Protein AF-A0A7C5CJ64-F1 (afdb_monomer_lite)

Foldseek 3Di:
DDDDDDDDDDDDDDDDDDDDDWWKFKAAQFRGPDTDDDDDQVVAFTQDPQFTGGNNRTAEHADPGNWIEIETADPPDDDPPDDPPHTPYYDYDRDHHQDHCNCLAPDKDWGWPPQADEEAAKDKIKTFIRHHQQDWWWKWKDKDPHDIDIDIAHVPVVRGTDIDIDGDAAKIKMWIDIHPDDTDIGIYHHHYPDDSCLGQHCLQQHHPQLCVQLVHDSHPDQQDDPVPPPGGVLRCVLQVVQQDQQCPLPDRPSCCVQFVVFDSNDSVRDAQAPDSQWAKEFEFLLQEDLVADPADWPKKWKAFLVRHTSDIPVVVVPDPDDDPVPCDPPPPVVDDDPPDPVPRTGDPTDIHTQQTKMKMWIWGDDPDQDIETFIAIRHHDHGDGSSVLSVVVSPDDDDPPDHNVVSSVSVSVVSNCTRYHYDRHYGHLLRRLLSLLLSQLFDDDDDPPAFHFAADPVDDDDDGSNVQLQLLQVLVVHDSNQLSVQSSVCVVVPDDVVLVVQSVDDGDRDYSSSRSRCSNRPVDDLLRSLSSLLSSRDGNVRCVVQVQLSPQQDQRCPLPDGSVCQSRPNYHHANSNAQQRCPLPDGPQLQLHRRDSVNVVDDPPQQQDPRNPPPDGSD

Structure (mmCIF, N/CA/C/O backbone):
data_AF-A0A7C5CJ64-F1
#
_entry.id   AF-A0A7C5CJ64-F1
#
loop_
_atom_site.group_PDB
_atom_site.id
_atom_site.type_symbol
_atom_site.label_atom_id
_atom_site.label_alt_id
_atom_site.label_comp_id
_atom_site.label_asym_id
_atom_site.label_entity_id
_atom_site.label_seq_id
_atom_site.pdbx_PDB_ins_code
_atom_site.Cartn_x
_atom_site.Cartn_y
_atom_site.Cartn_z
_atom_site.occupancy
_atom_site.B_iso_or_equiv
_atom_site.auth_seq_id
_atom_site.auth_comp_id
_atom_site.auth_asym_id
_atom_site.auth_atom_id
_atom_site.pdbx_PDB_model_num
ATOM 1 N N . MET A 1 1 ? -74.307 -4.483 -11.164 1.00 29.27 1 MET A N 1
ATOM 2 C CA . MET A 1 1 ? -74.812 -5.779 -10.645 1.00 29.27 1 MET A CA 1
ATOM 3 C C . MET A 1 1 ? -73.627 -6.599 -10.148 1.00 29.27 1 MET A C 1
ATOM 5 O O . MET A 1 1 ? -72.717 -6.717 -10.946 1.00 29.27 1 MET A O 1
ATOM 9 N N . LYS A 1 2 ? -73.703 -7.182 -8.931 1.00 27.55 2 LYS A N 1
ATOM 10 C CA . LYS A 1 2 ? -72.911 -8.324 -8.372 1.00 27.55 2 LYS A CA 1
ATOM 11 C C . LYS A 1 2 ? -71.354 -8.169 -8.310 1.00 27.55 2 LYS A C 1
ATOM 13 O O . LYS A 1 2 ? -70.787 -7.629 -9.239 1.00 27.55 2 LYS A O 1
ATOM 18 N N . THR A 1 3 ? -70.556 -8.497 -7.271 1.00 26.89 3 THR A N 1
ATOM 19 C CA . THR A 1 3 ? -70.524 -9.513 -6.168 1.00 26.89 3 THR A CA 1
ATOM 20 C C . THR A 1 3 ? -69.607 -10.711 -6.516 1.00 26.89 3 THR A C 1
ATOM 22 O O . THR A 1 3 ? -69.928 -11.382 -7.488 1.00 26.89 3 THR A O 1
ATOM 25 N N . VAL A 1 4 ? -68.545 -11.102 -5.769 1.00 25.89 4 VAL A N 1
ATOM 26 C CA . VAL A 1 4 ? -67.801 -10.520 -4.603 1.00 25.89 4 VAL A CA 1
ATOM 27 C C . VAL A 1 4 ? -66.505 -11.350 -4.296 1.00 25.89 4 VAL A C 1
ATOM 29 O O . VAL A 1 4 ? -66.459 -12.493 -4.728 1.00 25.89 4 VAL A O 1
ATOM 32 N N . GLN A 1 5 ? -65.553 -10.843 -3.467 1.00 24.70 5 GLN A N 1
ATOM 33 C CA . GLN A 1 5 ? -64.458 -11.579 -2.737 1.00 24.70 5 GLN A CA 1
ATOM 34 C C . GLN A 1 5 ? -63.283 -12.198 -3.558 1.00 24.70 5 GLN A C 1
ATOM 36 O O . GLN A 1 5 ? -63.476 -12.504 -4.723 1.00 24.70 5 GLN A O 1
ATOM 41 N N . LYS A 1 6 ? -62.064 -12.492 -3.034 1.00 26.95 6 LYS A N 1
ATOM 42 C CA . LYS A 1 6 ? -61.182 -11.993 -1.922 1.00 26.95 6 LYS A CA 1
ATOM 43 C C . LYS A 1 6 ? -59.788 -12.705 -2.037 1.00 26.95 6 LYS A C 1
ATOM 45 O O . LYS A 1 6 ? -59.670 -13.596 -2.866 1.00 26.95 6 LYS A O 1
ATOM 50 N N . VAL A 1 7 ? -58.835 -12.418 -1.122 1.00 22.08 7 VAL A N 1
ATOM 51 C CA . VAL A 1 7 ? -57.487 -13.053 -0.903 1.00 22.08 7 VAL A CA 1
ATOM 52 C C . VAL A 1 7 ? -56.345 -12.477 -1.781 1.00 22.08 7 VAL A C 1
ATOM 54 O O . VAL A 1 7 ? -56.580 -12.277 -2.961 1.00 22.08 7 VAL A O 1
ATOM 57 N N . ILE A 1 8 ? -55.075 -12.291 -1.360 1.00 23.23 8 ILE A N 1
ATOM 58 C CA . ILE A 1 8 ? -54.382 -11.741 -0.154 1.00 23.23 8 ILE A CA 1
ATOM 59 C C . ILE A 1 8 ? -52.850 -12.019 -0.296 1.00 23.23 8 ILE A C 1
ATOM 61 O O . ILE A 1 8 ? -52.480 -13.138 -0.626 1.00 23.23 8 ILE A O 1
ATOM 65 N N . LEU A 1 9 ? -52.015 -11.030 0.081 1.00 21.33 9 LEU A N 1
ATOM 66 C CA . LEU A 1 9 ? -50.577 -11.065 0.479 1.00 21.33 9 LEU A CA 1
ATOM 67 C C . LEU A 1 9 ? -49.391 -11.002 -0.533 1.00 21.33 9 LEU A C 1
ATOM 69 O O . LEU A 1 9 ? -49.243 -11.836 -1.413 1.00 21.33 9 LEU A O 1
ATOM 73 N N . LEU A 1 10 ? -48.479 -10.068 -0.189 1.00 20.81 10 LEU A N 1
ATOM 74 C CA . LEU A 1 10 ? -46.994 -10.082 -0.207 1.00 20.81 10 LEU A CA 1
ATOM 75 C C . LEU A 1 10 ? -46.179 -10.138 -1.524 1.00 20.81 10 LEU A C 1
ATOM 77 O O . LEU A 1 10 ? -46.069 -11.188 -2.139 1.00 20.81 10 LEU A O 1
ATOM 81 N N . THR A 1 11 ? -45.431 -9.057 -1.814 1.00 22.30 11 THR A N 1
ATOM 82 C CA . THR A 1 11 ? -43.951 -9.003 -1.633 1.00 22.30 11 THR A CA 1
ATOM 83 C C . THR A 1 11 ? -43.437 -7.552 -1.574 1.00 22.30 11 THR A C 1
ATOM 85 O O . THR A 1 11 ? -44.121 -6.634 -2.020 1.00 22.30 11 THR A O 1
ATOM 88 N N . ILE A 1 12 ? -42.255 -7.359 -0.979 1.00 23.83 12 ILE A N 1
ATOM 89 C CA . ILE A 1 12 ? -41.542 -6.086 -0.741 1.00 23.83 12 ILE A CA 1
ATOM 90 C C . ILE A 1 12 ? -40.214 -6.138 -1.521 1.00 23.83 12 ILE A C 1
ATOM 92 O O . ILE A 1 12 ? -39.645 -7.224 -1.568 1.00 23.83 12 ILE A O 1
ATOM 96 N N . LEU A 1 13 ? -39.719 -5.015 -2.076 1.00 20.78 13 LEU A N 1
ATOM 97 C CA . LEU A 1 13 ? -38.337 -4.485 -1.931 1.00 20.78 13 LEU A CA 1
ATOM 98 C C . LEU A 1 13 ? -38.044 -3.304 -2.898 1.00 20.78 13 LEU A C 1
ATOM 100 O O . LEU A 1 13 ? -38.463 -3.351 -4.046 1.00 20.78 13 LEU A O 1
ATOM 104 N N . LEU A 1 14 ? -37.334 -2.287 -2.368 1.00 22.56 14 LEU A N 1
ATOM 105 C CA . LEU A 1 14 ? -36.190 -1.498 -2.911 1.00 22.56 14 LEU A CA 1
ATOM 106 C C . LEU A 1 14 ? -36.078 -1.210 -4.438 1.00 22.56 14 LEU A C 1
ATOM 108 O O . LEU A 1 14 ? -36.304 -2.094 -5.248 1.00 22.56 14 LEU A O 1
ATOM 112 N N . LEU A 1 15 ? -35.616 -0.054 -4.947 1.00 22.89 15 LEU A N 1
ATOM 113 C CA . LEU A 1 15 ? -35.084 1.239 -4.438 1.00 22.89 15 LEU A CA 1
ATOM 114 C C . LEU A 1 15 ? -35.760 2.369 -5.279 1.00 22.89 15 LEU A C 1
ATOM 116 O O . LEU A 1 15 ? -36.373 2.060 -6.292 1.00 22.89 15 LEU A O 1
ATOM 120 N N . GLY A 1 16 ? -35.748 3.680 -5.013 1.00 24.50 16 GLY A N 1
ATOM 121 C CA . GLY A 1 16 ? -34.918 4.569 -4.194 1.00 24.50 16 GLY A CA 1
ATOM 122 C C . GLY A 1 16 ? -34.501 5.798 -5.035 1.00 24.50 16 GLY A C 1
ATOM 123 O O . GLY A 1 16 ? -34.541 5.736 -6.262 1.00 24.50 16 GLY A O 1
ATOM 124 N N . SER A 1 17 ? -34.049 6.868 -4.364 1.00 26.42 17 SER A N 1
ATOM 125 C CA . SER A 1 17 ? -33.357 8.073 -4.888 1.00 26.42 17 SER A CA 1
ATOM 126 C C . SER A 1 17 ? -34.147 9.389 -5.086 1.00 26.42 17 SER A C 1
ATOM 128 O O . SER A 1 17 ? -35.329 9.407 -5.418 1.00 26.42 17 SER A O 1
ATOM 130 N N . LEU A 1 18 ? -33.399 10.487 -4.882 1.00 26.22 18 LEU A N 1
ATOM 131 C CA . LEU A 1 18 ? -33.589 11.847 -5.413 1.00 26.22 18 LEU A CA 1
ATOM 132 C C . LEU A 1 18 ? -34.839 12.643 -4.982 1.00 26.22 18 LEU A C 1
ATOM 134 O O . LEU A 1 18 ? -35.728 12.897 -5.782 1.00 26.22 18 LEU A O 1
ATOM 138 N N . TYR A 1 19 ? -34.817 13.161 -3.749 1.00 28.48 19 TYR A N 1
ATOM 139 C CA . TYR A 1 19 ? -34.855 14.617 -3.499 1.00 28.48 19 TYR A CA 1
ATOM 140 C C . TYR A 1 19 ? -34.205 14.896 -2.137 1.00 28.48 19 TYR A C 1
ATOM 142 O O . TYR A 1 19 ? -34.681 14.431 -1.102 1.00 28.48 19 TYR A O 1
ATOM 150 N N . GLY A 1 20 ? -33.073 15.601 -2.147 1.00 31.47 20 GLY A N 1
ATOM 151 C CA . GLY A 1 20 ? -32.385 16.019 -0.930 1.00 31.47 20 GLY A CA 1
ATOM 152 C C . GLY A 1 20 ? -32.929 17.357 -0.447 1.00 31.47 20 GLY A C 1
ATOM 153 O O . GLY A 1 20 ? -32.565 18.382 -1.007 1.00 31.47 20 GLY A O 1
ATOM 154 N N . ASP A 1 21 ? -33.746 17.337 0.606 1.00 32.00 21 ASP A N 1
ATOM 155 C CA . ASP A 1 21 ? -34.202 18.534 1.317 1.00 32.00 21 ASP A CA 1
ATOM 156 C C . ASP A 1 21 ? -33.981 18.361 2.827 1.00 32.00 21 ASP A C 1
ATOM 158 O O . ASP A 1 21 ? -34.537 17.470 3.476 1.00 32.00 21 ASP A O 1
ATOM 162 N N . THR A 1 22 ? -33.137 19.220 3.402 1.00 40.91 22 THR A N 1
ATOM 163 C CA . THR A 1 22 ? -32.741 19.215 4.819 1.00 40.91 22 THR A CA 1
ATOM 164 C C . THR A 1 22 ? -33.803 19.874 5.705 1.00 40.91 22 THR A C 1
ATOM 166 O O . THR A 1 22 ? -33.614 20.958 6.262 1.00 40.91 22 THR A O 1
ATOM 169 N N . ALA A 1 23 ? -34.944 19.198 5.853 1.00 42.66 23 ALA A N 1
ATOM 170 C CA . ALA A 1 23 ? -36.093 19.714 6.590 1.00 42.66 23 ALA A CA 1
ATOM 171 C C . ALA A 1 23 ? -35.814 19.881 8.100 1.00 42.66 23 ALA A C 1
ATOM 173 O O . ALA A 1 23 ? -35.840 18.920 8.870 1.00 42.66 23 ALA A O 1
ATOM 174 N N . ASN A 1 24 ? -35.629 21.134 8.525 1.00 53.56 24 ASN A N 1
ATOM 175 C CA . ASN A 1 24 ? -35.624 21.547 9.928 1.00 53.56 24 ASN A CA 1
ATOM 176 C C . ASN A 1 24 ? -36.963 22.202 10.288 1.00 53.56 24 ASN A C 1
ATOM 178 O O . ASN A 1 24 ? -37.308 23.258 9.744 1.00 53.56 24 ASN A O 1
ATOM 182 N N . ILE A 1 25 ? -37.699 21.613 11.235 1.00 56.09 25 ILE A N 1
ATOM 183 C CA . ILE A 1 25 ? -38.975 22.155 11.728 1.00 56.09 25 ILE A CA 1
ATOM 184 C C . ILE A 1 25 ? -38.788 22.629 13.160 1.00 56.09 25 ILE A C 1
ATOM 186 O O . ILE A 1 25 ? -38.523 21.829 14.056 1.00 56.09 25 ILE A O 1
ATOM 190 N N . TRP A 1 26 ? -38.991 23.925 13.381 1.00 59.56 26 TRP A N 1
ATOM 191 C CA . TRP A 1 26 ? -39.020 24.510 14.713 1.00 59.56 26 TRP A CA 1
ATOM 192 C C . TRP A 1 26 ? -40.470 24.719 15.136 1.00 59.56 26 TRP A C 1
ATOM 194 O O . TRP A 1 26 ? -41.187 25.537 14.558 1.00 59.56 26 TRP A O 1
ATOM 204 N N . ILE A 1 27 ? -40.900 23.998 16.168 1.00 61.38 27 ILE A N 1
ATOM 205 C CA . ILE A 1 27 ? -42.174 24.235 16.851 1.00 61.38 27 ILE A CA 1
ATOM 206 C C . ILE A 1 27 ? -41.873 25.039 18.114 1.00 61.38 27 ILE A C 1
ATOM 208 O O . ILE A 1 27 ? -41.097 24.573 18.934 1.00 61.38 27 ILE A O 1
ATOM 212 N N . ASP A 1 28 ? -42.472 26.215 18.289 1.00 59.06 28 ASP A N 1
ATOM 213 C CA . ASP A 1 28 ? -42.403 27.029 19.507 1.00 59.06 28 ASP A CA 1
ATOM 214 C C . ASP A 1 28 ? -43.814 27.229 20.078 1.00 59.06 28 ASP A C 1
ATOM 216 O O . ASP A 1 28 ? -44.735 27.620 19.357 1.00 59.06 28 ASP A O 1
ATOM 220 N N . ASN A 1 29 ? -44.005 26.919 21.365 1.00 61.88 29 ASN A N 1
ATOM 221 C CA . ASN A 1 29 ? -45.286 27.034 22.075 1.00 61.88 29 ASN A CA 1
ATOM 222 C C . ASN A 1 29 ? -46.497 26.456 21.295 1.00 61.88 29 ASN A C 1
ATOM 224 O O . ASN A 1 29 ? -47.585 27.036 21.246 1.00 61.88 29 ASN A O 1
ATOM 228 N N . GLY A 1 30 ? -46.299 25.309 20.631 1.00 57.25 30 GLY A N 1
ATOM 229 C CA . GLY A 1 30 ? -47.338 24.618 19.856 1.00 57.25 30 GLY A CA 1
ATOM 230 C C . GLY A 1 30 ? -47.630 25.179 18.457 1.00 57.25 30 GLY A C 1
ATOM 231 O O . GLY A 1 30 ? -48.577 24.720 17.822 1.00 57.25 30 GLY A O 1
ATOM 232 N N . LYS A 1 31 ? -46.834 26.129 17.951 1.00 57.75 31 LYS A N 1
ATOM 233 C CA . LYS A 1 31 ? -46.909 26.644 16.572 1.00 57.75 31 LYS A CA 1
ATOM 234 C C . LYS A 1 31 ? -45.582 26.435 15.855 1.00 57.75 31 LYS A C 1
ATOM 236 O O . LYS A 1 31 ? -44.537 26.554 16.478 1.00 57.75 31 LYS A O 1
ATOM 241 N N . ILE A 1 32 ? -45.599 26.184 14.548 1.00 57.62 32 ILE A N 1
ATOM 242 C CA . ILE A 1 32 ? -44.360 26.230 13.761 1.00 57.62 32 ILE A CA 1
ATOM 243 C C . ILE A 1 32 ? -43.883 27.686 13.727 1.00 57.62 32 ILE A C 1
ATOM 245 O O . ILE A 1 32 ? -44.619 28.572 13.294 1.00 57.62 32 ILE A O 1
ATOM 249 N N . SER A 1 33 ? -42.683 27.932 14.248 1.00 54.41 33 SER A N 1
ATOM 250 C CA . SER A 1 33 ? -42.072 29.262 14.327 1.00 54.41 33 SER A CA 1
ATOM 251 C C . SER A 1 33 ? -41.138 29.526 13.149 1.00 54.41 33 SER A C 1
ATOM 253 O O . SER A 1 33 ? -41.034 30.670 12.705 1.00 54.41 33 SER A O 1
ATOM 255 N N . ARG A 1 34 ? -40.481 28.476 12.633 1.00 54.44 34 ARG A N 1
ATOM 256 C CA . ARG A 1 34 ? -39.650 28.478 11.419 1.00 54.44 34 ARG A CA 1
ATOM 257 C C . ARG A 1 34 ? -39.677 27.104 10.748 1.00 54.44 34 ARG A C 1
ATOM 259 O O . ARG A 1 34 ? -39.611 26.081 11.428 1.00 54.44 34 ARG A O 1
ATOM 266 N N . SER A 1 35 ? -39.688 27.102 9.421 1.00 50.69 35 SER A N 1
ATOM 267 C CA . SER A 1 35 ? -39.380 25.946 8.580 1.00 50.69 35 SER A CA 1
ATOM 268 C C . SER A 1 35 ? -38.407 26.388 7.490 1.00 50.69 35 SER A C 1
ATOM 270 O O . SER A 1 35 ? -38.636 27.396 6.822 1.00 50.69 35 SER A O 1
ATOM 272 N N . TYR A 1 36 ? -37.304 25.658 7.325 1.00 43.69 36 TYR A N 1
ATOM 273 C CA . TYR A 1 36 ? -36.378 25.874 6.213 1.00 43.69 36 TYR A CA 1
ATOM 274 C C . TYR A 1 36 ? -36.617 24.793 5.156 1.00 43.69 36 TYR A C 1
ATOM 276 O O . TYR A 1 36 ? -36.125 23.682 5.283 1.00 43.69 36 TYR A O 1
ATOM 284 N N . HIS A 1 37 ? -37.405 25.190 4.153 1.00 48.69 37 HIS A N 1
ATOM 285 C CA . HIS A 1 37 ? -37.709 24.543 2.871 1.00 48.69 37 HIS A CA 1
ATOM 286 C C . HIS A 1 37 ? -38.328 23.124 2.824 1.00 48.69 37 HIS A C 1
ATOM 288 O O . HIS A 1 37 ? -37.876 22.164 3.430 1.00 48.69 37 HIS A O 1
ATOM 294 N N . ILE A 1 38 ? -39.361 23.073 1.970 1.00 40.12 38 ILE A N 1
ATOM 295 C CA . ILE A 1 38 ? -40.036 21.945 1.308 1.00 40.12 38 ILE A CA 1
ATOM 296 C C . ILE A 1 38 ? -40.846 20.960 2.180 1.00 40.12 38 ILE A C 1
ATOM 298 O O . ILE A 1 38 ? -40.396 20.366 3.153 1.00 40.12 38 ILE A O 1
ATOM 302 N N . ASN A 1 39 ? -42.100 20.797 1.730 1.00 43.19 39 ASN A N 1
ATOM 303 C CA . ASN A 1 39 ? -43.247 20.150 2.368 1.00 43.19 39 ASN A CA 1
ATOM 304 C C . ASN A 1 39 ? -43.688 20.795 3.691 1.00 43.19 39 ASN A C 1
ATOM 306 O O . ASN A 1 39 ? -42.922 20.953 4.636 1.00 43.19 39 ASN A O 1
ATOM 310 N N . ASP A 1 40 ? -44.967 21.173 3.771 1.00 48.31 40 ASP A N 1
ATOM 311 C CA . ASP A 1 40 ? -45.522 21.727 5.003 1.00 48.31 40 ASP A CA 1
ATOM 312 C C . ASP A 1 40 ? -45.818 20.600 6.000 1.00 48.31 40 ASP A C 1
ATOM 314 O O . ASP A 1 40 ? -46.884 19.979 5.994 1.00 48.31 40 ASP A O 1
ATOM 318 N N . TRP A 1 41 ? -44.856 20.336 6.884 1.00 50.44 41 TRP A N 1
ATOM 319 C CA . TRP A 1 41 ? -45.028 19.360 7.954 1.00 50.44 41 TRP A CA 1
ATOM 320 C C . TRP A 1 41 ? -46.111 19.769 8.974 1.00 50.44 41 TRP A C 1
ATOM 322 O O . TRP A 1 41 ? -46.426 18.950 9.833 1.00 50.44 41 TRP A O 1
ATOM 332 N N . SER A 1 42 ? -46.731 20.960 8.897 1.00 52.31 42 SER A N 1
ATOM 333 C CA . SER A 1 42 ? -47.795 21.397 9.824 1.00 52.31 42 SER A CA 1
ATOM 334 C C . SER A 1 42 ? -48.982 20.428 9.926 1.00 52.31 42 SER A C 1
ATOM 336 O O . SER A 1 42 ? -49.581 20.276 10.998 1.00 52.31 42 SER A O 1
ATOM 338 N N . GLU A 1 43 ? -49.306 19.708 8.847 1.00 53.88 43 GLU A N 1
ATOM 339 C CA . GLU A 1 43 ? -50.379 18.713 8.871 1.00 53.88 43 GLU A CA 1
ATOM 340 C C . GLU A 1 43 ? -49.988 17.443 9.644 1.00 53.88 43 GLU A C 1
ATOM 342 O O . GLU A 1 43 ? -50.825 16.854 10.348 1.00 53.88 43 GLU A O 1
ATOM 347 N N . ILE A 1 44 ? -48.720 17.031 9.548 1.00 55.84 44 ILE A N 1
ATOM 348 C CA . ILE A 1 44 ? -48.214 15.753 10.068 1.00 55.84 44 ILE A CA 1
ATOM 349 C C . ILE A 1 44 ? -47.515 15.865 11.426 1.00 55.84 44 ILE A C 1
ATOM 351 O O . ILE A 1 44 ? -47.674 14.940 12.219 1.00 55.84 44 ILE A O 1
ATOM 355 N N . ALA A 1 45 ? -46.812 16.962 11.714 1.00 59.81 45 ALA A N 1
ATOM 356 C CA . ALA A 1 45 ? -46.057 17.229 12.938 1.00 59.81 45 ALA A CA 1
ATOM 357 C C . ALA A 1 45 ? -46.706 18.363 13.751 1.00 59.81 45 ALA A C 1
ATOM 359 O O . ALA A 1 45 ? -46.731 19.518 13.330 1.00 59.81 45 ALA A O 1
ATOM 360 N N . LYS A 1 46 ? -47.250 18.044 14.932 1.00 65.94 46 LYS A N 1
ATOM 361 C CA . LYS A 1 46 ? -47.961 19.012 15.788 1.00 65.94 46 LYS A CA 1
ATOM 362 C C . LYS A 1 46 ? -47.935 18.636 17.261 1.00 65.94 46 LYS A C 1
ATOM 364 O O . LYS A 1 46 ? -47.877 17.456 17.600 1.00 65.94 46 LYS A O 1
ATOM 369 N N . ILE A 1 47 ? -48.071 19.634 18.136 1.00 62.66 47 ILE A N 1
ATOM 370 C CA . ILE A 1 47 ? -48.306 19.392 19.563 1.00 62.66 47 ILE A CA 1
ATOM 371 C C . ILE A 1 47 ? -49.808 19.188 19.806 1.00 62.66 47 ILE A C 1
ATOM 373 O O . ILE A 1 47 ? -50.620 20.057 19.492 1.00 62.66 47 ILE A O 1
ATOM 377 N N . LYS A 1 48 ? -50.189 18.043 20.380 1.00 63.94 48 LYS A N 1
ATOM 378 C CA . LYS A 1 48 ? -51.567 17.728 20.791 1.00 63.94 48 LYS A CA 1
ATOM 379 C C . LYS A 1 48 ? -51.552 17.106 22.183 1.00 63.94 48 LYS A C 1
ATOM 381 O O . LYS A 1 48 ? -50.833 16.143 22.396 1.00 63.94 48 LYS A O 1
ATOM 386 N N . ASN A 1 49 ? -52.354 17.626 23.116 1.00 67.25 49 ASN A N 1
ATOM 387 C CA . ASN A 1 49 ? -52.439 17.135 24.503 1.00 67.25 49 ASN A CA 1
ATOM 388 C C . ASN A 1 49 ? -51.056 16.999 25.184 1.00 67.25 49 ASN A C 1
ATOM 390 O O . ASN A 1 49 ? -50.764 15.977 25.795 1.00 67.25 49 ASN A O 1
ATOM 394 N N . ASN A 1 50 ? -50.198 18.013 25.030 1.00 61.28 50 ASN A N 1
ATOM 395 C CA . ASN A 1 50 ? -48.790 18.009 25.449 1.00 61.28 50 ASN A CA 1
ATOM 396 C C . ASN A 1 50 ? -47.907 16.918 24.801 1.00 61.28 50 ASN A C 1
ATOM 398 O O . ASN A 1 50 ? -46.859 16.595 25.343 1.00 61.28 50 ASN A O 1
ATOM 402 N N . GLN A 1 51 ? -48.270 16.361 23.644 1.00 58.72 51 GLN A N 1
ATOM 403 C CA . GLN A 1 51 ? -47.450 15.377 22.927 1.00 58.72 51 GLN A CA 1
ATOM 404 C C . GLN A 1 51 ? -46.993 15.909 21.569 1.00 58.72 51 GLN A C 1
ATOM 406 O O . GLN A 1 51 ? -47.816 16.460 20.838 1.00 58.72 51 GLN A O 1
ATOM 411 N N . VAL A 1 52 ? -45.725 15.702 21.197 1.00 62.78 52 VAL A N 1
ATOM 412 C CA . VAL A 1 52 ? -45.275 15.839 19.802 1.00 62.78 52 VAL A CA 1
ATOM 413 C C . VAL A 1 52 ? -45.809 14.639 19.034 1.00 62.78 52 VAL A C 1
ATOM 415 O O . VAL A 1 52 ? -45.396 13.505 19.271 1.00 62.78 52 VAL A O 1
ATOM 418 N N . VAL A 1 53 ? -46.734 14.890 18.116 1.00 60.44 53 VAL A N 1
ATOM 419 C CA . VAL A 1 53 ? -47.315 13.876 17.239 1.00 60.44 53 VAL A CA 1
ATOM 420 C C . VAL A 1 53 ? -46.775 14.102 15.835 1.00 60.44 53 VAL A C 1
ATOM 422 O O . VAL A 1 53 ? -47.047 15.154 15.262 1.00 60.44 53 VAL A O 1
ATOM 425 N N . VAL A 1 54 ? -46.055 13.122 15.283 1.00 62.78 54 VAL A N 1
ATOM 426 C CA . VAL A 1 54 ? -45.544 13.121 13.901 1.00 62.78 54 VAL A CA 1
ATOM 427 C C . VAL A 1 54 ? -46.198 11.970 13.140 1.00 62.78 54 VAL A C 1
ATOM 429 O O . VAL A 1 54 ? -46.231 10.836 13.611 1.00 62.78 54 VAL A O 1
ATOM 432 N N . ASN A 1 55 ? -46.787 12.266 11.981 1.00 63.12 55 ASN A N 1
ATOM 433 C CA . ASN A 1 55 ? -47.524 11.314 11.143 1.00 63.12 55 ASN A CA 1
ATOM 434 C C . ASN A 1 55 ? -48.534 10.446 11.934 1.00 63.12 55 ASN A C 1
ATOM 436 O O . ASN A 1 55 ? -48.641 9.234 11.759 1.00 63.12 55 ASN A O 1
ATOM 440 N N . ARG A 1 56 ? -49.279 11.086 12.850 1.00 58.84 56 ARG A N 1
ATOM 441 C CA . ARG A 1 56 ? -50.262 10.469 13.771 1.00 58.84 56 ARG A CA 1
ATOM 442 C C . ARG A 1 56 ? -49.685 9.524 14.844 1.00 58.84 56 ARG A C 1
ATOM 444 O O . ARG A 1 56 ? -50.459 9.112 15.708 1.00 58.84 56 ARG A O 1
ATOM 451 N N . LYS A 1 57 ? -48.379 9.231 14.856 1.00 52.47 57 LYS A N 1
ATOM 452 C CA . LYS A 1 57 ? -47.683 8.588 15.985 1.00 52.47 57 LYS A CA 1
ATOM 453 C C . LYS A 1 57 ? -47.269 9.633 17.024 1.00 52.47 57 LYS A C 1
ATOM 455 O O . LYS A 1 57 ? -46.892 10.745 16.668 1.00 52.47 57 LYS A O 1
ATOM 460 N N . SER A 1 58 ? -47.323 9.279 18.306 1.00 56.66 58 SER A N 1
ATOM 461 C CA . SER A 1 58 ? -46.818 10.129 19.391 1.00 56.66 58 SER A CA 1
ATOM 462 C C . SER A 1 58 ? -45.334 9.843 19.609 1.00 56.66 58 SER A C 1
ATOM 464 O O . SER A 1 58 ? -44.993 8.717 19.954 1.00 56.66 58 SER A O 1
ATOM 466 N N . ILE A 1 59 ? -44.473 10.843 19.413 1.00 51.78 59 ILE A N 1
ATOM 467 C CA . ILE A 1 59 ? -43.008 10.700 19.472 1.00 51.78 59 ILE A CA 1
ATOM 468 C C . ILE A 1 59 ? -42.455 11.133 20.837 1.00 51.78 59 ILE A C 1
ATOM 470 O O . ILE A 1 59 ? -41.541 10.510 21.356 1.00 51.78 59 ILE A O 1
ATOM 474 N N . VAL A 1 60 ? -43.024 12.172 21.461 1.00 55.03 60 VAL A N 1
ATOM 475 C CA . VAL A 1 60 ? -42.624 12.652 22.803 1.00 55.03 60 VAL A CA 1
ATOM 476 C C . VAL A 1 60 ? -43.850 13.171 23.553 1.00 55.03 60 VAL A C 1
ATOM 478 O O . VAL A 1 60 ? -44.777 13.675 22.924 1.00 55.03 60 VAL A O 1
ATOM 481 N N . SER A 1 61 ? -43.863 13.067 24.885 1.00 49.62 61 SER A N 1
ATOM 482 C CA . SER A 1 61 ? -44.877 13.678 25.764 1.00 49.62 61 SER A CA 1
ATOM 483 C C . SER A 1 61 ? -44.239 14.651 26.765 1.00 49.62 61 SER A C 1
ATOM 485 O O . SER A 1 61 ? -43.098 14.464 27.182 1.00 49.62 61 SER A O 1
ATOM 487 N N . PHE A 1 62 ? -44.988 15.683 27.157 1.00 52.34 62 PHE A N 1
ATOM 488 C CA . PHE A 1 62 ? -44.578 16.739 28.084 1.00 52.34 62 PHE A CA 1
ATOM 489 C C . PHE A 1 62 ? -45.592 16.883 29.225 1.00 52.34 62 PHE A C 1
ATOM 491 O O . PHE A 1 62 ? -46.787 16.634 29.058 1.00 52.34 62 PHE A O 1
ATOM 498 N N . SER A 1 63 ? -45.130 17.304 30.401 1.00 44.78 63 SER A N 1
ATOM 499 C CA . SER A 1 63 ? -45.959 17.338 31.608 1.00 44.78 63 SER A CA 1
ATOM 500 C C . SER A 1 63 ? -46.753 18.643 31.757 1.00 44.78 63 SER A C 1
ATOM 502 O O . SER A 1 63 ? -47.974 18.582 31.893 1.00 44.78 63 SER A O 1
ATOM 504 N N . GLN A 1 64 ? -46.096 19.814 31.745 1.00 48.94 64 GLN A N 1
ATOM 505 C CA . GLN A 1 64 ? -46.720 21.071 32.215 1.00 48.94 64 GLN A CA 1
ATOM 506 C C . GLN A 1 64 ? -46.435 22.346 31.390 1.00 48.94 64 GLN A C 1
ATOM 508 O O . GLN A 1 64 ? -47.082 23.365 31.625 1.00 48.94 64 GLN A O 1
ATOM 513 N N . THR A 1 65 ? -45.550 22.314 30.391 1.00 56.09 65 THR A N 1
ATOM 514 C CA . THR A 1 65 ? -45.315 23.429 29.447 1.00 56.09 65 THR A CA 1
ATOM 515 C C . THR A 1 65 ? -45.211 22.913 28.010 1.00 56.09 65 THR A C 1
ATOM 517 O O . THR A 1 65 ? -44.989 21.724 27.785 1.00 56.09 65 THR A O 1
ATOM 520 N N . THR A 1 66 ? -45.402 23.795 27.021 1.00 59.22 66 THR A N 1
ATOM 521 C CA . THR A 1 66 ? -45.185 23.470 25.597 1.00 59.22 66 THR A CA 1
ATOM 522 C C . THR A 1 66 ? -43.774 23.907 25.193 1.00 59.22 66 THR A C 1
ATOM 524 O O . THR A 1 66 ? -43.559 25.100 24.986 1.00 59.22 66 THR A O 1
ATOM 527 N N . PRO A 1 67 ? -42.781 22.999 25.132 1.00 55.44 67 PRO A N 1
ATOM 528 C CA . PRO A 1 67 ? -41.411 23.394 24.835 1.00 55.44 67 PRO A CA 1
ATOM 529 C C . PRO A 1 67 ? -41.258 23.806 23.370 1.00 55.44 67 PRO A C 1
ATOM 531 O O . PRO A 1 67 ? -42.017 23.374 22.498 1.00 55.44 67 PRO A O 1
ATOM 534 N N . SER A 1 68 ? -40.221 24.598 23.099 1.00 56.94 68 SER A N 1
ATOM 535 C CA . SER A 1 68 ? -39.677 24.704 21.747 1.00 56.94 68 SER A CA 1
ATOM 536 C C . SER A 1 68 ? -38.959 23.396 21.370 1.00 56.94 68 SER A C 1
ATOM 538 O O . SER A 1 68 ? -38.124 22.927 22.143 1.00 56.94 68 SER A O 1
ATOM 540 N N . VAL A 1 69 ? -39.257 22.826 20.199 1.00 60.62 69 VAL A N 1
ATOM 541 C CA . VAL A 1 69 ? -38.717 21.546 19.691 1.00 60.62 69 VAL A CA 1
ATOM 542 C C . VAL A 1 69 ? -38.175 21.729 18.272 1.00 60.62 69 VAL A C 1
ATOM 544 O O . VAL A 1 69 ? -38.829 22.371 17.448 1.00 60.62 69 VAL A O 1
ATOM 547 N N . LEU A 1 70 ? -37.015 21.131 17.993 1.00 58.81 70 LEU A N 1
ATOM 548 C CA . LEU A 1 70 ? -36.459 20.924 16.658 1.00 58.81 70 LEU A CA 1
ATOM 549 C C . LEU A 1 70 ? -36.674 19.470 16.226 1.00 58.81 70 LEU A C 1
ATOM 551 O O . LEU A 1 70 ? -36.403 18.538 16.983 1.00 58.81 70 LEU A O 1
ATOM 555 N N . ILE A 1 71 ? -37.130 19.280 14.994 1.00 59.53 71 ILE A N 1
ATOM 556 C CA . ILE A 1 71 ? -37.142 17.981 14.315 1.00 59.53 71 ILE A CA 1
ATOM 557 C C . ILE A 1 71 ? -36.240 18.126 13.091 1.00 59.53 71 ILE A C 1
ATOM 559 O O . ILE A 1 71 ? -36.444 19.062 12.312 1.00 59.53 71 ILE A O 1
ATOM 563 N N . ASN A 1 72 ? -35.259 17.232 12.940 1.00 53.12 72 ASN A N 1
ATOM 564 C CA . ASN A 1 72 ? -34.350 17.210 11.794 1.00 53.12 72 ASN A CA 1
ATOM 565 C C . ASN A 1 72 ? -34.080 15.769 11.326 1.00 53.12 72 ASN A C 1
ATOM 567 O O . ASN A 1 72 ? -34.147 14.820 12.103 1.00 53.12 72 ASN A O 1
ATOM 571 N N . ASN A 1 73 ? -33.764 15.611 10.042 1.00 46.25 73 ASN A N 1
ATOM 572 C CA . ASN A 1 73 ? -33.531 14.324 9.391 1.00 46.25 73 ASN A CA 1
ATOM 573 C C . ASN A 1 73 ? -32.043 14.026 9.107 1.00 46.25 73 ASN A C 1
ATOM 575 O O . ASN A 1 73 ? -31.739 12.981 8.539 1.00 46.25 73 ASN A O 1
ATOM 579 N N . THR A 1 74 ? -31.109 14.916 9.470 1.00 40.91 74 THR A N 1
ATOM 580 C CA . THR A 1 74 ? -29.663 14.676 9.307 1.00 40.91 74 THR A CA 1
ATOM 581 C C . THR A 1 74 ? -28.990 14.219 10.611 1.00 40.91 74 THR A C 1
ATOM 583 O O . THR A 1 74 ? -29.039 14.936 11.613 1.00 40.91 74 THR A O 1
ATOM 586 N N . PRO A 1 75 ? -28.306 13.056 10.622 1.00 40.19 75 PRO A N 1
ATOM 587 C CA . PRO A 1 75 ? -27.363 12.696 11.680 1.00 40.19 75 PRO A CA 1
ATOM 588 C C . PRO A 1 75 ? -26.266 13.758 11.856 1.00 40.19 75 PRO A C 1
ATOM 590 O O . PRO A 1 75 ? -25.926 14.469 10.912 1.00 40.19 75 PRO A O 1
ATOM 593 N N . LYS A 1 76 ? -25.701 13.858 13.067 1.00 34.91 76 LYS A N 1
ATOM 594 C CA . LYS A 1 76 ? -24.608 14.787 13.435 1.00 34.91 76 LYS A CA 1
ATOM 595 C C . LYS A 1 76 ? -24.906 16.297 13.246 1.00 34.91 76 LYS A C 1
ATOM 597 O O . LYS A 1 76 ? -24.001 17.117 13.375 1.00 34.91 76 LYS A O 1
ATOM 602 N N . SER A 1 77 ? -26.156 16.717 13.007 1.00 38.19 77 SER A N 1
ATOM 603 C CA . SER A 1 77 ? -26.503 18.145 12.915 1.00 38.19 77 SER A CA 1
ATOM 604 C C . SER A 1 77 ? -26.603 18.822 14.291 1.00 38.19 77 SER A C 1
ATOM 606 O O . SER A 1 77 ? -27.620 18.705 14.981 1.00 38.19 77 SER A O 1
ATOM 608 N N . TYR A 1 78 ? -25.590 19.596 14.667 1.00 38.47 78 TYR A N 1
ATOM 609 C CA . TYR A 1 78 ? -25.658 20.482 15.830 1.00 38.47 78 TYR A CA 1
ATOM 610 C C . TYR A 1 78 ? -25.999 21.913 15.386 1.00 38.47 78 TYR A C 1
ATOM 612 O O . TYR A 1 78 ? -25.321 22.450 14.508 1.00 38.47 78 TYR A O 1
ATOM 620 N N . PRO A 1 79 ? -27.006 22.586 15.978 1.00 36.12 79 PRO A N 1
ATOM 621 C CA . PRO A 1 79 ? -27.132 24.029 15.823 1.00 36.12 79 PRO A CA 1
ATOM 622 C C . PRO A 1 79 ? -25.936 24.698 16.513 1.00 36.12 79 PRO A C 1
ATOM 624 O O . PRO A 1 79 ? -25.724 24.507 17.709 1.00 36.12 79 PRO A O 1
ATOM 627 N N . ALA A 1 80 ? -25.155 25.489 15.773 1.00 31.84 80 ALA A N 1
ATOM 628 C CA . ALA A 1 80 ? -23.967 26.154 16.309 1.00 31.84 80 ALA A CA 1
ATOM 629 C C . ALA A 1 80 ? -24.319 27.039 17.526 1.00 31.84 80 ALA A C 1
ATOM 631 O O . ALA A 1 80 ? -25.048 28.030 17.406 1.00 31.84 80 ALA A O 1
ATOM 632 N N . TYR A 1 81 ? -23.796 26.670 18.700 1.00 38.28 81 TYR A N 1
ATOM 633 C CA . TYR A 1 81 ? -24.123 27.247 20.008 1.00 38.28 81 TYR A CA 1
ATOM 634 C C . TYR A 1 81 ? -23.733 28.732 20.122 1.00 38.28 81 TYR A C 1
ATOM 636 O O . TYR A 1 81 ? -22.657 29.072 20.603 1.00 38.28 81 TYR A O 1
ATOM 644 N N . THR A 1 82 ? -24.618 29.639 19.694 1.00 30.75 82 THR A N 1
ATOM 645 C CA . THR A 1 82 ? -24.346 31.093 19.702 1.00 30.75 82 THR A CA 1
ATOM 646 C C . THR A 1 82 ? -25.531 31.983 20.105 1.00 30.75 82 THR A C 1
ATOM 648 O O . THR A 1 82 ? -25.378 33.203 20.151 1.00 30.75 82 THR A O 1
ATOM 651 N N . ASN A 1 83 ? -26.718 31.438 20.418 1.00 38.66 83 ASN A N 1
ATOM 652 C CA . ASN A 1 83 ? -27.904 32.263 20.704 1.00 38.66 83 ASN A CA 1
ATOM 653 C C . ASN A 1 83 ? -28.824 31.665 21.798 1.00 38.66 83 ASN A C 1
ATOM 655 O O . ASN A 1 83 ? -29.302 30.545 21.626 1.00 38.66 83 ASN A O 1
ATOM 659 N N . PRO A 1 84 ? -29.156 32.395 22.888 1.00 37.81 84 PRO A N 1
ATOM 660 C CA . PRO A 1 84 ? -29.976 31.902 24.010 1.00 37.81 84 PRO A CA 1
ATOM 661 C C . PRO A 1 84 ? -31.491 31.788 23.714 1.00 37.81 84 PRO A C 1
ATOM 663 O O . PRO A 1 84 ? -32.320 31.900 24.615 1.00 37.81 84 PRO A O 1
ATOM 666 N N . LYS A 1 85 ? -31.878 31.586 22.450 1.00 43.12 85 LYS A N 1
ATOM 667 C CA . LYS A 1 85 ? -33.266 31.373 22.002 1.00 43.12 85 LYS A CA 1
ATOM 668 C C . LYS A 1 85 ? -33.366 30.138 21.105 1.00 43.12 85 LYS A C 1
ATOM 670 O O . LYS A 1 85 ? -33.881 30.237 19.998 1.00 43.12 85 LYS A O 1
ATOM 675 N N . LEU A 1 86 ? -32.828 29.005 21.547 1.00 45.72 86 LEU A N 1
ATOM 676 C CA . LEU A 1 86 ? -32.853 27.732 20.817 1.00 45.72 86 LEU A CA 1
ATOM 677 C C . LEU A 1 86 ? -33.867 26.744 21.432 1.00 45.72 86 LEU A C 1
ATOM 679 O O . LEU A 1 86 ? -34.238 26.903 22.597 1.00 45.72 86 LEU A O 1
ATOM 683 N N . PRO A 1 87 ? -34.355 25.754 20.661 1.00 44.50 87 PRO A N 1
ATOM 684 C CA . PRO A 1 87 ? -35.291 24.748 21.154 1.00 44.50 87 PRO A CA 1
ATOM 685 C C . PRO A 1 87 ? -34.648 23.793 22.167 1.00 44.50 87 PRO A C 1
ATOM 687 O O . PRO A 1 87 ? -33.465 23.481 22.084 1.00 44.50 87 PRO A O 1
ATOM 690 N N . TYR A 1 88 ? -35.457 23.306 23.110 1.00 43.41 88 TYR A N 1
ATOM 691 C CA . TYR A 1 88 ? -35.023 22.481 24.247 1.00 43.41 88 TYR A CA 1
ATOM 692 C C . TYR A 1 88 ? -34.761 21.012 23.891 1.00 43.41 88 TYR A C 1
ATOM 694 O O . TYR A 1 88 ? -34.287 20.254 24.732 1.00 43.41 88 TYR A O 1
ATOM 702 N N . LEU A 1 89 ? -35.126 20.586 22.681 1.00 46.66 89 LEU A N 1
ATOM 703 C CA . LEU A 1 89 ? -35.069 19.195 22.249 1.00 46.66 89 LEU A CA 1
ATOM 704 C C . LEU A 1 89 ? -34.825 19.123 20.741 1.00 46.66 89 LEU A C 1
ATOM 706 O O . LEU A 1 89 ? -35.523 19.803 19.989 1.00 46.66 89 LEU A O 1
ATOM 710 N N . SER A 1 90 ? -33.881 18.279 20.322 1.00 48.72 90 SER A N 1
ATOM 711 C CA . SER A 1 90 ? -33.666 17.891 18.926 1.00 48.72 90 SER A CA 1
ATOM 712 C C . SER A 1 90 ? -34.018 16.415 18.761 1.00 48.72 90 SER A C 1
ATOM 714 O O . SER A 1 90 ? -33.538 15.586 19.533 1.00 48.72 90 SER A O 1
ATOM 716 N N . LEU A 1 91 ? -34.871 16.092 17.790 1.00 53.66 91 LEU A N 1
ATOM 717 C CA . LEU A 1 91 ? -35.247 14.721 17.443 1.00 53.66 91 LEU A CA 1
ATOM 718 C C . LEU A 1 91 ? -34.656 14.376 16.073 1.00 53.66 91 LEU A C 1
ATOM 720 O O . LEU A 1 91 ? -35.029 14.999 15.077 1.00 53.66 91 LEU A O 1
ATOM 724 N N . VAL A 1 92 ? -33.748 13.396 16.051 1.00 45.75 92 VAL A N 1
ATOM 725 C CA . VAL A 1 92 ? -33.052 12.883 14.861 1.00 45.75 92 VAL A CA 1
ATOM 726 C C . VAL A 1 92 ? -33.345 11.390 14.743 1.00 45.75 92 VAL A C 1
ATOM 728 O O . VAL A 1 92 ? -33.110 10.655 15.696 1.00 45.75 92 VAL A O 1
ATOM 731 N N . GLY A 1 93 ? -33.852 10.955 13.586 1.00 47.25 93 GLY A N 1
ATOM 732 C CA . GLY A 1 93 ? -34.345 9.586 13.384 1.00 47.25 93 GLY A CA 1
ATOM 733 C C . GLY A 1 93 ? -35.712 9.361 14.045 1.00 47.25 93 GLY A C 1
ATOM 734 O O . GLY A 1 93 ? -35.880 9.522 15.250 1.00 47.25 93 GLY A O 1
ATOM 735 N N . LEU A 1 94 ? -36.730 9.014 13.251 1.00 42.06 94 LEU A N 1
ATOM 736 C CA . LEU A 1 94 ? -38.107 8.826 13.733 1.00 42.06 94 LEU A CA 1
ATOM 737 C C . LEU A 1 94 ? -38.371 7.385 14.205 1.00 42.06 94 LEU A C 1
ATOM 739 O O . LEU A 1 94 ? -39.256 6.713 13.672 1.00 42.06 94 LEU A O 1
ATOM 743 N N . ASP A 1 95 ? -37.631 6.943 15.221 1.00 38.31 95 ASP A N 1
ATOM 744 C CA . ASP A 1 95 ? -37.927 5.711 15.964 1.00 38.31 95 ASP A CA 1
ATOM 745 C C . ASP A 1 95 ? -38.853 5.955 17.171 1.00 38.31 95 ASP A C 1
ATOM 747 O O . ASP A 1 95 ? -39.164 7.093 17.540 1.00 38.31 95 ASP A O 1
ATOM 751 N N . ASP A 1 96 ? -39.370 4.868 17.755 1.00 31.78 96 ASP A N 1
ATOM 752 C CA . ASP A 1 96 ? -40.311 4.937 18.876 1.00 31.78 96 ASP A CA 1
ATOM 753 C C . ASP A 1 96 ? -39.662 5.564 20.139 1.00 31.78 96 ASP A C 1
ATOM 755 O O . ASP A 1 96 ? -38.474 5.411 20.424 1.00 31.78 96 ASP A O 1
ATOM 759 N N . ALA A 1 97 ? -40.472 6.299 20.907 1.00 33.41 97 ALA A N 1
ATOM 760 C CA . ALA A 1 97 ? -40.036 7.209 21.968 1.00 33.41 97 ALA A CA 1
ATOM 761 C C . ALA A 1 97 ? -39.118 6.576 23.040 1.00 33.41 97 ALA A C 1
ATOM 763 O O . ALA A 1 97 ? -39.562 5.729 23.816 1.00 33.41 97 ALA A O 1
ATOM 764 N N . VAL A 1 98 ? -37.892 7.098 23.193 1.00 35.28 98 VAL A N 1
ATOM 765 C CA . VAL A 1 98 ? -36.916 6.652 24.218 1.00 35.28 98 VAL A CA 1
ATOM 766 C C . VAL A 1 98 ? -37.358 6.975 25.662 1.00 35.28 98 VAL A C 1
ATOM 768 O O . VAL A 1 98 ? -36.807 6.453 26.627 1.00 35.28 98 VAL A O 1
ATOM 771 N N . GLY A 1 99 ? -38.388 7.805 25.853 1.00 39.84 99 GLY A N 1
ATOM 772 C CA . GLY A 1 99 ? -39.000 7.993 27.167 1.00 39.84 99 GLY A CA 1
ATOM 773 C C . GLY A 1 99 ? -39.808 9.275 27.328 1.00 39.84 99 GLY A C 1
ATOM 774 O O . GLY A 1 99 ? -39.982 10.076 26.408 1.00 39.84 99 GLY A O 1
ATOM 775 N N . ASN A 1 100 ? -40.314 9.475 28.544 1.00 35.31 100 ASN A N 1
ATOM 776 C CA . ASN A 1 100 ? -41.105 10.644 28.911 1.00 35.31 100 ASN A CA 1
ATOM 777 C C . ASN A 1 100 ? -40.176 11.795 29.346 1.00 35.31 100 ASN A C 1
ATOM 779 O O . ASN A 1 100 ? -39.928 11.995 30.533 1.00 35.31 100 ASN A O 1
ATOM 783 N N . LEU A 1 101 ? -39.646 12.541 28.370 1.00 39.31 101 LEU A N 1
ATOM 784 C CA . LEU A 1 101 ? -38.640 13.602 28.566 1.00 39.31 101 LEU A CA 1
ATOM 785 C C . LEU A 1 101 ? -39.085 14.760 29.485 1.00 39.31 101 LEU A C 1
ATOM 787 O O . LEU A 1 101 ? -38.256 15.563 29.903 1.00 39.31 101 LEU A O 1
ATOM 791 N N . GLY A 1 102 ? -40.369 14.839 29.853 1.00 38.56 102 GLY A N 1
ATOM 792 C CA . GLY A 1 102 ? -40.911 15.853 30.764 1.00 38.56 102 GLY A CA 1
ATOM 793 C C . GLY A 1 102 ? -40.379 15.837 32.208 1.00 38.56 102 GLY A C 1
ATOM 794 O O . GLY A 1 102 ? -40.737 16.740 32.960 1.00 38.56 102 GLY A O 1
ATOM 795 N N . GLU A 1 103 ? -39.556 14.856 32.603 1.00 38.19 103 GLU A N 1
ATOM 796 C CA . GLU A 1 103 ? -38.803 14.861 33.876 1.00 38.19 103 GLU A CA 1
ATOM 797 C C . GLU A 1 103 ? -37.282 15.082 33.698 1.00 38.19 103 GLU A C 1
ATOM 799 O O . GLU A 1 103 ? -36.576 15.303 34.682 1.00 38.19 103 GLU A O 1
ATOM 804 N N . ALA A 1 104 ? -36.764 15.054 32.463 1.00 40.09 104 ALA A N 1
ATOM 805 C CA . ALA A 1 104 ? -35.325 14.972 32.168 1.00 40.09 104 ALA A CA 1
ATOM 806 C C . ALA A 1 104 ? -34.530 16.268 32.432 1.00 40.09 104 ALA A C 1
ATOM 808 O O . ALA A 1 104 ? -33.304 16.246 32.497 1.00 40.09 104 ALA A O 1
ATOM 809 N N . LEU A 1 105 ? -35.219 17.405 32.583 1.00 42.59 105 LEU A N 1
ATOM 810 C CA . LEU A 1 105 ? -34.598 18.700 32.896 1.00 42.59 105 LEU A CA 1
ATOM 811 C C . LEU A 1 105 ? -34.336 18.908 34.398 1.00 42.59 105 LEU A C 1
ATOM 813 O O . LEU A 1 105 ? -33.539 19.775 34.738 1.00 42.59 105 LEU A O 1
ATOM 817 N N . ASP A 1 106 ? -34.948 18.096 35.270 1.00 48.78 106 ASP A N 1
ATOM 818 C CA . ASP A 1 106 ? -34.706 18.098 36.725 1.00 48.78 106 ASP A CA 1
ATOM 819 C C . ASP A 1 106 ? -34.071 16.784 37.225 1.00 48.78 106 ASP A C 1
ATOM 821 O O . ASP A 1 106 ? -33.483 16.750 38.308 1.00 48.78 106 ASP A O 1
ATOM 825 N N . LYS A 1 107 ? -34.188 15.684 36.464 1.00 63.91 107 LYS A N 1
ATOM 826 C CA . LYS A 1 107 ? -33.646 14.364 36.822 1.00 63.91 107 LYS A CA 1
ATOM 827 C C . LYS A 1 107 ? -32.728 13.823 35.724 1.00 63.91 107 LYS A C 1
ATOM 829 O O . LYS A 1 107 ? -33.151 13.759 34.572 1.00 63.91 107 LYS A O 1
ATOM 834 N N . PRO A 1 108 ? -31.516 13.361 36.069 1.00 72.94 108 PRO A N 1
ATOM 835 C CA . PRO A 1 108 ? -30.576 12.826 35.095 1.00 72.94 108 PRO A CA 1
ATOM 836 C C . PRO A 1 108 ? -31.029 11.445 34.593 1.00 72.94 108 PRO A C 1
ATOM 838 O O . PRO A 1 108 ? -31.468 10.600 35.381 1.00 72.94 108 PRO A O 1
ATOM 841 N N . MET A 1 109 ? -30.904 11.195 33.289 1.00 75.56 109 MET A N 1
ATOM 842 C CA . MET A 1 109 ? -31.297 9.937 32.645 1.00 75.56 109 MET A CA 1
ATOM 843 C C . MET A 1 109 ? -30.258 9.457 31.629 1.00 75.56 109 MET A C 1
ATOM 845 O O . MET A 1 109 ? -29.496 10.256 31.096 1.00 75.56 109 MET A O 1
ATOM 849 N N . VAL A 1 110 ? -30.253 8.153 31.339 1.00 80.56 110 VAL A N 1
ATOM 850 C CA . VAL A 1 110 ? -29.419 7.549 30.286 1.00 80.56 110 VAL A CA 1
ATOM 851 C C . VAL A 1 110 ? -30.284 7.270 29.062 1.00 80.56 110 VAL A C 1
ATOM 853 O O . VAL A 1 110 ? -31.375 6.713 29.197 1.00 80.56 110 VAL A O 1
ATOM 856 N N . ILE A 1 111 ? -29.777 7.636 27.892 1.00 78.62 111 ILE A N 1
ATOM 857 C CA . ILE A 1 111 ? -30.289 7.299 26.566 1.00 78.62 111 ILE A CA 1
ATOM 858 C C . ILE A 1 111 ? -29.314 6.314 25.927 1.00 78.62 111 ILE A C 1
ATOM 860 O O . ILE A 1 111 ? -28.105 6.527 25.971 1.00 78.62 111 ILE A O 1
ATOM 864 N N . ILE A 1 112 ? -29.852 5.255 25.327 1.00 81.88 112 ILE A N 1
ATOM 865 C CA . ILE A 1 112 ? -29.103 4.289 24.523 1.00 81.88 112 ILE A CA 1
ATOM 866 C C . ILE A 1 112 ? -29.441 4.489 23.042 1.00 81.88 112 ILE A C 1
ATOM 868 O O . ILE A 1 112 ? -30.609 4.678 22.694 1.00 81.88 112 ILE A O 1
ATOM 872 N N . SER A 1 113 ? -28.428 4.477 22.177 1.00 79.12 113 SER A N 1
ATOM 873 C CA . SER A 1 113 ? -28.579 4.640 20.729 1.00 79.12 113 SER A CA 1
ATOM 874 C C . SER A 1 113 ? -27.636 3.689 19.980 1.00 79.12 113 SER A C 1
ATOM 876 O O . SER A 1 113 ? -26.438 3.761 20.232 1.00 79.12 113 SER A O 1
ATOM 878 N N . PRO A 1 114 ? -28.124 2.835 19.057 1.00 81.38 114 PRO A N 1
ATOM 879 C CA . PRO A 1 114 ? -29.536 2.546 18.792 1.00 81.38 114 PRO A CA 1
ATOM 880 C C . PRO A 1 114 ? -30.209 1.821 19.974 1.00 81.38 114 PRO A C 1
ATOM 882 O O . PRO A 1 114 ? -29.547 1.206 20.806 1.00 81.38 114 PRO A O 1
ATOM 885 N N . ASN A 1 115 ? -31.541 1.870 20.060 1.00 73.81 115 ASN A N 1
ATOM 886 C CA . ASN A 1 115 ? -32.318 1.329 21.191 1.00 73.81 115 ASN A CA 1
ATOM 887 C C . ASN A 1 115 ? -32.557 -0.202 21.106 1.00 73.81 115 ASN A C 1
ATOM 889 O O . ASN A 1 115 ? -33.633 -0.701 21.439 1.00 73.81 115 ASN A O 1
ATOM 893 N N . GLY A 1 116 ? -31.567 -0.954 20.621 1.00 81.00 116 GLY A N 1
ATOM 894 C CA . GLY A 1 116 ? -31.717 -2.354 20.213 1.00 81.00 116 GLY A CA 1
ATOM 895 C C . GLY A 1 116 ? -32.131 -2.530 18.747 1.00 81.00 116 GLY A C 1
ATOM 896 O O . GLY A 1 116 ? -32.337 -1.555 18.026 1.00 81.00 116 GLY A O 1
ATOM 897 N N . GLY A 1 117 ? -32.239 -3.785 18.298 1.00 82.88 117 GLY A N 1
ATOM 898 C CA . GLY A 1 117 ? -32.635 -4.134 16.924 1.00 82.88 117 GLY A CA 1
ATOM 899 C C . GLY A 1 117 ? -31.909 -5.353 16.344 1.00 82.88 117 GLY A C 1
ATOM 900 O O . GLY A 1 117 ? -31.165 -6.039 17.045 1.00 82.88 117 GLY A O 1
ATOM 901 N N . GLU A 1 118 ? -32.127 -5.611 15.054 1.00 84.19 118 GLU A N 1
ATOM 902 C CA . GLU A 1 118 ? -31.411 -6.622 14.262 1.00 84.19 118 GLU A CA 1
ATOM 903 C C . GLU A 1 118 ? -30.431 -5.934 13.300 1.00 84.19 118 GLU A C 1
ATOM 905 O O . GLU A 1 118 ? -30.804 -4.984 12.611 1.00 84.19 118 GLU A O 1
ATOM 910 N N . PHE A 1 119 ? -29.189 -6.418 13.244 1.00 84.94 119 PHE A N 1
ATOM 911 C CA . PHE A 1 119 ? -28.088 -5.821 12.482 1.00 84.94 119 PHE A CA 1
ATOM 912 C C . PHE A 1 119 ? -27.237 -6.905 11.798 1.00 84.94 119 PHE A C 1
ATOM 914 O O . PHE A 1 119 ? -27.196 -8.057 12.234 1.00 84.94 119 PHE A O 1
ATOM 921 N N . ASN A 1 120 ? -26.544 -6.548 10.716 1.00 84.81 120 ASN A N 1
ATOM 922 C CA . ASN A 1 120 ? -2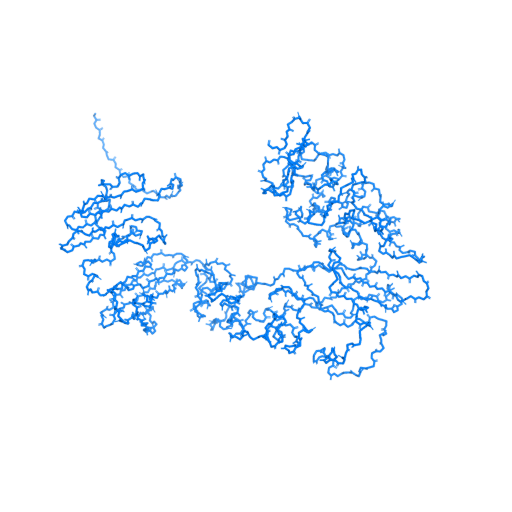5.728 -7.456 9.892 1.00 84.81 120 ASN A CA 1
ATOM 923 C C . ASN A 1 120 ? -24.204 -7.187 9.963 1.00 84.81 120 ASN A C 1
ATOM 925 O O . ASN A 1 120 ? -23.414 -7.989 9.456 1.00 84.81 120 ASN A O 1
ATOM 929 N N . SER A 1 121 ? -23.796 -6.095 10.612 1.00 86.44 121 SER A N 1
ATOM 930 C CA . SER A 1 121 ? -22.412 -5.649 10.837 1.00 86.44 121 SER A CA 1
ATOM 931 C C . SER A 1 121 ? -22.124 -5.488 12.336 1.00 86.44 121 SER A C 1
ATOM 933 O O . SER A 1 121 ? -22.961 -5.830 13.171 1.00 86.44 121 SER A O 1
ATOM 935 N N . THR A 1 122 ? -20.940 -4.989 12.703 1.00 88.94 122 THR A N 1
ATOM 936 C CA . THR A 1 122 ? -20.759 -4.380 14.034 1.00 88.94 122 THR A CA 1
ATOM 937 C C . THR A 1 122 ? -21.576 -3.101 14.148 1.00 88.94 122 THR A C 1
ATOM 939 O O . THR A 1 122 ? -21.902 -2.466 13.141 1.00 88.94 122 THR A O 1
ATOM 942 N N . ILE A 1 123 ? -21.946 -2.772 15.382 1.00 87.81 123 ILE A N 1
ATOM 943 C CA . ILE A 1 123 ? -22.650 -1.545 15.739 1.00 87.81 123 ILE A CA 1
ATOM 944 C C . ILE A 1 123 ? -21.906 -0.809 16.850 1.00 87.81 123 ILE A C 1
ATOM 946 O O . ILE A 1 123 ? -21.493 -1.427 17.835 1.00 87.81 123 ILE A O 1
ATOM 950 N N . GLU A 1 124 ? -21.808 0.510 16.709 1.00 87.94 124 GLU A N 1
ATOM 951 C CA . GLU A 1 124 ? -21.595 1.420 17.831 1.00 87.94 124 GLU A CA 1
ATOM 952 C C . GLU A 1 124 ? -22.913 1.543 18.616 1.00 87.94 124 GLU A C 1
ATOM 954 O O . GLU A 1 124 ? -23.987 1.753 18.045 1.00 87.94 124 GLU A O 1
ATOM 959 N N . VAL A 1 125 ? -22.831 1.409 19.937 1.00 85.69 125 VAL A N 1
ATOM 960 C CA . VAL A 1 125 ? -23.912 1.651 20.890 1.00 85.69 125 VAL A CA 1
ATOM 961 C C . VAL A 1 125 ? -23.455 2.738 21.855 1.00 85.69 125 VAL A C 1
ATOM 963 O O . VAL A 1 125 ? -22.607 2.506 22.716 1.00 85.69 125 VAL A O 1
ATOM 966 N N . THR A 1 126 ? -24.033 3.929 21.742 1.00 85.69 126 THR A N 1
ATOM 967 C CA . THR A 1 126 ? -23.762 5.051 22.646 1.00 85.69 126 THR A CA 1
ATOM 968 C C . THR A 1 126 ? -24.718 5.051 23.836 1.00 85.69 126 THR A C 1
ATOM 970 O O . THR A 1 126 ? -25.940 5.014 23.676 1.00 85.69 126 THR A O 1
ATOM 973 N N . LEU A 1 127 ? -24.159 5.138 25.046 1.00 85.88 127 LEU A N 1
ATOM 974 C CA . LEU A 1 127 ? -24.871 5.383 26.300 1.00 85.88 127 LEU A CA 1
ATOM 975 C C . LEU A 1 127 ? -24.635 6.832 26.738 1.00 85.88 127 LEU A C 1
ATOM 977 O O . LEU A 1 127 ? -23.640 7.126 27.396 1.00 85.88 127 LEU A O 1
ATOM 981 N N . ASN A 1 128 ? -25.562 7.727 26.402 1.00 82.94 128 ASN A N 1
ATOM 982 C CA . ASN A 1 128 ? -25.456 9.159 26.681 1.00 82.94 128 ASN A CA 1
ATOM 983 C C . ASN A 1 128 ? -26.327 9.568 27.873 1.00 82.94 128 ASN A C 1
ATOM 985 O O . ASN A 1 128 ? -27.516 9.256 27.938 1.00 82.94 128 ASN A O 1
ATOM 989 N N . VAL A 1 129 ? -25.750 10.306 28.815 1.00 82.00 129 VAL A N 1
ATOM 990 C CA . VAL A 1 129 ? -26.428 10.848 29.991 1.00 82.00 129 VAL A CA 1
ATOM 991 C C . VAL A 1 129 ? -26.922 12.259 29.694 1.00 82.00 129 VAL A C 1
ATOM 993 O O . VAL A 1 129 ? -26.136 13.188 29.524 1.00 82.00 129 VAL A O 1
ATOM 996 N N . ILE A 1 130 ? -28.243 12.437 29.691 1.00 74.00 130 ILE A N 1
ATOM 997 C CA . ILE A 1 130 ? -28.872 13.760 29.669 1.00 74.00 130 ILE A CA 1
ATOM 998 C C . ILE A 1 130 ? -29.173 14.163 31.109 1.00 74.00 130 ILE A C 1
ATOM 1000 O O . ILE A 1 130 ? -29.894 13.465 31.825 1.00 74.00 130 ILE A O 1
ATOM 1004 N N . ALA A 1 131 ? -28.600 15.285 31.536 1.00 72.31 131 ALA A N 1
ATOM 1005 C CA . ALA A 1 131 ? -28.703 15.794 32.895 1.00 72.31 131 ALA A CA 1
ATOM 1006 C C . ALA A 1 131 ? -28.545 17.329 32.939 1.00 72.31 131 ALA A C 1
ATOM 1008 O O . ALA A 1 131 ? -28.043 17.920 31.979 1.00 72.31 131 ALA A O 1
ATOM 1009 N N . PRO A 1 132 ? -28.939 17.991 34.045 1.00 70.25 132 PRO A N 1
ATOM 1010 C CA . PRO A 1 132 ? -28.695 19.419 34.244 1.00 70.25 132 PRO A CA 1
ATOM 1011 C C . PRO A 1 132 ? -27.199 19.774 34.243 1.00 70.25 132 PRO A C 1
ATOM 1013 O O . PRO A 1 132 ? -26.352 18.962 34.620 1.00 70.25 132 PRO A O 1
ATOM 1016 N N . ALA A 1 133 ? -26.874 21.022 33.892 1.00 72.88 133 ALA A N 1
ATOM 1017 C CA . ALA A 1 133 ? -25.515 21.549 34.028 1.00 72.88 133 ALA A CA 1
ATOM 1018 C C . ALA A 1 133 ? -25.023 21.435 35.485 1.00 72.88 133 ALA A C 1
ATOM 1020 O O . ALA A 1 133 ? -25.781 21.680 36.426 1.00 72.88 133 ALA A O 1
ATOM 1021 N N . GLY A 1 134 ? -23.758 21.055 35.677 1.00 75.38 134 GLY A N 1
ATOM 1022 C CA . GLY A 1 134 ? -23.207 20.735 36.996 1.00 75.38 134 GLY A CA 1
ATOM 1023 C C . GLY A 1 134 ? -23.539 19.339 37.531 1.00 75.38 134 GLY A C 1
ATOM 1024 O O . GLY A 1 134 ? -23.155 19.036 38.660 1.00 75.38 134 GLY A O 1
ATOM 1025 N N . PHE A 1 135 ? -24.224 18.478 36.769 1.00 81.69 135 PHE A N 1
ATOM 1026 C CA . PHE A 1 135 ? -24.408 17.085 37.171 1.00 81.69 135 PHE A CA 1
ATOM 1027 C C . PHE A 1 135 ? -23.086 16.305 37.137 1.00 81.69 135 PHE A C 1
ATOM 1029 O O . PHE A 1 135 ? -22.391 16.267 36.119 1.00 81.69 135 PHE A O 1
ATOM 1036 N N . ILE A 1 136 ? -22.807 15.633 38.256 1.00 87.19 136 ILE A N 1
ATOM 1037 C CA . ILE A 1 136 ? -21.744 14.643 38.419 1.00 87.19 136 ILE A CA 1
ATOM 1038 C C . ILE A 1 136 ? -22.405 13.344 38.887 1.00 87.19 136 ILE A C 1
ATOM 1040 O O . ILE A 1 136 ? -23.221 13.353 39.814 1.00 87.19 136 ILE A O 1
ATOM 1044 N N . GLY A 1 137 ? -22.061 12.224 38.258 1.00 90.81 137 GLY A N 1
ATOM 1045 C CA . GLY A 1 137 ? -22.635 10.919 38.575 1.00 90.81 137 GLY A CA 1
ATOM 1046 C C . GLY A 1 137 ? -21.793 9.762 38.059 1.00 90.81 137 GLY A C 1
ATOM 1047 O O . GLY A 1 137 ? -20.689 9.958 37.566 1.00 90.81 137 GLY A O 1
ATOM 1048 N N . LYS A 1 138 ? -22.321 8.544 38.184 1.00 93.81 138 LYS A N 1
ATOM 1049 C CA . LYS A 1 138 ? -21.658 7.313 37.744 1.00 93.81 138 LYS A CA 1
ATOM 1050 C C . LYS A 1 138 ? -22.576 6.534 36.814 1.00 93.81 138 LYS A C 1
ATOM 1052 O O . LYS A 1 138 ? -23.667 6.131 37.224 1.00 93.81 138 LYS A O 1
ATOM 1057 N N . LEU A 1 139 ? -22.151 6.335 35.574 1.00 94.12 139 LEU A N 1
ATOM 1058 C CA . LEU A 1 139 ? -22.786 5.414 34.642 1.00 94.12 139 LEU A CA 1
ATOM 1059 C C . LEU A 1 139 ? -22.233 4.015 34.905 1.00 94.12 139 LEU A C 1
ATOM 1061 O O . LEU A 1 139 ? -21.024 3.829 35.009 1.00 94.12 139 LEU A O 1
ATOM 1065 N N . TYR A 1 140 ? -23.121 3.036 35.002 1.00 94.56 140 TYR A N 1
ATOM 1066 C CA . TYR A 1 140 ? -22.755 1.632 35.108 1.00 94.56 140 TYR A CA 1
ATOM 1067 C C . TYR A 1 140 ? -23.372 0.864 33.952 1.00 94.56 140 TYR A C 1
ATOM 1069 O O . TYR A 1 140 ? -24.562 1.040 33.665 1.00 94.56 140 TYR A O 1
ATOM 1077 N N . TYR A 1 141 ? -22.598 -0.020 33.332 1.00 94.50 141 TYR A N 1
ATOM 1078 C CA . TYR A 1 141 ? -23.077 -0.858 32.241 1.00 94.50 141 TYR A CA 1
ATOM 1079 C C . TYR A 1 141 ? -22.455 -2.257 32.255 1.00 94.50 141 TYR A C 1
ATOM 1081 O O . TYR A 1 141 ? -21.447 -2.515 32.911 1.00 94.50 141 TYR A O 1
ATOM 1089 N N . GLN A 1 142 ? -23.103 -3.176 31.550 1.00 94.62 142 GLN A N 1
ATOM 1090 C CA . GLN A 1 142 ? -22.720 -4.578 31.419 1.00 94.62 142 GLN A CA 1
ATOM 1091 C C . GLN A 1 142 ? -23.203 -5.081 30.055 1.00 94.62 142 GLN A C 1
ATOM 1093 O O . GLN A 1 142 ? -24.316 -4.742 29.646 1.00 94.62 142 GLN A O 1
ATOM 1098 N N . ILE A 1 143 ? -22.399 -5.896 29.371 1.00 93.62 143 ILE A N 1
ATOM 1099 C CA . ILE A 1 143 ? -22.800 -6.575 28.134 1.00 93.62 143 ILE A CA 1
ATOM 1100 C C . ILE A 1 143 ? -22.884 -8.071 28.442 1.00 93.62 143 ILE A C 1
ATOM 1102 O O . ILE A 1 143 ? -21.912 -8.684 28.887 1.00 93.62 143 ILE A O 1
ATOM 1106 N N . ASP A 1 144 ? -24.065 -8.650 28.251 1.00 93.00 144 ASP A N 1
ATOM 1107 C CA . ASP A 1 144 ? -24.386 -10.036 28.597 1.00 93.00 144 ASP A CA 1
ATOM 1108 C C . ASP A 1 144 ? -24.021 -10.386 30.051 1.00 93.00 144 ASP A C 1
ATOM 1110 O O . ASP A 1 144 ? -24.611 -9.861 30.993 1.00 93.00 144 ASP A O 1
ATOM 1114 N N . ASN A 1 145 ? -23.041 -11.277 30.231 1.00 88.94 145 ASN A N 1
ATOM 1115 C CA . ASN A 1 145 ? -22.538 -11.742 31.520 1.00 88.94 145 ASN A CA 1
ATOM 1116 C C . ASN A 1 145 ? -21.136 -11.180 31.837 1.00 88.94 145 ASN A C 1
ATOM 1118 O O . ASN A 1 145 ? -20.408 -11.785 32.624 1.00 88.94 145 ASN A O 1
ATOM 1122 N N . SER A 1 146 ? -20.725 -10.062 31.218 1.00 89.56 146 SER A N 1
ATOM 1123 C CA . SER A 1 146 ? -19.465 -9.378 31.551 1.00 89.56 146 SER A CA 1
ATOM 1124 C C . SER A 1 146 ? -19.443 -8.912 33.012 1.00 89.56 146 SER A C 1
ATOM 1126 O O . SER A 1 146 ? -20.473 -8.879 33.686 1.00 89.56 146 SER A O 1
ATOM 1128 N N . SER A 1 147 ? -18.288 -8.471 33.508 1.00 91.50 147 SER A N 1
ATOM 1129 C CA . SER A 1 147 ? -18.259 -7.645 34.723 1.00 91.50 147 SER A CA 1
ATOM 1130 C C . SER A 1 147 ? -19.024 -6.331 34.502 1.00 91.50 147 SER A C 1
ATOM 1132 O O . SER A 1 147 ? -19.091 -5.833 33.375 1.00 91.50 147 SER A O 1
ATOM 1134 N N . GLU A 1 148 ? -19.595 -5.773 35.573 1.00 93.06 148 GLU A N 1
ATOM 1135 C CA . GLU A 1 148 ? -20.142 -4.408 35.580 1.00 93.06 148 GLU A CA 1
ATOM 1136 C C . GLU A 1 148 ? -18.983 -3.405 35.457 1.00 93.06 148 GLU A C 1
ATOM 1138 O O . GLU A 1 148 ? -18.046 -3.440 36.257 1.00 93.06 148 GLU A O 1
ATOM 1143 N N . VAL A 1 149 ? -19.050 -2.521 34.463 1.00 93.50 149 VAL A N 1
ATOM 1144 C CA . VAL A 1 149 ? -18.103 -1.417 34.262 1.00 93.50 149 VAL A CA 1
ATOM 1145 C C . VAL A 1 149 ? -18.715 -0.135 34.822 1.00 93.50 149 VAL A C 1
ATOM 1147 O O . VAL A 1 149 ? -19.923 0.077 34.714 1.00 93.50 149 VAL A O 1
ATOM 1150 N N . GLN A 1 150 ? -17.886 0.714 35.435 1.00 93.94 150 GLN A N 1
ATOM 1151 C CA . GLN A 1 150 ? -18.275 2.006 36.002 1.00 93.94 150 GLN A CA 1
ATOM 1152 C C . GLN A 1 150 ? -17.484 3.128 35.325 1.00 93.94 150 GLN A C 1
ATOM 1154 O O . GLN A 1 150 ? -16.257 3.134 35.401 1.00 93.94 150 GLN A O 1
ATOM 1159 N N . THR A 1 151 ? -18.191 4.121 34.795 1.00 92.62 151 THR A N 1
ATOM 1160 C CA . THR A 1 151 ? -17.619 5.352 34.237 1.00 92.62 151 THR A CA 1
ATOM 1161 C C . THR A 1 151 ? -18.147 6.553 35.014 1.00 92.62 151 THR A C 1
ATOM 1163 O O . THR A 1 151 ? -19.352 6.672 35.252 1.00 92.62 151 THR A O 1
ATOM 1166 N N . ASP A 1 152 ? -17.252 7.445 35.435 1.00 92.62 152 ASP A N 1
ATOM 1167 C CA . ASP A 1 152 ? -17.637 8.721 36.039 1.00 92.62 152 ASP A CA 1
ATOM 1168 C C . ASP A 1 152 ? -18.130 9.674 34.936 1.00 92.62 152 ASP A C 1
ATOM 1170 O O . ASP A 1 152 ? -17.533 9.746 33.866 1.00 92.62 152 ASP A O 1
ATOM 1174 N N . ILE A 1 153 ? -19.231 10.382 35.188 1.00 89.44 153 ILE A N 1
ATOM 1175 C CA . ILE A 1 153 ? -19.910 11.284 34.247 1.00 89.44 153 ILE A CA 1
ATOM 1176 C C . ILE A 1 153 ? -19.861 12.697 34.814 1.00 89.44 153 ILE A C 1
ATOM 1178 O O . ILE A 1 153 ? -20.267 12.914 35.960 1.00 89.44 153 ILE A O 1
ATOM 1182 N N . ASN A 1 154 ? -19.421 13.658 34.003 1.00 86.38 154 ASN A N 1
ATOM 1183 C CA . ASN A 1 154 ? -19.348 15.067 34.371 1.00 86.38 154 ASN A CA 1
ATOM 1184 C C . ASN A 1 154 ? -19.741 15.945 33.178 1.00 86.38 154 ASN A C 1
ATOM 1186 O O . ASN A 1 154 ? -18.962 16.160 32.249 1.00 86.38 154 ASN A O 1
ATOM 1190 N N . ILE A 1 155 ? -20.956 16.495 33.237 1.00 78.25 155 ILE A N 1
ATOM 1191 C CA . ILE A 1 155 ? -21.529 17.304 32.150 1.00 78.25 155 ILE A CA 1
ATOM 1192 C C . ILE A 1 155 ? -20.709 18.580 31.889 1.00 78.25 155 ILE A C 1
ATOM 1194 O O . ILE A 1 155 ? -20.686 19.072 30.765 1.00 78.25 155 ILE A O 1
ATOM 1198 N N . ASN A 1 156 ? -20.002 19.105 32.896 1.00 74.75 156 ASN A N 1
ATOM 1199 C CA . ASN A 1 156 ? -19.183 20.313 32.743 1.00 74.75 156 ASN A CA 1
ATOM 1200 C C . ASN A 1 156 ? -17.861 20.061 31.998 1.00 74.75 156 ASN A C 1
ATOM 1202 O O . ASN A 1 156 ? -17.264 21.008 31.495 1.00 74.75 156 ASN A O 1
ATOM 1206 N N . GLU A 1 157 ? -17.402 18.810 31.943 1.00 75.62 157 GLU A N 1
ATOM 1207 C CA . GLU A 1 157 ? -16.159 18.388 31.279 1.00 75.62 157 GLU A CA 1
ATOM 1208 C C . GLU A 1 157 ? -16.443 17.727 29.917 1.00 75.62 157 GLU A C 1
ATOM 1210 O O . GLU A 1 157 ? -15.578 17.067 29.353 1.00 75.62 157 GLU A O 1
ATOM 1215 N N . ASN A 1 158 ? -17.669 17.868 29.392 1.00 74.12 158 ASN A N 1
ATOM 1216 C CA . ASN A 1 158 ? -18.188 17.198 28.188 1.00 74.12 158 ASN A CA 1
ATOM 1217 C C . ASN A 1 158 ? -18.164 15.653 28.224 1.00 74.12 158 ASN A C 1
ATOM 1219 O O . ASN A 1 158 ? -18.619 15.011 27.275 1.00 74.12 158 ASN A O 1
ATOM 1223 N N . ASN A 1 159 ? -17.735 15.044 29.333 1.00 77.94 159 ASN A N 1
ATOM 1224 C CA . ASN A 1 159 ? -17.826 13.609 29.577 1.00 77.94 159 ASN A CA 1
ATOM 1225 C C . ASN A 1 159 ? -19.282 13.230 29.900 1.00 77.94 159 ASN A C 1
ATOM 1227 O O . ASN A 1 159 ? -19.720 13.205 31.056 1.00 77.94 159 ASN A O 1
ATOM 1231 N N . THR A 1 160 ? -20.043 13.008 28.830 1.00 80.69 160 THR A N 1
ATOM 1232 C CA . THR A 1 160 ? -21.499 12.820 28.848 1.00 80.69 160 THR A CA 1
ATOM 1233 C C . THR A 1 160 ? -21.939 11.370 28.666 1.00 80.69 160 THR A C 1
ATOM 1235 O O . THR A 1 160 ? -23.127 11.097 28.812 1.00 80.69 160 THR A O 1
ATOM 1238 N N . GLY A 1 161 ? -21.044 10.419 28.390 1.00 87.25 161 GLY A N 1
ATOM 1239 C CA . GLY A 1 161 ? -21.444 9.051 28.064 1.00 87.25 161 GLY A CA 1
ATOM 1240 C C . GLY A 1 161 ? -20.285 8.114 27.738 1.00 87.25 161 GLY A C 1
ATOM 1241 O O . GLY A 1 161 ? -19.126 8.454 27.950 1.00 87.25 161 GLY A O 1
ATOM 1242 N N . VAL A 1 162 ? -20.613 6.932 27.211 1.00 88.25 162 VAL A N 1
ATOM 1243 C CA . VAL A 1 162 ? -19.641 5.963 26.670 1.00 88.25 162 VAL A CA 1
ATOM 1244 C C . VAL A 1 162 ? -20.093 5.422 25.315 1.00 88.25 162 VAL A C 1
ATOM 1246 O O . VAL A 1 162 ? -21.295 5.266 25.081 1.00 88.25 162 VAL A O 1
ATOM 1249 N N . LYS A 1 163 ? -19.129 5.092 24.450 1.00 86.69 163 LYS A N 1
ATOM 1250 C CA . LYS A 1 163 ? -19.326 4.220 23.285 1.00 86.69 163 LYS A CA 1
ATOM 1251 C C . LYS A 1 163 ? -19.089 2.759 23.683 1.00 86.69 163 LYS A C 1
ATOM 1253 O O . LYS A 1 163 ? -18.266 2.485 24.554 1.00 86.69 163 LYS A O 1
ATOM 1258 N N . LEU A 1 164 ? -19.802 1.836 23.046 1.00 89.12 164 LEU A N 1
ATOM 1259 C CA . LEU A 1 164 ? -19.676 0.383 23.190 1.00 89.12 164 LEU A CA 1
ATOM 1260 C C . LEU A 1 164 ? -19.799 -0.259 21.807 1.00 89.12 164 LEU A C 1
ATOM 1262 O O . LEU A 1 164 ? -20.585 0.227 20.998 1.00 89.12 164 LEU A O 1
ATOM 1266 N N . TYR A 1 165 ? -19.128 -1.384 21.558 1.00 90.31 165 TYR A N 1
ATOM 1267 C CA . TYR A 1 165 ? -19.202 -2.072 20.264 1.00 90.31 165 TYR A CA 1
ATOM 1268 C C . TYR A 1 165 ? -19.733 -3.493 20.419 1.00 90.31 165 TYR A C 1
ATOM 1270 O O . TYR A 1 165 ? -19.245 -4.273 21.238 1.00 90.31 165 TYR A O 1
ATOM 1278 N N . ILE A 1 166 ? -20.746 -3.842 19.622 1.00 91.25 166 ILE A N 1
ATOM 1279 C CA . ILE A 1 166 ? -21.312 -5.197 19.594 1.00 91.25 166 ILE A CA 1
ATOM 1280 C C . ILE A 1 166 ? -20.971 -5.832 18.251 1.00 91.25 166 ILE A C 1
ATOM 1282 O O . ILE A 1 166 ? -21.623 -5.578 17.239 1.00 91.25 166 ILE A O 1
ATOM 1286 N N . TYR A 1 167 ? -19.926 -6.661 18.259 1.00 90.19 167 TYR A N 1
ATOM 1287 C CA . TYR A 1 167 ? -19.377 -7.290 17.057 1.00 90.19 167 TYR A CA 1
ATOM 1288 C C . TYR A 1 167 ? -19.657 -8.794 16.941 1.00 90.19 167 TYR A C 1
ATOM 1290 O O . TYR A 1 167 ? -19.645 -9.339 15.838 1.00 90.19 167 TYR A O 1
ATOM 1298 N N . LYS A 1 168 ? -19.935 -9.498 18.041 1.00 91.50 168 LYS A N 1
ATOM 1299 C CA . LYS A 1 168 ? -20.162 -10.951 17.996 1.00 91.50 168 LYS A CA 1
ATOM 1300 C C . LYS A 1 168 ? -21.533 -11.259 17.391 1.00 91.50 168 LYS A C 1
ATOM 1302 O O . LYS A 1 168 ? -22.513 -10.602 17.710 1.00 91.50 168 LYS A O 1
ATOM 1307 N N . ASN A 1 169 ? -21.599 -12.266 16.521 1.00 90.50 169 ASN A N 1
ATOM 1308 C CA . ASN A 1 169 ? -22.853 -12.858 16.058 1.00 90.50 169 ASN A CA 1
ATOM 1309 C C . ASN A 1 169 ? -23.613 -13.484 17.234 1.00 90.50 169 ASN A C 1
ATOM 1311 O O . ASN A 1 169 ? -23.033 -14.258 18.002 1.00 90.50 169 ASN A O 1
ATOM 1315 N N . GLY A 1 170 ? -24.915 -13.214 17.323 1.00 91.88 170 GLY A N 1
ATOM 1316 C CA . GLY A 1 170 ? -25.771 -13.686 18.410 1.00 91.88 170 GLY A CA 1
ATOM 1317 C C . GLY A 1 170 ? -26.725 -12.617 18.935 1.00 91.88 170 GLY A C 1
ATOM 1318 O O . GLY A 1 170 ? -26.871 -11.546 18.349 1.00 91.88 170 GLY A O 1
ATOM 1319 N N . ILE A 1 171 ? -27.393 -12.939 20.044 1.00 93.81 171 ILE A N 1
ATOM 1320 C CA . ILE A 1 171 ? -28.246 -12.011 20.793 1.00 93.81 171 ILE A CA 1
ATOM 1321 C C . ILE A 1 171 ? -27.429 -11.476 21.965 1.00 93.81 171 ILE A C 1
ATOM 1323 O O . ILE A 1 171 ? -26.998 -12.257 22.813 1.00 93.81 171 ILE A O 1
ATOM 1327 N N . HIS A 1 172 ? -27.281 -10.157 22.018 1.00 94.81 172 HIS A N 1
ATOM 1328 C CA . HIS A 1 172 ? -26.542 -9.424 23.034 1.00 94.81 172 HIS A CA 1
ATOM 1329 C C . HIS A 1 172 ? -27.473 -8.508 23.827 1.00 94.81 172 HIS A C 1
ATOM 1331 O O . HIS A 1 172 ? -28.349 -7.848 23.263 1.00 94.81 172 HIS A O 1
ATOM 1337 N N . VAL A 1 173 ? -27.293 -8.455 25.145 1.00 95.50 173 VAL A N 1
ATOM 1338 C CA . VAL A 1 173 ? -28.087 -7.623 26.056 1.00 95.50 173 VAL A CA 1
ATOM 1339 C C . VAL A 1 173 ? -27.177 -6.613 26.741 1.00 95.50 173 VAL A C 1
ATOM 1341 O O . VAL A 1 173 ? -26.360 -6.974 27.586 1.00 95.50 173 VAL A O 1
ATOM 1344 N N . VAL A 1 174 ? -27.363 -5.331 26.425 1.00 94.06 174 VAL A N 1
ATOM 1345 C CA . VAL A 1 174 ? -26.705 -4.233 27.143 1.00 94.06 174 VAL A CA 1
ATOM 1346 C C . VAL A 1 174 ? -27.587 -3.844 28.318 1.00 94.06 174 VAL A C 1
ATOM 1348 O O . VAL A 1 174 ? -28.723 -3.401 28.134 1.00 94.06 174 VAL A O 1
ATOM 1351 N N . GLN A 1 175 ? -27.071 -4.003 29.532 1.00 94.56 175 GLN A N 1
ATOM 1352 C CA . GLN A 1 175 ? -27.705 -3.514 30.751 1.00 94.56 175 GLN A CA 1
ATOM 1353 C C . GLN A 1 175 ? -27.025 -2.218 31.187 1.00 94.56 175 GLN A C 1
ATOM 1355 O O . GLN A 1 175 ? -25.801 -2.175 31.255 1.00 94.56 175 GLN A O 1
ATOM 1360 N N . TYR A 1 176 ? -27.791 -1.179 31.522 1.00 93.38 176 TYR A N 1
ATOM 1361 C CA . TYR A 1 176 ? -27.240 0.109 31.966 1.00 93.38 176 TYR A CA 1
ATOM 1362 C C . TYR A 1 176 ? -28.065 0.756 33.093 1.00 93.38 176 TYR A C 1
ATOM 1364 O O . TYR A 1 176 ? -29.287 0.606 33.160 1.00 93.38 176 TYR A O 1
ATOM 1372 N N . LYS A 1 177 ? -27.402 1.471 34.007 1.00 91.50 177 LYS A N 1
ATOM 1373 C CA . LYS A 1 177 ? -28.016 2.255 35.099 1.00 91.50 177 LYS A CA 1
ATOM 1374 C C . LYS A 1 177 ? -27.178 3.505 35.384 1.00 91.50 177 LYS A C 1
ATOM 1376 O O . LYS A 1 177 ? -25.966 3.504 35.194 1.00 91.50 177 LYS A O 1
ATOM 1381 N N . LEU A 1 178 ? -27.817 4.554 35.898 1.00 91.00 178 LEU A N 1
ATOM 1382 C CA . LEU A 1 178 ? -27.133 5.740 36.419 1.00 91.00 178 LEU A CA 1
ATOM 1383 C C . LEU A 1 178 ? -27.210 5.749 37.945 1.00 91.00 178 LEU A C 1
ATOM 1385 O O . LEU A 1 178 ? -28.297 5.583 38.503 1.00 91.00 178 LEU A O 1
ATOM 1389 N N . ASN A 1 179 ? -26.085 5.974 38.618 1.00 89.88 179 ASN A N 1
AT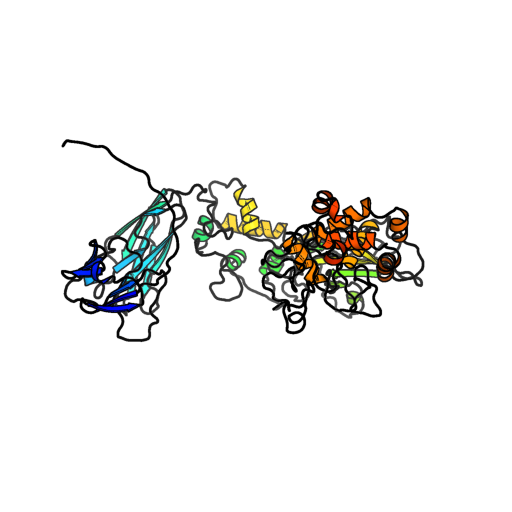OM 1390 C CA . ASN A 1 179 ? -25.964 5.910 40.073 1.00 89.88 179 ASN A CA 1
ATOM 1391 C C . ASN A 1 179 ? -26.577 4.592 40.611 1.00 89.88 179 ASN A C 1
ATOM 1393 O O . ASN A 1 179 ? -26.402 3.526 40.023 1.00 89.88 179 ASN A O 1
ATOM 1397 N N . ASN A 1 180 ? -27.343 4.659 41.703 1.00 85.00 180 ASN A N 1
ATOM 1398 C CA . ASN A 1 180 ? -27.968 3.496 42.346 1.00 85.00 180 ASN A CA 1
ATOM 1399 C C . ASN A 1 180 ? -29.352 3.133 41.757 1.00 85.00 180 ASN A C 1
ATOM 1401 O O . ASN A 1 180 ? -30.175 2.525 42.445 1.00 85.00 180 ASN A O 1
ATOM 1405 N N . ASN A 1 181 ? -29.645 3.536 40.516 1.00 86.75 181 ASN A N 1
ATOM 1406 C CA . ASN A 1 181 ? -30.923 3.237 39.864 1.00 86.75 181 ASN A CA 1
ATOM 1407 C C . ASN A 1 181 ? -31.035 1.756 39.455 1.00 86.75 181 ASN A C 1
ATOM 1409 O O . ASN A 1 181 ? -30.054 1.016 39.404 1.00 86.75 181 ASN A O 1
ATOM 1413 N N . GLN A 1 182 ? -32.257 1.324 39.134 1.00 86.88 182 GLN A N 1
ATOM 1414 C CA . GLN A 1 182 ? -32.493 0.008 38.537 1.00 86.88 182 GLN A CA 1
ATOM 1415 C C . GLN A 1 182 ? -31.902 -0.073 37.123 1.00 86.88 182 GLN A C 1
ATOM 1417 O O . GLN A 1 182 ? -31.898 0.914 36.386 1.00 86.88 182 GLN A O 1
ATOM 1422 N N . PHE A 1 183 ? -31.444 -1.268 36.748 1.00 87.94 183 PHE A N 1
ATOM 1423 C CA . PHE A 1 183 ? -30.944 -1.552 35.406 1.00 87.94 183 PHE A CA 1
ATOM 1424 C C . PHE A 1 183 ? -32.056 -1.482 34.354 1.00 87.94 183 PHE A C 1
ATOM 1426 O O . PHE A 1 183 ? -33.057 -2.194 34.437 1.00 87.94 183 PHE A O 1
ATOM 1433 N N . GLN A 1 184 ? -31.826 -0.662 33.334 1.00 89.56 184 GLN A N 1
ATOM 1434 C CA . GLN A 1 184 ? -32.500 -0.731 32.042 1.00 89.56 184 GLN A CA 1
ATOM 1435 C C . GLN A 1 184 ? -31.782 -1.749 31.145 1.00 89.56 184 GLN A C 1
ATOM 1437 O O . GLN A 1 184 ? -30.657 -2.159 31.448 1.00 89.56 184 GLN A O 1
ATOM 1442 N N . LYS A 1 185 ? -32.435 -2.180 30.060 1.00 89.75 185 LYS A N 1
ATOM 1443 C CA . LYS A 1 185 ? -31.888 -3.154 29.107 1.00 89.75 185 LYS A CA 1
ATOM 1444 C C . LYS A 1 185 ? -32.263 -2.795 27.673 1.00 89.75 185 LYS A C 1
ATOM 1446 O O . LYS A 1 185 ? -33.422 -2.473 27.429 1.00 89.75 185 LYS A O 1
ATOM 1451 N N . ALA A 1 186 ? -31.322 -2.963 26.750 1.00 85.94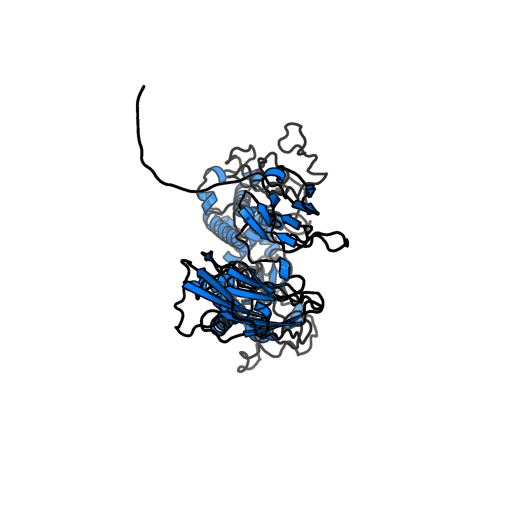 186 ALA A N 1
ATOM 1452 C CA . ALA A 1 186 ? -31.576 -3.037 25.313 1.00 85.94 186 ALA A CA 1
ATOM 1453 C C . ALA A 1 186 ? -31.021 -4.355 24.756 1.00 85.94 186 ALA A C 1
ATOM 1455 O O . ALA A 1 186 ? -30.066 -4.911 25.306 1.00 85.94 186 ALA A O 1
ATOM 1456 N N . THR A 1 187 ? -31.625 -4.850 23.675 1.00 89.19 187 THR A N 1
ATOM 1457 C CA . THR A 1 187 ? -31.272 -6.136 23.059 1.00 89.19 187 THR A CA 1
ATOM 1458 C C . THR A 1 187 ? -30.912 -5.935 21.595 1.00 89.19 187 THR A C 1
ATOM 1460 O O . THR A 1 187 ? -31.675 -5.333 20.841 1.00 89.19 187 THR A O 1
ATOM 1463 N N . PHE A 1 188 ? -29.768 -6.479 21.199 1.00 89.56 188 PHE A N 1
ATOM 1464 C CA . PHE A 1 188 ? -29.187 -6.355 19.870 1.00 89.56 188 PHE A CA 1
ATOM 1465 C C . PHE A 1 188 ? -28.955 -7.752 19.303 1.00 89.56 188 PHE A C 1
ATOM 1467 O O . PHE A 1 188 ? -28.409 -8.610 19.993 1.00 89.56 188 PHE A O 1
ATOM 1474 N N . THR A 1 189 ? -29.350 -7.990 18.058 1.00 90.38 189 THR A N 1
ATOM 1475 C CA . THR A 1 189 ? -29.120 -9.266 17.375 1.00 90.38 189 THR A CA 1
ATOM 1476 C C . THR A 1 189 ? -28.203 -9.032 16.187 1.00 90.38 189 THR A C 1
ATOM 1478 O O . THR A 1 189 ? -28.608 -8.385 15.224 1.00 90.38 189 THR A O 1
ATOM 1481 N N . ILE A 1 190 ? -26.987 -9.571 16.234 1.00 89.25 190 ILE A N 1
ATOM 1482 C CA . ILE A 1 190 ? -26.027 -9.499 15.128 1.00 89.25 190 ILE A CA 1
ATOM 1483 C C . ILE A 1 190 ? -26.109 -10.795 14.316 1.00 89.25 190 ILE A C 1
ATOM 1485 O O . ILE A 1 190 ? -25.956 -11.890 14.861 1.00 89.25 190 ILE A O 1
ATOM 1489 N N . SER A 1 191 ? -26.358 -10.670 13.013 1.00 89.50 191 SER A N 1
ATOM 1490 C CA . SER A 1 191 ? -26.441 -11.777 12.052 1.00 89.50 191 SER A CA 1
ATOM 1491 C C . SER A 1 191 ? -25.560 -11.503 10.830 1.00 89.50 191 SER A C 1
ATOM 1493 O O . SER A 1 191 ? -26.046 -11.144 9.759 1.00 89.50 191 SER A O 1
ATOM 1495 N N . SER A 1 192 ? -24.247 -11.665 11.000 1.00 84.19 192 SER A N 1
ATOM 1496 C CA . SER A 1 192 ? -23.250 -11.581 9.930 1.00 84.19 192 SER A CA 1
ATOM 1497 C C . SER A 1 192 ? -22.860 -12.968 9.404 1.00 84.19 192 SER A C 1
ATOM 1499 O O . SER A 1 192 ? -22.950 -13.970 10.111 1.00 84.19 192 SER A O 1
ATOM 1501 N N . ASN A 1 193 ? -22.385 -13.031 8.158 1.00 85.19 193 ASN A N 1
ATOM 1502 C CA . ASN A 1 193 ? -21.828 -14.246 7.553 1.00 85.19 193 ASN A CA 1
ATOM 1503 C C . ASN A 1 193 ? -20.306 -14.396 7.759 1.00 85.19 193 ASN A C 1
ATOM 1505 O O . ASN A 1 193 ? -19.762 -15.450 7.428 1.00 85.19 193 ASN A O 1
ATOM 1509 N N . LYS A 1 194 ? -19.623 -13.365 8.279 1.00 81.88 194 LYS A N 1
ATOM 1510 C CA . LYS A 1 194 ? -18.203 -13.418 8.661 1.00 81.88 194 LYS A CA 1
ATOM 1511 C C . LYS A 1 194 ? -18.027 -14.109 10.026 1.00 81.88 194 LYS A C 1
ATOM 1513 O O . LYS A 1 194 ? -18.915 -14.064 10.878 1.00 81.88 194 LYS A O 1
ATOM 1518 N N . ASP A 1 195 ? -16.864 -14.728 10.222 1.00 85.38 195 ASP A N 1
ATOM 1519 C CA . ASP A 1 195 ? -16.403 -15.253 11.516 1.00 85.38 195 ASP A CA 1
ATOM 1520 C C . ASP A 1 195 ? -16.160 -14.096 12.502 1.00 85.38 195 ASP A C 1
ATOM 1522 O O . ASP A 1 195 ? -15.576 -13.083 12.127 1.00 85.38 195 ASP A O 1
ATOM 1526 N N . ASN A 1 196 ? -16.574 -14.247 13.762 1.00 87.38 196 ASN A N 1
ATOM 1527 C CA . ASN A 1 196 ? -16.452 -13.222 14.803 1.00 87.38 196 ASN A CA 1
ATOM 1528 C C . ASN A 1 196 ? -15.000 -12.793 15.081 1.00 87.38 196 ASN A C 1
ATOM 1530 O O . ASN A 1 196 ? -14.803 -11.673 15.534 1.00 87.38 196 ASN A O 1
ATOM 1534 N N . LEU A 1 197 ? -14.015 -13.672 14.851 1.00 90.50 197 LEU A N 1
ATOM 1535 C CA . LEU A 1 197 ? -12.583 -13.394 15.079 1.00 90.50 197 LEU A CA 1
ATOM 1536 C C . LEU A 1 197 ? -11.870 -12.780 13.860 1.00 90.50 197 LEU A C 1
ATOM 1538 O O . LEU A 1 197 ? -10.688 -12.452 13.926 1.00 90.50 197 LEU A O 1
ATOM 1542 N N . LYS A 1 198 ? -12.573 -12.690 12.727 1.00 91.62 198 LYS A N 1
ATOM 1543 C CA . LYS A 1 198 ? -12.064 -12.190 11.439 1.00 91.62 198 LYS A CA 1
ATOM 1544 C C . LYS A 1 198 ? -13.017 -11.186 10.797 1.00 91.62 198 LYS A C 1
ATOM 1546 O O . LYS A 1 198 ? -12.895 -10.882 9.614 1.00 91.62 198 LYS A O 1
ATOM 1551 N N . LYS A 1 199 ? -14.037 -10.745 11.531 1.00 92.00 199 LYS A N 1
ATOM 1552 C CA . LYS A 1 199 ? -14.898 -9.668 11.076 1.00 92.00 199 LYS A CA 1
ATOM 1553 C C . LYS A 1 199 ? -14.093 -8.382 11.188 1.00 92.00 199 LYS A C 1
ATOM 1555 O O . LYS A 1 199 ? -13.363 -8.224 12.150 1.00 92.00 199 LYS A O 1
ATOM 1560 N N . ASP A 1 200 ? -14.212 -7.586 10.148 1.00 93.06 200 ASP A N 1
ATOM 1561 C CA . ASP A 1 200 ? -13.536 -6.324 9.870 1.00 93.06 200 ASP A CA 1
ATOM 1562 C C . ASP A 1 200 ? -14.655 -5.509 9.203 1.00 93.06 200 ASP A C 1
ATOM 1564 O O . ASP A 1 200 ? -15.215 -5.964 8.181 1.00 93.06 200 ASP A O 1
ATOM 1568 N N . THR A 1 201 ? -15.129 -4.473 9.897 1.00 90.69 201 THR A N 1
ATOM 1569 C CA . THR A 1 201 ? -16.372 -3.750 9.587 1.00 90.69 201 THR A CA 1
ATOM 1570 C C . THR A 1 201 ? -16.124 -2.480 8.776 1.00 90.69 201 THR A C 1
ATOM 1572 O O . THR A 1 201 ? -16.896 -2.234 7.846 1.00 90.69 201 THR A O 1
ATOM 1575 N N . ASP A 1 202 ? -15.069 -1.716 9.062 1.00 90.44 202 ASP A N 1
ATOM 1576 C CA . ASP A 1 202 ? -14.684 -0.536 8.272 1.00 90.44 202 ASP A CA 1
ATOM 1577 C C . ASP A 1 202 ? -13.738 -0.863 7.098 1.00 90.44 202 ASP A C 1
ATOM 1579 O O . ASP A 1 202 ? -13.715 -0.144 6.093 1.00 90.44 202 ASP A O 1
ATOM 1583 N N . GLY A 1 203 ? -13.060 -2.012 7.139 1.00 91.94 203 GLY A N 1
ATOM 1584 C CA . GLY A 1 203 ? -12.192 -2.496 6.078 1.00 91.94 203 GLY A CA 1
ATOM 1585 C C . GLY A 1 203 ? -10.739 -2.044 6.193 1.00 91.94 203 GLY A C 1
ATOM 1586 O O . GLY A 1 203 ? -10.051 -2.096 5.165 1.00 91.94 203 GLY A O 1
ATOM 1587 N N . ASP A 1 204 ? -10.255 -1.564 7.341 1.00 91.94 204 ASP A N 1
ATOM 1588 C CA . ASP A 1 204 ? -8.865 -1.105 7.488 1.00 91.94 204 ASP A CA 1
ATOM 1589 C C . ASP A 1 204 ? -7.830 -2.255 7.548 1.00 91.94 204 ASP A C 1
ATOM 1591 O O . ASP A 1 204 ? -6.683 -2.096 7.111 1.00 91.94 204 ASP A O 1
ATOM 1595 N N . GLY A 1 205 ? -8.277 -3.455 7.937 1.00 93.44 205 GLY A N 1
ATOM 1596 C CA . GLY A 1 205 ? -7.474 -4.672 8.069 1.00 93.44 205 GLY A CA 1
ATOM 1597 C C . GLY A 1 205 ? -7.297 -5.175 9.506 1.00 93.44 205 GLY A C 1
ATOM 1598 O O . GLY A 1 205 ? -6.691 -6.229 9.703 1.00 93.44 205 GLY A O 1
ATOM 1599 N N . ILE A 1 206 ? -7.810 -4.488 10.518 1.00 95.31 206 ILE A N 1
ATOM 1600 C CA . ILE A 1 206 ? -7.790 -4.959 11.903 1.00 95.31 206 ILE A CA 1
ATOM 1601 C C . ILE A 1 206 ? -9.163 -5.592 12.198 1.00 95.31 206 ILE A C 1
ATOM 1603 O O . ILE A 1 206 ? -10.192 -5.035 11.834 1.00 95.31 206 ILE A O 1
ATOM 1607 N N . PRO A 1 207 ? -9.240 -6.807 12.777 1.00 94.62 207 PRO A N 1
ATOM 1608 C CA . PRO A 1 207 ? -10.538 -7.395 13.090 1.00 94.62 207 PRO A CA 1
ATOM 1609 C C . PRO A 1 207 ? -11.239 -6.669 14.246 1.00 94.62 207 PRO A C 1
ATOM 1611 O O . PRO A 1 207 ? -10.610 -6.445 15.278 1.00 94.62 207 PRO A O 1
ATOM 1614 N N . ASP A 1 208 ? -12.560 -6.488 14.178 1.00 93.38 208 ASP A N 1
ATOM 1615 C CA . ASP A 1 208 ? -13.382 -5.812 15.195 1.00 93.38 208 ASP A CA 1
ATOM 1616 C C . ASP A 1 208 ? -13.162 -6.345 16.624 1.00 93.38 208 ASP A C 1
ATOM 1618 O O . ASP A 1 208 ? -13.293 -5.633 17.623 1.00 93.38 208 ASP A O 1
ATOM 1622 N N . SER A 1 209 ? -12.861 -7.644 16.740 1.00 92.19 209 SER A N 1
ATOM 1623 C CA . SER A 1 209 ? -12.563 -8.294 18.016 1.00 92.19 209 SER A CA 1
ATOM 1624 C C . SER A 1 209 ? -11.203 -7.905 18.594 1.00 92.19 209 SER A C 1
ATOM 1626 O O . SER A 1 209 ? -11.051 -7.907 19.811 1.00 92.19 209 SER A O 1
ATOM 1628 N N . VAL A 1 210 ? -10.230 -7.623 17.724 1.00 95.06 210 VAL A N 1
ATOM 1629 C CA . VAL A 1 210 ? -8.883 -7.155 18.065 1.00 95.06 210 VAL A CA 1
ATOM 1630 C C . VAL A 1 210 ? -8.955 -5.684 18.458 1.00 95.06 210 VAL A C 1
ATOM 1632 O O . VAL A 1 210 ? -8.544 -5.343 19.559 1.00 95.06 210 VAL A O 1
ATOM 1635 N N . GLU A 1 211 ? -9.563 -4.839 17.626 1.00 94.31 211 GLU A N 1
ATOM 1636 C CA . GLU A 1 211 ? -9.767 -3.409 17.901 1.00 94.31 211 GLU A CA 1
ATOM 1637 C C . GLU A 1 211 ? -10.470 -3.185 19.245 1.00 94.31 211 GLU A C 1
ATOM 1639 O O . GLU A 1 211 ? -9.964 -2.473 20.111 1.00 94.31 211 GLU A O 1
ATOM 1644 N N . SER A 1 212 ? -11.579 -3.894 19.486 1.00 90.56 212 SER A N 1
ATOM 1645 C CA . SER A 1 212 ? -12.327 -3.809 20.745 1.00 90.56 212 SER A CA 1
ATOM 1646 C C . SER A 1 212 ? -11.566 -4.341 21.972 1.00 90.56 212 SER A C 1
ATOM 1648 O O . SER A 1 212 ? -11.966 -4.019 23.092 1.00 90.56 212 SER A O 1
ATOM 1650 N N . GLU A 1 213 ? -10.541 -5.182 21.805 1.00 92.19 213 GLU A N 1
ATOM 1651 C CA . GLU A 1 213 ? -9.666 -5.639 22.900 1.00 92.19 213 GLU A CA 1
ATOM 1652 C C . GLU A 1 213 ? -8.493 -4.667 23.124 1.00 92.19 213 GLU A C 1
ATOM 1654 O O . GLU A 1 213 ? -8.047 -4.502 24.259 1.00 92.19 213 GLU A O 1
ATOM 1659 N N . LEU A 1 214 ? -8.050 -3.979 22.067 1.00 91.94 214 LEU A N 1
ATOM 1660 C CA . LEU A 1 214 ? -7.052 -2.908 22.105 1.00 91.94 214 LEU A CA 1
ATOM 1661 C C . LEU A 1 214 ? -7.611 -1.557 22.590 1.00 91.94 214 LEU A C 1
ATOM 1663 O O . LEU A 1 214 ? -6.847 -0.721 23.061 1.00 91.94 214 LEU A O 1
ATOM 1667 N N . GLY A 1 215 ? -8.931 -1.358 22.523 1.00 89.31 215 GLY A N 1
ATOM 1668 C CA . GLY A 1 215 ? -9.604 -0.111 22.908 1.00 89.31 215 GLY A CA 1
ATOM 1669 C C . GLY A 1 215 ? -9.825 0.880 21.759 1.00 89.31 215 GLY A C 1
ATOM 1670 O O . GLY A 1 215 ? -10.136 2.037 22.029 1.00 89.31 215 GLY A O 1
ATOM 1671 N N . LEU A 1 216 ? -9.683 0.425 20.512 1.00 90.44 216 LEU A N 1
ATOM 1672 C CA . LEU A 1 216 ? -9.892 1.200 19.285 1.00 90.44 216 LEU A CA 1
ATOM 1673 C C . LEU A 1 216 ? -11.372 1.141 18.832 1.00 90.44 216 LEU A C 1
ATOM 1675 O O . LEU A 1 216 ? -12.169 0.423 19.443 1.00 90.44 216 LEU A O 1
ATOM 1679 N N . ASP A 1 217 ? -11.754 1.900 17.794 1.00 88.69 217 ASP A N 1
ATOM 1680 C CA . ASP A 1 217 ? -13.133 1.997 17.267 1.00 88.69 217 ASP A CA 1
ATOM 1681 C C . ASP A 1 217 ? -13.340 1.113 16.013 1.00 88.69 217 ASP A C 1
ATOM 1683 O O . ASP A 1 217 ? -12.972 1.548 14.924 1.00 88.69 217 ASP A O 1
ATOM 1687 N N . PRO A 1 218 ? -14.024 -0.052 16.111 1.00 91.19 218 PRO A N 1
ATOM 1688 C CA . PRO A 1 218 ? -14.265 -0.979 14.992 1.00 91.19 218 PRO A CA 1
ATOM 1689 C C . PRO A 1 218 ? -15.204 -0.488 13.881 1.00 91.19 218 PRO A C 1
ATOM 1691 O O . PRO A 1 218 ? -15.778 -1.287 13.130 1.00 91.19 218 PRO A O 1
ATOM 1694 N N . THR A 1 219 ? -15.540 0.799 13.887 1.00 86.25 219 THR A N 1
ATOM 1695 C CA . THR A 1 219 ? -16.494 1.409 12.961 1.00 86.25 219 THR A CA 1
ATOM 1696 C C . THR A 1 219 ? -15.998 2.717 12.350 1.00 86.25 219 THR A C 1
ATOM 1698 O O . THR A 1 219 ? -16.716 3.286 11.523 1.00 86.25 219 THR A O 1
ATOM 1701 N N . ASP A 1 220 ? -14.808 3.190 12.735 1.00 79.69 220 ASP A N 1
ATOM 1702 C CA . ASP A 1 220 ? -14.262 4.489 12.324 1.00 79.69 220 ASP A CA 1
ATOM 1703 C C . ASP A 1 220 ? -12.741 4.446 12.058 1.00 79.69 220 ASP A C 1
ATOM 1705 O O . ASP A 1 220 ? -12.082 5.477 12.112 1.00 79.69 220 ASP A O 1
ATOM 1709 N N . GLY A 1 221 ? -12.171 3.285 11.724 1.00 71.00 221 GLY A N 1
ATOM 1710 C CA . GLY A 1 221 ? -10.789 3.133 11.268 1.00 71.00 221 GLY A CA 1
ATOM 1711 C C . GLY A 1 221 ? -9.748 3.304 12.373 1.00 71.00 221 GLY A C 1
ATOM 1712 O O . GLY A 1 221 ? -9.334 4.416 12.698 1.00 71.00 221 GLY A O 1
ATOM 1713 N N . SER A 1 222 ? -9.197 2.191 12.845 1.00 74.31 222 SER A N 1
ATOM 1714 C CA . SER A 1 222 ? -8.087 2.123 13.809 1.00 74.31 222 SER A CA 1
ATOM 1715 C C . SER A 1 222 ? -6.756 2.737 13.316 1.00 74.31 222 SER A C 1
ATOM 1717 O O . SER A 1 222 ? -5.770 2.781 14.052 1.00 74.31 222 SER A O 1
ATOM 1719 N N . MET A 1 223 ? -6.733 3.248 12.082 1.00 76.31 223 MET A N 1
ATOM 1720 C CA . MET A 1 223 ? -5.658 4.038 11.466 1.00 76.31 223 MET A CA 1
ATOM 1721 C C . MET A 1 223 ? -5.751 5.558 11.738 1.00 76.31 223 MET A C 1
ATOM 1723 O O . MET A 1 223 ? -4.987 6.322 11.144 1.00 76.31 223 MET A O 1
ATOM 1727 N N . GLN A 1 224 ? -6.682 6.026 12.580 1.00 80.69 224 GLN A N 1
ATOM 1728 C CA . GLN A 1 224 ? -6.728 7.429 13.022 1.00 80.69 224 GLN A CA 1
ATOM 1729 C C . GLN A 1 224 ? -5.563 7.782 13.964 1.00 80.69 224 GLN A C 1
ATOM 1731 O O . GLN A 1 224 ? -5.075 6.934 14.702 1.00 80.69 224 GLN A O 1
ATOM 1736 N N . ASP A 1 225 ? -5.154 9.052 13.926 1.00 85.06 225 ASP A N 1
ATOM 1737 C CA . ASP A 1 225 ? -4.202 9.707 14.835 1.00 85.06 225 ASP A CA 1
ATOM 1738 C C . ASP A 1 225 ? -5.022 10.571 15.812 1.00 85.06 225 ASP A C 1
ATOM 1740 O O . ASP A 1 225 ? -5.474 11.666 15.451 1.00 85.06 225 ASP A O 1
ATOM 1744 N N . SER A 1 226 ? -5.327 10.040 17.003 1.00 82.38 226 SER A N 1
ATOM 1745 C CA . SER A 1 226 ? -6.279 10.671 17.932 1.00 82.38 226 SER A CA 1
ATOM 1746 C C . SER A 1 226 ? -5.733 11.904 18.662 1.00 82.38 226 SER A C 1
ATOM 1748 O O . SER A 1 226 ? -6.529 12.734 19.120 1.00 82.38 226 SER A O 1
ATOM 1750 N N . ASP A 1 227 ? -4.412 12.046 18.811 1.00 82.50 227 ASP A N 1
ATOM 1751 C CA . ASP A 1 227 ? -3.784 13.176 19.515 1.00 82.50 227 ASP A CA 1
ATOM 1752 C C . ASP A 1 227 ? -3.098 14.193 18.574 1.00 82.50 227 ASP A C 1
ATOM 1754 O O . ASP A 1 227 ? -2.797 15.317 18.996 1.00 82.50 227 ASP A O 1
ATOM 1758 N N . GLY A 1 228 ? -2.952 13.854 17.290 1.00 84.31 228 GLY A N 1
ATOM 1759 C CA . GLY A 1 228 ? -2.347 14.681 16.249 1.00 84.31 228 GLY A CA 1
ATOM 1760 C C . GLY A 1 228 ? -0.818 14.626 16.229 1.00 84.31 228 GLY A C 1
ATOM 1761 O O . GLY A 1 228 ? -0.194 15.593 15.773 1.00 84.31 228 GLY A O 1
ATOM 1762 N N . ASN A 1 229 ? -0.203 13.569 16.773 1.00 79.00 229 ASN A N 1
ATOM 1763 C CA . ASN A 1 229 ? 1.250 13.432 16.888 1.00 79.00 229 ASN A CA 1
ATOM 1764 C C . ASN A 1 229 ? 1.941 12.891 15.616 1.00 79.00 229 ASN A C 1
ATOM 1766 O O . ASN A 1 229 ? 3.172 12.936 15.529 1.00 79.00 229 ASN A O 1
ATOM 1770 N N . GLY A 1 230 ? 1.170 12.466 14.610 1.00 83.12 230 GLY A N 1
ATOM 1771 C CA . GLY A 1 230 ? 1.648 11.927 13.335 1.00 83.12 230 GLY A CA 1
ATOM 1772 C C . GLY A 1 230 ? 1.664 10.397 13.248 1.00 83.12 230 GLY A C 1
ATOM 1773 O O . GLY A 1 230 ? 2.055 9.868 12.204 1.00 83.12 230 GLY A O 1
ATOM 1774 N N . TRP A 1 231 ? 1.241 9.695 14.300 1.00 86.50 231 TRP A N 1
ATOM 1775 C CA . TRP A 1 231 ? 1.163 8.236 14.377 1.00 86.50 231 TRP A CA 1
ATOM 1776 C C . TRP A 1 231 ? -0.287 7.792 14.564 1.00 86.50 231 TRP A C 1
ATOM 1778 O O . TRP A 1 231 ? -1.057 8.459 15.245 1.00 86.50 231 TRP A O 1
ATOM 1788 N N . SER A 1 232 ? -0.678 6.664 13.966 1.00 89.94 232 SER A N 1
ATOM 1789 C CA . SER A 1 232 ? -2.002 6.102 14.249 1.00 89.94 232 SER A CA 1
ATOM 1790 C C . SER A 1 232 ? -2.054 5.465 15.641 1.00 89.94 232 SER A C 1
ATOM 1792 O O . SER A 1 232 ? -1.054 4.927 16.123 1.00 89.94 232 SER A O 1
ATOM 1794 N N . ASP A 1 233 ? -3.233 5.431 16.259 1.00 89.44 233 ASP A N 1
ATOM 1795 C CA . ASP A 1 233 ? -3.450 4.790 17.561 1.00 89.44 233 ASP A CA 1
ATOM 1796 C C . ASP A 1 233 ? -2.998 3.308 17.537 1.00 89.44 233 ASP A C 1
ATOM 1798 O O . ASP A 1 233 ? -2.425 2.791 18.502 1.00 89.44 233 ASP A O 1
ATOM 1802 N N . PHE A 1 234 ? -3.177 2.616 16.402 1.00 93.06 234 PHE A N 1
ATOM 1803 C CA . PHE A 1 234 ? -2.649 1.264 16.197 1.00 93.06 234 PHE A CA 1
ATOM 1804 C C . PHE A 1 234 ? -1.117 1.222 16.047 1.00 93.06 234 PHE A C 1
ATOM 1806 O O . PHE A 1 234 ? -0.475 0.310 16.576 1.00 93.06 234 PHE A O 1
ATOM 1813 N N . ASP A 1 235 ? -0.505 2.200 15.370 1.00 92.00 235 ASP A N 1
ATOM 1814 C CA . ASP A 1 235 ? 0.954 2.321 15.265 1.00 92.00 235 ASP A CA 1
ATOM 1815 C C . ASP A 1 235 ? 1.626 2.511 16.626 1.00 92.00 235 ASP A C 1
ATOM 1817 O O . ASP A 1 235 ? 2.704 1.948 16.858 1.00 92.00 235 ASP A O 1
ATOM 1821 N N . GLU A 1 236 ? 1.000 3.259 17.534 1.00 91.19 236 GLU A N 1
ATOM 1822 C CA . GLU A 1 236 ? 1.485 3.381 18.904 1.00 91.19 236 GLU A CA 1
ATOM 1823 C C . GLU A 1 236 ? 1.455 2.032 19.626 1.00 91.19 236 GLU A C 1
ATOM 1825 O O . GLU A 1 236 ? 2.445 1.637 20.244 1.00 91.19 236 GLU A O 1
ATOM 1830 N N . ILE A 1 237 ? 0.350 1.287 19.515 1.00 92.25 237 ILE A N 1
ATOM 1831 C CA . ILE A 1 237 ? 0.180 -0.027 20.152 1.00 92.25 237 ILE A CA 1
ATOM 1832 C C . ILE A 1 237 ? 1.227 -1.025 19.645 1.00 92.25 237 ILE A C 1
ATOM 1834 O O . ILE A 1 237 ? 1.845 -1.726 20.451 1.00 92.25 237 ILE A O 1
ATOM 1838 N N . VAL A 1 238 ? 1.489 -1.054 18.333 1.00 92.88 238 VAL A N 1
ATOM 1839 C CA . VAL A 1 238 ? 2.553 -1.873 17.716 1.00 92.88 238 VAL A CA 1
ATOM 1840 C C . VAL A 1 238 ? 3.930 -1.562 18.325 1.00 92.88 238 VAL A C 1
ATOM 1842 O O . VAL A 1 238 ? 4.749 -2.467 18.501 1.00 92.88 238 VAL A O 1
ATOM 1845 N N . ARG A 1 239 ? 4.168 -0.302 18.713 1.00 89.75 239 ARG A N 1
ATOM 1846 C CA . ARG A 1 239 ? 5.424 0.202 19.303 1.00 89.75 239 ARG A CA 1
ATOM 1847 C C . ARG A 1 239 ? 5.427 0.222 20.834 1.00 89.75 239 ARG A C 1
ATOM 1849 O O . ARG A 1 239 ? 6.416 0.629 21.445 1.00 89.75 239 ARG A O 1
ATOM 1856 N N . GLY A 1 240 ? 4.345 -0.224 21.475 1.00 87.50 240 GLY A N 1
ATOM 1857 C CA . GLY A 1 240 ? 4.172 -0.183 22.929 1.00 87.50 240 GLY A CA 1
ATOM 1858 C C . GLY A 1 240 ? 4.125 1.238 23.506 1.00 87.50 240 GLY A C 1
ATOM 1859 O O . GLY A 1 240 ? 4.624 1.456 24.610 1.00 87.50 240 GLY A O 1
ATOM 1860 N N . HIS A 1 241 ? 3.578 2.192 22.746 1.00 82.81 241 HIS A N 1
ATOM 1861 C CA . HIS A 1 241 ? 3.528 3.639 23.013 1.00 82.81 241 HIS A CA 1
ATOM 1862 C C . HIS A 1 241 ? 4.905 4.297 23.234 1.00 82.81 241 HIS A C 1
ATOM 1864 O O . HIS A 1 241 ? 5.007 5.361 23.845 1.00 82.81 241 HIS A O 1
ATOM 1870 N N . ASN A 1 242 ? 5.990 3.675 22.753 1.00 81.56 242 ASN A N 1
ATOM 1871 C CA . ASN A 1 242 ? 7.325 4.263 22.798 1.00 81.56 242 ASN A CA 1
ATOM 1872 C C . ASN A 1 242 ? 7.654 4.981 21.481 1.00 81.56 242 ASN A C 1
ATOM 1874 O O . ASN A 1 242 ? 8.200 4.376 20.560 1.00 81.56 242 ASN A O 1
ATOM 1878 N N . LEU A 1 243 ? 7.361 6.280 21.432 1.00 87.69 243 LEU A N 1
ATOM 1879 C CA . LEU A 1 243 ? 7.653 7.166 20.299 1.00 87.69 243 LEU A CA 1
ATOM 1880 C C . LEU A 1 243 ? 8.962 7.959 20.505 1.00 87.69 243 LEU A C 1
ATOM 1882 O O . LEU A 1 243 ? 9.024 9.160 20.254 1.00 87.69 243 LEU A O 1
ATOM 1886 N N . THR A 1 244 ? 10.009 7.301 21.015 1.00 93.31 244 THR A N 1
ATOM 1887 C CA . THR A 1 244 ? 11.344 7.914 21.143 1.00 93.31 244 THR A CA 1
ATOM 1888 C C . THR A 1 244 ? 12.083 7.865 19.804 1.00 93.31 244 THR A C 1
ATOM 1890 O O . THR A 1 244 ? 12.161 6.797 19.203 1.00 93.31 244 THR A O 1
ATOM 1893 N N . ASP A 1 245 ? 12.640 9.005 19.398 1.00 92.81 245 ASP A N 1
ATOM 1894 C CA . ASP A 1 245 ? 13.687 9.182 18.381 1.00 92.81 245 ASP A CA 1
ATOM 1895 C C . ASP A 1 245 ? 14.901 9.777 19.127 1.00 92.81 245 ASP A C 1
ATOM 1897 O O . ASP A 1 245 ? 14.841 10.907 19.629 1.00 92.81 245 ASP A O 1
ATOM 1901 N N . SER A 1 246 ? 15.950 8.975 19.330 1.00 94.50 246 SER A N 1
ATOM 1902 C CA . SER A 1 246 ? 17.112 9.337 20.160 1.00 94.50 246 SER A CA 1
ATOM 1903 C C . SER A 1 246 ? 18.056 10.350 19.502 1.00 94.50 246 SER A C 1
ATOM 1905 O O . SER A 1 246 ? 18.726 11.110 20.209 1.00 94.50 246 SER A O 1
ATOM 1907 N N . ASP A 1 247 ? 18.160 10.342 18.168 1.00 90.62 247 ASP A N 1
ATOM 1908 C CA . ASP A 1 247 ? 19.184 11.086 17.416 1.00 90.62 247 ASP A CA 1
ATOM 1909 C C . ASP A 1 247 ? 18.635 12.179 16.477 1.00 90.62 247 ASP A C 1
ATOM 1911 O O . ASP A 1 247 ? 19.401 13.034 16.000 1.00 90.62 247 ASP A O 1
ATOM 1915 N N . GLY A 1 248 ? 17.313 12.217 16.310 1.00 93.12 248 GLY A N 1
ATOM 1916 C CA . GLY A 1 248 ? 16.549 13.234 15.603 1.00 93.12 248 GLY A CA 1
ATOM 1917 C C . GLY A 1 248 ? 16.505 13.055 14.087 1.00 93.12 248 GLY A C 1
ATOM 1918 O O . GLY A 1 248 ? 16.366 14.063 13.383 1.00 93.12 248 GLY A O 1
ATOM 1919 N N . ASP A 1 249 ? 16.688 11.841 13.558 1.00 87.69 249 ASP A N 1
ATOM 1920 C CA . ASP A 1 249 ? 16.685 11.595 12.110 1.00 87.69 249 ASP A CA 1
ATOM 1921 C C . ASP A 1 249 ? 15.294 11.432 11.469 1.00 87.69 249 ASP A C 1
ATOM 1923 O O . ASP A 1 249 ? 15.180 11.516 10.231 1.00 87.69 249 ASP A O 1
ATOM 1927 N N . GLY A 1 250 ? 14.255 11.288 12.303 1.00 89.25 250 GLY A N 1
ATOM 1928 C CA . GLY A 1 250 ? 12.861 11.084 11.916 1.00 89.25 250 GLY A CA 1
ATOM 1929 C C . GLY A 1 250 ? 12.362 9.639 12.028 1.00 89.25 250 GLY A C 1
ATOM 1930 O O . GLY A 1 250 ? 11.195 9.398 11.708 1.00 89.25 250 GLY A O 1
ATOM 1931 N N . TRP A 1 251 ? 13.196 8.691 12.461 1.00 89.44 251 TRP A N 1
ATOM 1932 C CA . TRP A 1 251 ? 12.801 7.318 12.776 1.00 89.44 251 TRP A CA 1
ATOM 1933 C C . TRP A 1 251 ? 12.747 7.065 14.282 1.00 89.44 251 TRP A C 1
ATOM 1935 O O . TRP A 1 251 ? 13.448 7.681 15.074 1.00 89.44 251 TRP A O 1
ATOM 1945 N N . LEU A 1 252 ? 11.875 6.141 14.688 1.00 92.12 252 LEU A N 1
ATOM 1946 C CA . LEU A 1 252 ? 11.752 5.757 16.088 1.00 92.12 252 LEU A CA 1
ATOM 1947 C C . LEU A 1 252 ? 12.748 4.650 16.438 1.00 92.12 252 LEU A C 1
ATOM 1949 O O . LEU A 1 252 ? 12.854 3.658 15.710 1.00 92.12 252 LEU A O 1
ATOM 1953 N N . ASP A 1 253 ? 13.335 4.741 17.635 1.00 92.81 253 ASP A N 1
ATOM 1954 C CA . ASP A 1 253 ? 14.194 3.736 18.278 1.00 92.81 253 ASP A CA 1
ATOM 1955 C C . ASP A 1 253 ? 13.654 2.304 18.107 1.00 92.81 253 ASP A C 1
ATOM 1957 O O . ASP A 1 253 ? 14.403 1.333 17.948 1.00 92.81 253 ASP A O 1
ATOM 1961 N N . TRP A 1 254 ? 12.324 2.161 18.174 1.00 93.38 254 TRP A N 1
ATOM 1962 C CA . TRP A 1 254 ? 11.641 0.883 18.023 1.00 93.38 254 TRP A CA 1
ATOM 1963 C C . TRP A 1 254 ? 11.720 0.346 16.590 1.00 93.38 254 TRP A C 1
ATOM 1965 O O . TRP A 1 254 ? 12.051 -0.828 16.427 1.00 93.38 254 TRP A O 1
ATOM 1975 N N . ASP A 1 255 ? 11.436 1.158 15.568 1.00 92.19 255 ASP A N 1
ATOM 1976 C CA . ASP A 1 255 ? 11.443 0.735 14.159 1.00 92.19 255 ASP A CA 1
ATOM 1977 C C . ASP A 1 255 ? 12.858 0.404 13.685 1.00 92.19 255 ASP A C 1
ATOM 1979 O O . ASP A 1 255 ? 13.075 -0.593 12.987 1.00 92.19 255 ASP A O 1
ATOM 1983 N N . GLU A 1 256 ? 13.829 1.195 14.126 1.00 91.19 256 GLU A N 1
ATOM 1984 C CA . GLU A 1 256 ? 15.241 0.982 13.847 1.00 91.19 256 GLU A CA 1
ATOM 1985 C C . GLU A 1 256 ? 15.759 -0.331 14.429 1.00 91.19 256 GLU A C 1
ATOM 1987 O O . GLU A 1 256 ? 16.286 -1.162 13.689 1.00 91.19 256 GLU A O 1
ATOM 1992 N N . ILE A 1 257 ? 15.538 -0.591 15.722 1.00 90.44 257 ILE A N 1
ATOM 1993 C CA . ILE A 1 257 ? 15.984 -1.843 16.348 1.00 90.44 257 ILE A CA 1
ATOM 1994 C C . ILE A 1 257 ? 15.182 -3.052 15.854 1.00 90.44 257 ILE A C 1
ATOM 1996 O O . ILE A 1 257 ? 15.760 -4.115 15.612 1.00 90.44 257 ILE A O 1
ATOM 2000 N N . ASN A 1 258 ? 13.853 -2.941 15.761 1.00 88.69 258 ASN A N 1
ATOM 2001 C CA . ASN A 1 258 ? 12.998 -4.110 15.555 1.00 88.69 258 ASN A CA 1
ATOM 2002 C C . ASN A 1 258 ? 12.788 -4.463 14.088 1.00 88.69 258 ASN A C 1
ATOM 2004 O O . ASN A 1 258 ? 12.635 -5.652 13.812 1.00 88.69 258 ASN A O 1
ATOM 2008 N N . LEU A 1 259 ? 12.741 -3.482 13.181 1.00 90.50 259 LEU A N 1
ATOM 2009 C CA . LEU A 1 259 ? 12.399 -3.708 11.773 1.00 90.50 259 LEU A CA 1
ATOM 2010 C C . LEU A 1 259 ? 13.576 -3.481 10.821 1.00 90.50 259 LEU A C 1
ATOM 2012 O O . LEU A 1 259 ? 13.677 -4.190 9.823 1.00 90.50 259 LEU A O 1
ATOM 2016 N N . ARG A 1 260 ? 14.428 -2.475 11.070 1.00 88.19 260 ARG A N 1
ATOM 2017 C CA . ARG A 1 260 ? 15.431 -2.017 10.084 1.00 88.19 260 ARG A CA 1
ATOM 2018 C C . ARG A 1 260 ? 16.871 -2.413 10.405 1.00 88.19 260 ARG A C 1
ATOM 2020 O O . ARG A 1 260 ? 1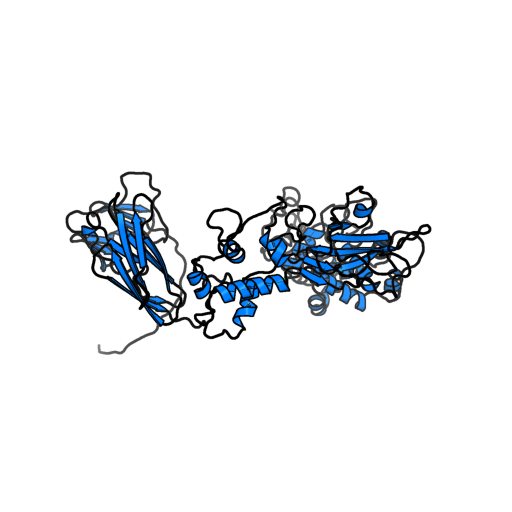7.680 -2.491 9.475 1.00 88.19 260 ARG A O 1
ATOM 2027 N N . TYR A 1 261 ? 17.154 -2.743 11.660 1.00 88.50 261 TYR A N 1
ATOM 2028 C CA . TYR A 1 261 ? 18.462 -3.112 12.208 1.00 88.50 261 TYR A CA 1
ATOM 2029 C C . TYR A 1 261 ? 19.530 -2.018 12.037 1.00 88.50 261 TYR A C 1
ATOM 2031 O O . TYR A 1 261 ? 20.666 -2.303 11.649 1.00 88.50 261 TYR A O 1
ATOM 2039 N N . THR A 1 262 ? 19.139 -0.773 12.308 1.00 85.56 262 THR A N 1
ATOM 2040 C CA . THR A 1 262 ? 19.973 0.438 12.256 1.00 85.56 262 THR A CA 1
ATOM 2041 C C . THR A 1 262 ? 20.368 0.911 13.664 1.00 85.56 262 THR A C 1
ATOM 2043 O O . THR A 1 262 ? 19.854 0.407 14.666 1.00 85.56 262 THR A O 1
ATOM 2046 N N . ASP A 1 263 ? 21.365 1.797 13.755 1.00 86.25 263 ASP A N 1
ATOM 2047 C CA . ASP A 1 263 ? 21.895 2.316 15.021 1.00 86.25 263 ASP A CA 1
ATOM 2048 C C . ASP A 1 263 ? 21.148 3.579 15.470 1.00 86.25 263 ASP A C 1
ATOM 2050 O O . ASP A 1 263 ? 21.486 4.682 15.049 1.00 86.25 263 ASP A O 1
ATOM 2054 N N . LYS A 1 264 ? 20.178 3.381 16.368 1.00 90.06 264 LYS A N 1
ATOM 2055 C CA . LYS A 1 264 ? 19.247 4.382 16.922 1.00 90.06 264 LYS A CA 1
ATOM 2056 C C . LYS A 1 264 ? 19.841 5.523 17.753 1.00 90.06 264 LYS A C 1
ATOM 2058 O O . LYS A 1 264 ? 19.120 6.151 18.521 1.00 90.06 264 LYS A O 1
ATOM 2063 N N . ASP A 1 265 ? 21.155 5.686 17.777 1.00 89.94 265 ASP A N 1
ATOM 2064 C CA . ASP A 1 265 ? 21.842 6.799 18.446 1.00 89.94 265 ASP A CA 1
ATOM 2065 C C . ASP A 1 265 ? 22.789 7.518 17.448 1.00 89.94 265 ASP A C 1
ATOM 2067 O O . ASP A 1 265 ? 23.727 8.220 17.841 1.00 89.94 265 ASP A O 1
ATOM 2071 N N . ASN A 1 266 ? 22.565 7.329 16.140 1.00 85.44 266 ASN A N 1
ATOM 2072 C CA . ASN A 1 266 ? 23.395 7.783 15.031 1.00 85.44 266 ASN A CA 1
ATOM 2073 C C . ASN A 1 266 ? 22.562 8.098 13.768 1.00 85.44 266 ASN A C 1
ATOM 2075 O O . ASN A 1 266 ? 22.447 7.269 12.864 1.00 85.44 266 ASN A O 1
ATOM 2079 N N . ASN A 1 267 ? 22.173 9.369 13.615 1.00 81.81 267 ASN A N 1
ATOM 2080 C CA . ASN A 1 267 ? 21.349 9.903 12.511 1.00 81.81 267 ASN A CA 1
ATOM 2081 C C . ASN A 1 267 ? 21.893 9.733 11.073 1.00 81.81 267 ASN A C 1
ATOM 2083 O O . ASN A 1 267 ? 21.303 10.210 10.096 1.00 81.81 267 ASN A O 1
ATOM 2087 N N . ARG A 1 268 ? 23.059 9.097 10.910 1.00 80.81 268 ARG A N 1
ATOM 2088 C CA . ARG A 1 268 ? 23.630 8.689 9.615 1.00 80.81 268 ARG A CA 1
ATOM 2089 C C . ARG A 1 268 ? 23.430 7.206 9.304 1.00 80.81 268 ARG A C 1
ATOM 2091 O O . ARG A 1 268 ? 23.698 6.791 8.178 1.00 80.81 268 ARG A O 1
ATOM 2098 N N . SER A 1 269 ? 22.991 6.419 10.283 1.00 80.38 269 SER A N 1
ATOM 2099 C CA . SER A 1 269 ? 22.607 5.016 10.135 1.00 80.38 269 SER A CA 1
ATOM 2100 C C . SER A 1 269 ? 21.162 4.842 9.660 1.00 80.38 269 SER A C 1
ATOM 2102 O O . SER A 1 269 ? 20.755 3.701 9.440 1.00 80.38 269 SER A O 1
ATOM 2104 N N . LYS A 1 270 ? 20.418 5.940 9.503 1.00 83.25 270 LYS A N 1
ATOM 2105 C CA . LYS A 1 270 ? 18.974 5.948 9.300 1.00 83.25 270 LYS A CA 1
ATOM 2106 C C . LYS A 1 270 ? 18.450 5.000 8.216 1.00 83.25 270 LYS A C 1
ATOM 2108 O O . LYS A 1 270 ? 19.090 4.867 7.163 1.00 83.25 270 LYS A O 1
ATOM 2113 N N . PRO A 1 271 ? 17.263 4.396 8.409 1.00 89.62 271 PRO A N 1
ATOM 2114 C CA . PRO A 1 271 ? 16.599 3.585 7.396 1.00 89.62 271 PRO A CA 1
ATOM 2115 C C . PRO A 1 271 ? 16.462 4.291 6.043 1.00 89.62 271 PRO A C 1
ATOM 2117 O O . PRO A 1 271 ? 16.204 5.493 5.960 1.00 89.62 271 PRO A O 1
ATOM 2120 N N . THR A 1 272 ? 16.598 3.523 4.958 1.00 90.06 272 THR A N 1
ATOM 2121 C CA . THR A 1 272 ? 16.534 4.067 3.589 1.00 90.06 272 THR A CA 1
ATOM 2122 C C . THR A 1 272 ? 15.122 4.116 3.002 1.00 90.06 272 THR A C 1
ATOM 2124 O O . THR A 1 272 ? 14.942 4.649 1.911 1.00 90.06 272 THR A O 1
ATOM 2127 N N . ALA A 1 273 ? 14.117 3.590 3.710 1.00 89.88 273 ALA A N 1
ATOM 2128 C CA . ALA A 1 273 ? 12.713 3.697 3.320 1.00 89.88 273 ALA A CA 1
ATOM 2129 C C . ALA A 1 273 ? 12.210 5.153 3.395 1.00 89.88 273 ALA A C 1
ATOM 2131 O O . ALA A 1 273 ? 12.687 5.946 4.202 1.00 89.88 273 ALA A O 1
ATOM 2132 N N . HIS A 1 274 ? 11.195 5.499 2.598 1.00 88.31 274 HIS A N 1
ATOM 2133 C CA . HIS A 1 274 ? 10.559 6.827 2.640 1.00 88.31 274 HIS A CA 1
ATOM 2134 C C . HIS A 1 274 ? 9.302 6.894 3.521 1.00 88.31 274 HIS A C 1
ATOM 2136 O O . HIS A 1 274 ? 8.698 7.954 3.662 1.00 88.31 274 HIS A O 1
ATOM 2142 N N . SER A 1 275 ? 8.867 5.764 4.078 1.00 89.06 275 SER A N 1
ATOM 2143 C CA . SER A 1 275 ? 7.681 5.667 4.929 1.00 89.06 275 SER A CA 1
ATOM 2144 C C . SER A 1 275 ? 7.820 4.516 5.917 1.00 89.06 275 SER A C 1
ATOM 2146 O O . SER A 1 275 ? 8.558 3.561 5.670 1.00 89.06 275 SER A O 1
ATOM 2148 N N . LEU A 1 276 ? 7.060 4.584 7.008 1.00 85.19 276 LEU A N 1
ATOM 2149 C CA . LEU A 1 276 ? 7.089 3.634 8.119 1.00 85.19 276 LEU A CA 1
ATOM 2150 C C . LEU A 1 276 ? 7.005 2.161 7.697 1.00 85.19 276 LEU A C 1
ATOM 2152 O O . LEU A 1 276 ? 7.787 1.316 8.140 1.00 85.19 276 LEU A O 1
ATOM 2156 N N . TYR A 1 277 ? 6.077 1.874 6.787 1.00 92.44 277 TYR A N 1
ATOM 2157 C CA . TYR A 1 277 ? 5.842 0.553 6.210 1.00 92.44 277 TYR A CA 1
ATOM 2158 C C . TYR A 1 277 ? 6.537 0.350 4.853 1.00 92.44 277 TYR A C 1
ATOM 2160 O O . TYR A 1 277 ? 6.360 -0.684 4.208 1.00 92.44 277 TYR A O 1
ATOM 2168 N N . GLY A 1 278 ? 7.346 1.314 4.408 1.00 94.12 278 GLY A N 1
ATOM 2169 C CA . GLY A 1 278 ? 8.157 1.217 3.200 1.00 94.12 278 GLY A CA 1
ATOM 2170 C C . GLY A 1 278 ? 9.218 0.125 3.325 1.00 94.12 278 GLY A C 1
ATOM 2171 O O . GLY A 1 278 ? 9.948 0.058 4.314 1.00 94.12 278 GLY A O 1
ATOM 2172 N N . VAL A 1 279 ? 9.303 -0.736 2.317 1.00 95.44 279 VAL A N 1
ATOM 2173 C CA . VAL A 1 279 ? 10.295 -1.816 2.263 1.00 95.44 279 VAL A CA 1
ATOM 2174 C C . VAL A 1 279 ? 11.665 -1.246 1.880 1.00 95.44 279 VAL A C 1
ATOM 2176 O O . VAL A 1 279 ? 11.764 -0.282 1.120 1.00 95.44 279 VAL A O 1
ATOM 2179 N N . GLU A 1 280 ? 12.729 -1.866 2.378 1.00 93.25 280 GLU A N 1
ATOM 2180 C CA . GLU A 1 280 ? 14.100 -1.653 1.925 1.00 93.25 280 GLU A CA 1
ATOM 2181 C C . GLU A 1 280 ? 14.652 -2.918 1.275 1.00 93.25 280 GLU A C 1
ATOM 2183 O O . GLU A 1 280 ? 14.463 -4.030 1.777 1.00 93.25 280 GLU A O 1
ATOM 2188 N N . TYR A 1 281 ? 15.401 -2.756 0.190 1.00 90.81 281 TYR A N 1
ATOM 2189 C CA . TYR A 1 281 ? 16.163 -3.851 -0.391 1.00 90.81 281 TYR A CA 1
ATOM 2190 C C . TYR A 1 281 ? 17.569 -3.891 0.196 1.00 90.81 281 TYR A C 1
ATOM 2192 O O . TYR A 1 281 ? 18.288 -2.895 0.154 1.00 90.81 281 TYR A O 1
ATOM 2200 N N . ASN A 1 282 ? 17.978 -5.057 0.699 1.00 86.75 282 ASN A N 1
ATOM 2201 C CA . ASN A 1 282 ? 19.369 -5.345 1.033 1.00 86.75 282 ASN A CA 1
ATOM 2202 C C . ASN A 1 282 ? 20.049 -6.039 -0.156 1.00 86.75 282 ASN A C 1
ATOM 2204 O O . ASN A 1 282 ? 19.812 -7.216 -0.434 1.00 86.75 282 ASN A O 1
ATOM 2208 N N . ILE A 1 283 ? 20.875 -5.297 -0.881 1.00 78.75 283 ILE A N 1
ATOM 2209 C CA . ILE A 1 283 ? 21.536 -5.756 -2.099 1.00 78.75 283 ILE A CA 1
ATOM 2210 C C . ILE A 1 283 ? 22.843 -6.438 -1.711 1.00 78.75 283 ILE A C 1
ATOM 2212 O O . ILE A 1 283 ? 23.779 -5.780 -1.255 1.00 78.75 283 ILE A O 1
ATOM 2216 N N . THR A 1 284 ? 22.895 -7.759 -1.895 1.00 68.06 284 THR A N 1
ATOM 2217 C CA . THR A 1 284 ? 24.013 -8.583 -1.413 1.00 68.06 284 THR A CA 1
ATOM 2218 C C . THR A 1 284 ? 25.195 -8.607 -2.386 1.00 68.06 284 THR A C 1
ATOM 2220 O O . THR A 1 284 ? 25.065 -8.317 -3.580 1.00 68.06 284 THR A O 1
ATOM 2223 N N . SER A 1 285 ? 26.366 -9.025 -1.892 1.00 55.97 285 SER A N 1
ATOM 2224 C CA . SER A 1 285 ? 27.631 -9.039 -2.647 1.00 55.97 285 SER A CA 1
ATOM 2225 C C . SER A 1 285 ? 27.629 -9.872 -3.947 1.00 55.97 285 SER A C 1
ATOM 2227 O O . SER A 1 285 ? 28.526 -9.724 -4.778 1.00 55.97 285 SER A O 1
ATOM 2229 N N . LYS A 1 286 ? 26.599 -10.697 -4.192 1.00 56.19 286 LYS A N 1
ATOM 2230 C CA . LYS A 1 286 ? 26.428 -11.529 -5.401 1.00 56.19 286 LYS A CA 1
ATOM 2231 C C . LYS A 1 286 ? 25.945 -10.776 -6.647 1.00 56.19 286 LYS A C 1
ATOM 2233 O O . LYS A 1 286 ? 25.523 -11.421 -7.608 1.00 56.19 286 LYS A O 1
ATOM 2238 N N . ALA A 1 287 ? 26.019 -9.446 -6.668 1.00 51.88 287 ALA A N 1
ATOM 2239 C CA . ALA A 1 287 ? 25.466 -8.608 -7.737 1.00 51.88 287 ALA A CA 1
ATOM 2240 C C . ALA A 1 287 ? 26.012 -8.887 -9.167 1.00 51.88 287 ALA A C 1
ATOM 2242 O O . ALA A 1 287 ? 25.520 -8.334 -10.160 1.00 51.88 287 ALA A O 1
ATOM 2243 N N . TYR A 1 288 ? 27.046 -9.731 -9.291 1.00 58.00 288 TYR A N 1
ATOM 2244 C CA . TYR A 1 288 ? 27.809 -9.961 -10.515 1.00 58.00 288 TYR A CA 1
ATOM 2245 C C . TYR A 1 288 ? 28.004 -11.438 -10.842 1.00 58.00 288 TYR A C 1
ATOM 2247 O O . TYR A 1 288 ? 28.476 -12.229 -10.025 1.00 58.00 288 TYR A O 1
ATOM 2255 N N . ASP A 1 289 ? 27.778 -11.780 -12.109 1.00 51.72 289 ASP A N 1
ATOM 2256 C CA . ASP A 1 289 ? 28.390 -12.961 -12.708 1.00 51.72 289 ASP A CA 1
ATOM 2257 C C . ASP A 1 289 ? 29.830 -12.622 -13.131 1.00 51.72 289 ASP A C 1
ATOM 2259 O O . ASP A 1 289 ? 30.058 -11.885 -14.098 1.00 51.72 289 ASP A O 1
ATOM 2263 N N . GLY A 1 290 ? 30.812 -13.191 -12.424 1.00 46.88 290 GLY A N 1
ATOM 2264 C CA . GLY A 1 290 ? 32.246 -13.009 -12.687 1.00 46.88 290 GLY A CA 1
ATOM 2265 C C . GLY A 1 290 ? 32.720 -13.467 -14.077 1.00 46.88 290 GLY A C 1
ATOM 2266 O O . GLY A 1 290 ? 33.860 -13.201 -14.452 1.00 46.88 290 GLY A O 1
ATOM 2267 N N . ASN A 1 291 ? 31.864 -14.118 -14.874 1.00 51.28 291 ASN A N 1
ATOM 2268 C CA . ASN A 1 291 ? 32.140 -14.387 -16.288 1.00 51.28 291 ASN A CA 1
ATOM 2269 C C . ASN A 1 291 ? 31.989 -13.140 -17.186 1.00 51.28 291 ASN A C 1
ATOM 2271 O O . ASN A 1 291 ? 32.616 -13.072 -18.249 1.00 51.28 291 ASN A O 1
ATOM 2275 N N . SER A 1 292 ? 31.167 -12.165 -16.776 1.00 51.44 292 SER A N 1
ATOM 2276 C CA . SER A 1 292 ? 30.811 -10.983 -17.578 1.00 51.44 292 SER A CA 1
ATOM 2277 C C . SER A 1 292 ? 31.705 -9.768 -17.310 1.00 51.44 292 SER A C 1
ATOM 2279 O O . SER A 1 292 ? 32.053 -9.054 -18.251 1.00 51.44 292 SER A O 1
ATOM 2281 N N . ILE A 1 293 ? 32.112 -9.553 -16.055 1.00 51.31 293 ILE A N 1
ATOM 2282 C CA . ILE A 1 293 ? 32.967 -8.435 -15.623 1.00 51.31 293 ILE A CA 1
ATOM 2283 C C . ILE A 1 293 ? 34.369 -8.983 -15.346 1.00 51.31 293 ILE A C 1
ATOM 2285 O O . ILE A 1 293 ? 34.549 -9.852 -14.495 1.00 51.31 293 ILE A O 1
ATOM 2289 N N . LYS A 1 294 ? 35.373 -8.512 -16.097 1.00 54.25 294 LYS A N 1
ATOM 2290 C CA . LYS A 1 294 ? 36.728 -9.107 -16.094 1.00 54.25 294 LYS A CA 1
ATOM 2291 C C . LYS A 1 294 ? 37.744 -8.310 -15.283 1.00 54.25 294 LYS A C 1
ATOM 2293 O O . LYS A 1 294 ? 38.884 -8.755 -15.146 1.00 54.25 294 LYS A O 1
ATOM 2298 N N . LYS A 1 295 ? 37.357 -7.140 -14.777 1.00 57.47 295 LYS A N 1
ATOM 2299 C CA . LYS A 1 295 ? 38.206 -6.250 -13.981 1.00 57.47 295 LYS A CA 1
ATOM 2300 C C . LYS A 1 295 ? 37.598 -5.962 -12.605 1.00 57.47 295 LYS A C 1
ATOM 2302 O O . LYS A 1 295 ? 36.388 -6.090 -12.439 1.00 57.47 295 LYS A O 1
ATOM 2307 N N . PRO A 1 296 ? 38.411 -5.516 -11.630 1.00 59.75 296 PRO A N 1
ATOM 2308 C CA . PRO A 1 296 ? 37.896 -4.901 -10.415 1.00 59.75 296 PRO A CA 1
ATOM 2309 C C . PRO A 1 296 ? 36.997 -3.701 -10.734 1.00 59.75 296 PRO A C 1
ATOM 2311 O O . PRO A 1 296 ? 37.225 -2.973 -11.707 1.00 59.75 296 PRO A O 1
ATOM 2314 N N . LEU A 1 297 ? 35.998 -3.479 -9.886 1.00 64.69 297 LEU A N 1
ATOM 2315 C CA . LEU A 1 297 ? 35.126 -2.313 -9.958 1.00 64.69 297 LEU A CA 1
ATOM 2316 C C . LEU A 1 297 ? 35.801 -1.100 -9.304 1.00 64.69 297 LEU A C 1
ATOM 2318 O O . LEU A 1 297 ? 36.511 -1.238 -8.312 1.00 64.69 297 LEU A O 1
ATOM 2322 N N . SER A 1 298 ? 35.563 0.090 -9.853 1.00 68.00 298 SER A N 1
ATOM 2323 C CA . SER A 1 298 ? 35.990 1.375 -9.284 1.00 68.00 298 SER A CA 1
ATOM 2324 C C . SER A 1 298 ? 34.839 2.243 -8.775 1.00 68.00 298 SER A C 1
ATOM 2326 O O . SER A 1 298 ? 35.096 3.236 -8.104 1.00 68.00 298 SER A O 1
ATOM 2328 N N . ARG A 1 299 ? 33.584 1.924 -9.123 1.00 71.44 299 ARG A N 1
ATOM 2329 C CA . ARG A 1 299 ? 32.390 2.612 -8.605 1.00 71.44 299 ARG A CA 1
ATOM 2330 C C . ARG A 1 299 ? 31.166 1.710 -8.673 1.00 71.44 299 ARG A C 1
ATOM 2332 O O . ARG A 1 299 ? 30.966 1.025 -9.675 1.00 71.44 299 ARG A O 1
ATOM 2339 N N . VAL A 1 300 ? 30.326 1.788 -7.651 1.00 75.38 300 VAL A N 1
ATOM 2340 C CA . VAL A 1 300 ? 28.935 1.327 -7.668 1.00 75.38 300 VAL A CA 1
ATOM 2341 C C . VAL A 1 300 ? 28.067 2.514 -7.274 1.00 75.38 300 VAL A C 1
ATOM 2343 O O . VAL A 1 300 ? 28.388 3.218 -6.317 1.00 75.38 300 VAL A O 1
ATOM 2346 N N . SER A 1 301 ? 26.981 2.750 -8.000 1.00 76.12 301 SER A N 1
ATOM 2347 C CA . SER A 1 301 ? 25.957 3.710 -7.600 1.00 76.12 301 SER A CA 1
ATOM 2348 C C . SER A 1 301 ? 24.554 3.173 -7.844 1.00 76.12 301 SER A C 1
ATOM 2350 O O . SER A 1 301 ? 24.329 2.327 -8.713 1.00 76.12 301 SER A O 1
ATOM 2352 N N . PHE A 1 302 ? 23.616 3.677 -7.051 1.00 80.81 302 PHE A N 1
ATOM 2353 C CA . PHE A 1 302 ? 22.189 3.438 -7.195 1.00 80.81 302 PHE A CA 1
ATOM 2354 C C . PHE A 1 302 ? 21.515 4.783 -7.395 1.00 80.81 302 PHE A C 1
ATOM 2356 O O . PHE A 1 302 ? 21.764 5.738 -6.653 1.00 80.81 302 PHE A O 1
ATOM 2363 N N . VAL A 1 303 ? 20.695 4.860 -8.433 1.00 75.62 303 VAL A N 1
ATOM 2364 C CA . VAL A 1 303 ? 19.912 6.046 -8.764 1.00 75.62 303 VAL A CA 1
ATOM 2365 C C . VAL A 1 303 ? 18.459 5.648 -8.952 1.00 75.62 303 VAL A C 1
ATOM 2367 O O . VAL A 1 303 ? 18.185 4.514 -9.353 1.00 75.62 303 VAL A O 1
ATOM 2370 N N . ASP A 1 304 ? 17.541 6.572 -8.710 1.00 75.12 304 ASP A N 1
ATOM 2371 C CA . ASP A 1 304 ? 16.175 6.407 -9.196 1.00 75.12 304 ASP A CA 1
ATOM 2372 C C . ASP A 1 304 ? 16.124 6.548 -10.733 1.00 75.12 304 ASP A C 1
ATOM 2374 O O . ASP A 1 304 ? 17.103 6.905 -11.406 1.00 75.12 304 ASP A O 1
ATOM 2378 N N . ILE A 1 305 ? 14.962 6.274 -11.315 1.00 70.94 305 ILE A N 1
ATOM 2379 C CA . ILE A 1 305 ? 14.739 6.440 -12.756 1.00 70.94 305 ILE A CA 1
ATOM 2380 C C . ILE A 1 305 ? 14.786 7.915 -13.220 1.00 70.94 305 ILE A C 1
ATOM 2382 O O . ILE A 1 305 ? 15.152 8.186 -14.366 1.00 70.94 305 ILE A O 1
ATOM 2386 N N . GLY A 1 306 ? 14.538 8.872 -12.318 1.00 64.00 306 GLY A N 1
ATOM 2387 C CA . GLY A 1 306 ? 14.762 10.312 -12.512 1.00 64.00 306 GLY A CA 1
ATOM 2388 C C . GLY A 1 306 ? 16.243 10.731 -12.514 1.00 64.00 306 GLY A C 1
ATOM 2389 O O . GLY A 1 306 ? 16.565 11.877 -12.822 1.00 64.00 306 GLY A O 1
ATOM 2390 N N . SER A 1 307 ? 17.168 9.796 -12.259 1.00 65.56 307 SER A N 1
ATOM 2391 C CA . SER A 1 307 ? 18.609 10.011 -12.059 1.00 65.56 307 SER A CA 1
ATOM 2392 C C . SER A 1 307 ? 19.007 10.768 -10.778 1.00 65.56 307 SER A C 1
ATOM 2394 O O . SER A 1 307 ? 20.156 11.216 -10.684 1.00 65.56 307 SER A O 1
ATOM 2396 N N . ALA A 1 308 ? 18.130 10.864 -9.776 1.00 68.69 308 ALA A N 1
ATOM 2397 C CA . ALA A 1 308 ? 18.513 11.254 -8.421 1.00 68.69 308 ALA A CA 1
ATOM 2398 C C . ALA A 1 308 ? 19.407 10.169 -7.800 1.00 68.69 308 ALA A C 1
ATOM 2400 O O . ALA A 1 308 ? 19.160 8.973 -7.945 1.00 68.69 308 ALA A O 1
ATOM 2401 N N . THR A 1 309 ? 20.491 10.574 -7.135 1.00 75.25 309 THR A N 1
ATOM 2402 C CA . THR A 1 309 ? 21.458 9.630 -6.552 1.00 75.25 309 THR A CA 1
ATOM 2403 C C . THR A 1 309 ? 21.013 9.195 -5.163 1.00 75.25 309 THR A C 1
ATOM 2405 O O . THR A 1 309 ? 20.958 10.022 -4.260 1.00 75.25 309 THR A O 1
ATOM 2408 N N . LEU A 1 310 ? 20.756 7.896 -5.003 1.00 77.81 310 LEU A N 1
ATOM 2409 C CA . LEU A 1 310 ? 20.410 7.266 -3.726 1.00 77.81 310 LEU A CA 1
ATOM 2410 C C . LEU A 1 310 ? 21.674 6.808 -2.984 1.00 77.81 310 LEU A C 1
ATOM 2412 O O . LEU A 1 310 ? 21.790 6.967 -1.776 1.00 77.81 310 LEU A O 1
ATOM 2416 N N . TYR A 1 311 ? 22.655 6.281 -3.724 1.00 79.31 311 TYR A N 1
ATOM 2417 C CA . TYR A 1 311 ? 23.945 5.842 -3.190 1.00 79.31 311 TYR A CA 1
ATOM 2418 C C . TYR A 1 311 ? 25.051 6.015 -4.235 1.00 79.31 311 TYR A C 1
ATOM 2420 O O . TYR A 1 311 ? 24.837 5.737 -5.416 1.00 79.31 311 TYR A O 1
ATOM 2428 N N . ASP A 1 312 ? 26.260 6.397 -3.809 1.00 73.38 312 ASP A N 1
ATOM 2429 C CA . ASP A 1 312 ? 27.442 6.424 -4.676 1.00 73.38 312 ASP A CA 1
ATOM 2430 C C . ASP A 1 312 ? 28.742 6.106 -3.928 1.00 73.38 312 ASP A C 1
ATOM 2432 O O . ASP A 1 312 ? 29.149 6.829 -3.016 1.00 73.38 312 ASP A O 1
ATOM 2436 N N . SER A 1 313 ? 29.444 5.056 -4.356 1.00 70.19 313 SER A N 1
ATOM 2437 C CA . SER A 1 313 ? 30.666 4.609 -3.689 1.00 70.19 313 SER A CA 1
ATOM 2438 C C . SER A 1 313 ? 31.866 5.548 -3.871 1.00 70.19 313 SER A C 1
ATOM 2440 O O . SER A 1 313 ? 32.831 5.411 -3.125 1.00 70.19 313 SER A O 1
ATOM 2442 N N . LEU A 1 314 ? 31.863 6.483 -4.837 1.00 61.78 314 LEU A N 1
ATOM 2443 C CA . LEU A 1 314 ? 32.945 7.478 -4.939 1.00 61.78 314 LEU A CA 1
ATOM 2444 C C . LEU A 1 314 ? 32.819 8.564 -3.869 1.00 61.78 314 LEU A C 1
ATOM 2446 O O . LEU A 1 314 ? 33.832 8.992 -3.324 1.00 61.78 314 LEU A O 1
ATOM 2450 N N . HIS A 1 315 ? 31.596 8.969 -3.515 1.00 51.47 315 HIS A N 1
ATOM 2451 C CA . HIS A 1 315 ? 31.381 9.959 -2.454 1.00 51.47 315 HIS A CA 1
ATOM 2452 C C . HIS A 1 315 ? 31.786 9.433 -1.067 1.00 51.47 315 HIS A C 1
ATOM 2454 O O . HIS A 1 315 ? 32.080 10.229 -0.183 1.00 51.47 315 HIS A O 1
ATOM 2460 N N . LEU A 1 316 ? 31.875 8.109 -0.887 1.00 46.62 316 LEU A N 1
ATOM 2461 C CA . LEU A 1 316 ? 32.406 7.484 0.330 1.00 46.62 316 LEU A CA 1
ATOM 2462 C C . LEU A 1 316 ? 33.944 7.496 0.415 1.00 46.62 316 LEU A C 1
ATOM 2464 O O . LEU A 1 316 ? 34.487 7.336 1.504 1.00 46.62 316 LEU A O 1
ATOM 2468 N N . LEU A 1 317 ? 34.655 7.671 -0.706 1.00 39.69 317 LEU A N 1
ATOM 2469 C CA . LEU A 1 317 ? 36.126 7.638 -0.749 1.00 39.69 317 LEU A CA 1
ATOM 2470 C C . LEU A 1 317 ? 36.779 9.016 -0.553 1.00 39.69 317 LEU A C 1
ATOM 2472 O O . LEU A 1 317 ? 37.946 9.078 -0.176 1.00 39.69 317 LEU A O 1
ATOM 2476 N N . ASP A 1 318 ? 36.045 10.105 -0.800 1.00 31.73 318 ASP A N 1
ATOM 2477 C CA . ASP A 1 318 ? 36.581 11.478 -0.826 1.00 31.73 318 ASP A CA 1
ATOM 2478 C C . ASP A 1 318 ? 36.403 12.262 0.491 1.00 31.73 318 ASP A C 1
ATOM 2480 O O . ASP A 1 318 ? 36.739 13.447 0.560 1.00 31.73 318 ASP A O 1
ATOM 2484 N N . ILE A 1 319 ? 35.890 11.635 1.559 1.00 30.36 319 ILE A N 1
ATOM 2485 C CA . ILE A 1 319 ? 35.664 12.319 2.840 1.00 30.36 319 ILE A CA 1
ATOM 2486 C C . ILE A 1 319 ? 36.514 11.715 3.958 1.00 30.36 319 ILE A C 1
ATOM 2488 O O . ILE A 1 319 ? 36.459 10.523 4.246 1.00 30.36 319 ILE A O 1
ATOM 2492 N N . ASN A 1 320 ? 37.225 12.596 4.667 1.00 31.97 320 ASN A N 1
ATOM 2493 C CA . ASN A 1 320 ? 37.805 12.370 5.995 1.00 31.97 320 ASN A CA 1
ATOM 2494 C C . ASN A 1 320 ? 36.692 12.191 7.060 1.00 31.97 320 ASN A C 1
ATOM 2496 O O . ASN A 1 320 ? 36.635 12.919 8.051 1.00 31.97 320 ASN A O 1
ATOM 2500 N N . LEU A 1 321 ? 35.769 11.248 6.847 1.00 35.88 321 LEU A N 1
ATOM 2501 C CA . LEU A 1 321 ? 34.820 10.825 7.869 1.00 35.88 321 LEU A CA 1
ATOM 2502 C C . LEU A 1 321 ? 35.508 9.818 8.784 1.00 35.88 321 LEU A C 1
ATOM 2504 O O . LEU A 1 321 ? 35.822 8.690 8.411 1.00 35.88 321 LEU A O 1
ATOM 2508 N N . SER A 1 322 ? 35.751 10.280 10.004 1.00 31.92 322 SER A N 1
ATOM 2509 C CA . SER A 1 322 ? 36.125 9.478 11.159 1.00 31.92 322 SER A CA 1
ATOM 2510 C C . SER A 1 322 ? 35.302 8.192 11.241 1.00 31.92 322 SER A C 1
ATOM 2512 O O . SER A 1 322 ? 34.085 8.286 11.345 1.00 31.92 322 SER A O 1
ATOM 2514 N N . ILE A 1 323 ? 35.978 7.034 11.170 1.00 33.78 323 ILE A N 1
ATOM 2515 C CA . ILE A 1 323 ? 36.070 5.900 12.139 1.00 33.78 323 ILE A CA 1
ATOM 2516 C C . ILE A 1 323 ? 34.772 5.354 12.808 1.00 33.78 323 ILE A C 1
ATOM 2518 O O . ILE A 1 323 ? 34.794 4.296 13.424 1.00 33.78 323 ILE A O 1
ATOM 2522 N N . GLU A 1 324 ? 33.630 6.000 12.633 1.00 38.03 324 GLU A N 1
ATOM 2523 C CA . GLU A 1 324 ? 32.358 5.791 13.332 1.00 38.03 324 GLU A CA 1
ATOM 2524 C C . GLU A 1 324 ? 31.342 5.064 12.432 1.00 38.03 324 GLU A C 1
ATOM 2526 O O . GLU A 1 324 ? 30.592 4.217 12.899 1.00 38.03 324 GLU A O 1
ATOM 2531 N N . TYR A 1 325 ? 31.453 5.236 11.107 1.00 38.28 325 TYR A N 1
ATOM 2532 C CA . TYR A 1 325 ? 30.750 4.444 10.075 1.00 38.28 325 TYR A CA 1
ATOM 2533 C C . TYR A 1 325 ? 31.171 2.959 10.014 1.00 38.28 325 TYR A C 1
ATOM 2535 O O . TYR A 1 325 ? 30.768 2.229 9.110 1.00 38.28 325 TYR A O 1
ATOM 2543 N N . TYR A 1 326 ? 32.060 2.526 10.912 1.00 36.66 326 TYR A N 1
ATOM 2544 C CA . TYR A 1 326 ? 32.766 1.247 10.834 1.00 36.66 326 TYR A CA 1
ATOM 2545 C C . TYR A 1 326 ? 32.313 0.219 11.876 1.00 36.66 326 TYR A C 1
ATOM 2547 O O . TYR A 1 326 ? 32.742 -0.934 11.815 1.00 36.66 326 TYR A O 1
ATOM 2555 N N . ASN A 1 327 ? 31.437 0.590 12.815 1.00 31.59 327 ASN A N 1
ATOM 2556 C CA . ASN A 1 327 ? 30.971 -0.327 13.854 1.00 31.59 327 ASN A CA 1
ATOM 2557 C C . ASN A 1 327 ? 29.820 -1.232 13.388 1.00 31.59 327 ASN A C 1
ATOM 2559 O O . ASN A 1 327 ? 28.805 -1.354 14.063 1.00 31.59 327 ASN A O 1
ATOM 2563 N N . ILE A 1 328 ? 30.128 -2.002 12.328 1.00 34.66 328 ILE A N 1
ATOM 2564 C CA . ILE A 1 328 ? 29.511 -3.297 11.990 1.00 34.66 328 ILE A CA 1
ATOM 2565 C C . ILE A 1 328 ? 28.107 -3.035 11.353 1.00 34.66 328 ILE A C 1
ATOM 2567 O O . ILE A 1 328 ? 27.346 -2.215 11.822 1.00 34.66 328 ILE A O 1
ATOM 2571 N N . ALA A 1 329 ? 27.689 -3.532 10.184 1.00 42.94 329 ALA A N 1
ATOM 2572 C CA . ALA A 1 329 ? 27.283 -4.908 9.873 1.00 42.94 329 ALA A CA 1
ATOM 2573 C C . ALA A 1 329 ? 26.593 -5.668 11.034 1.00 42.94 329 ALA A C 1
ATOM 2575 O O . ALA A 1 329 ? 26.820 -6.870 11.198 1.00 42.94 329 ALA A O 1
ATOM 2576 N N . ILE A 1 330 ? 25.831 -4.939 11.866 1.00 39.75 330 ILE A N 1
ATOM 2577 C CA . ILE A 1 330 ? 25.941 -4.830 13.344 1.00 39.75 330 ILE A CA 1
ATOM 2578 C C . ILE A 1 330 ? 26.304 -6.091 14.157 1.00 39.75 330 ILE A C 1
ATOM 2580 O O . ILE A 1 330 ? 26.975 -5.978 15.182 1.00 39.75 330 ILE A O 1
ATOM 2584 N N . SER A 1 331 ? 25.952 -7.303 13.726 1.00 30.66 331 SER A N 1
ATOM 2585 C CA . SER A 1 331 ? 26.330 -8.537 14.438 1.00 30.66 331 SER A CA 1
ATOM 2586 C C . SER A 1 331 ? 26.700 -9.752 13.570 1.00 30.66 331 SER A C 1
ATOM 2588 O O . SER A 1 331 ? 27.048 -10.800 14.113 1.00 30.66 331 SER A O 1
ATOM 2590 N N . SER A 1 332 ? 26.729 -9.641 12.237 1.00 35.47 332 SER A N 1
ATOM 2591 C CA . SER A 1 332 ? 27.083 -10.756 11.332 1.00 35.47 332 SER A CA 1
ATOM 2592 C C . SER A 1 332 ? 28.534 -10.719 10.820 1.00 35.47 332 SER A C 1
ATOM 2594 O O . SER A 1 332 ? 29.073 -11.764 10.455 1.00 35.47 332 SER A O 1
ATOM 2596 N N . ILE A 1 333 ? 29.225 -9.572 10.904 1.00 40.25 333 ILE A N 1
ATOM 2597 C CA . ILE A 1 333 ? 30.696 -9.476 10.737 1.00 40.25 333 ILE A CA 1
ATOM 2598 C C . ILE A 1 333 ? 31.472 -9.942 11.992 1.00 40.25 333 ILE A C 1
ATOM 2600 O O . ILE A 1 333 ? 32.689 -10.105 11.938 1.00 40.25 333 ILE A O 1
ATOM 2604 N N . LEU A 1 334 ? 30.788 -10.253 13.105 1.00 33.53 334 LEU A N 1
ATOM 2605 C CA . LEU A 1 334 ? 31.379 -10.551 14.427 1.00 33.53 334 LEU A CA 1
ATOM 2606 C C . LEU A 1 334 ? 32.400 -11.712 14.507 1.00 33.53 334 LEU A C 1
ATOM 2608 O O . LEU A 1 334 ? 32.936 -11.945 15.586 1.00 33.53 334 LEU A O 1
ATOM 2612 N N . ASN A 1 335 ? 32.698 -12.438 13.422 1.00 34.53 335 ASN A N 1
ATOM 2613 C CA . ASN A 1 335 ? 33.827 -13.376 13.354 1.00 34.53 335 ASN A CA 1
ATOM 2614 C C . ASN A 1 335 ? 34.394 -13.550 11.925 1.00 34.53 335 ASN A C 1
ATOM 2616 O O . ASN A 1 335 ? 34.256 -14.622 11.328 1.00 34.53 335 ASN A O 1
ATOM 2620 N N . LYS A 1 336 ? 35.094 -12.537 11.392 1.00 29.78 336 LYS A N 1
ATOM 2621 C CA . LYS A 1 336 ? 36.261 -12.746 10.502 1.00 29.78 336 LYS A CA 1
ATOM 2622 C C . LYS A 1 336 ? 37.098 -11.481 10.312 1.00 29.78 336 LYS A C 1
ATOM 2624 O O . LYS A 1 336 ? 36.561 -10.389 10.180 1.00 29.78 336 LYS A O 1
ATOM 2629 N N . ASP A 1 337 ? 38.416 -11.659 10.280 1.00 30.52 337 ASP A N 1
ATOM 2630 C CA . ASP A 1 337 ? 39.403 -10.579 10.246 1.00 30.52 337 ASP A CA 1
ATOM 2631 C C . ASP A 1 337 ? 39.226 -9.627 9.051 1.00 30.52 337 ASP A C 1
ATOM 2633 O O . ASP A 1 337 ? 39.321 -10.031 7.887 1.00 30.52 337 ASP A O 1
ATOM 2637 N N . LEU A 1 338 ? 39.046 -8.336 9.342 1.00 36.38 338 LEU A N 1
ATOM 2638 C CA . LEU A 1 338 ? 38.934 -7.263 8.352 1.00 36.38 338 LEU A CA 1
ATOM 2639 C C . LEU A 1 338 ? 40.303 -6.903 7.746 1.00 36.38 338 LEU A C 1
ATOM 2641 O O . LEU A 1 338 ? 40.878 -5.849 7.998 1.00 36.38 338 LEU A O 1
ATOM 2645 N N . ASN A 1 339 ? 40.794 -7.791 6.882 1.00 32.44 339 ASN A N 1
ATOM 2646 C CA . ASN A 1 339 ? 41.749 -7.489 5.813 1.00 32.44 339 ASN A CA 1
ATOM 2647 C C . ASN A 1 339 ? 41.056 -7.704 4.455 1.00 32.44 339 ASN A C 1
ATOM 2649 O O . ASN A 1 339 ? 41.500 -8.505 3.629 1.00 32.44 339 ASN A O 1
ATOM 2653 N N . ILE A 1 340 ? 39.933 -7.011 4.224 1.00 35.94 340 ILE A N 1
ATOM 2654 C CA . ILE A 1 340 ? 39.218 -7.078 2.942 1.00 35.94 340 ILE A CA 1
ATOM 2655 C C . ILE A 1 340 ? 40.015 -6.297 1.894 1.00 35.94 340 ILE A C 1
ATOM 2657 O O . ILE A 1 340 ? 39.811 -5.109 1.657 1.00 35.94 340 ILE A O 1
ATOM 2661 N N . SER A 1 341 ? 40.919 -7.005 1.220 1.00 33.00 341 SER A N 1
ATOM 2662 C CA . SER A 1 341 ? 41.170 -6.704 -0.187 1.00 33.00 341 SER A CA 1
ATOM 2663 C C . SER A 1 341 ? 39.856 -6.920 -0.932 1.00 33.00 341 SER A C 1
ATOM 2665 O O . SER A 1 341 ? 39.306 -8.016 -0.857 1.00 33.00 341 SER A O 1
ATOM 2667 N N . LEU A 1 342 ? 39.368 -5.911 -1.657 1.00 39.34 342 LEU A N 1
ATOM 2668 C CA . LEU A 1 342 ? 38.219 -6.045 -2.561 1.00 39.34 342 LEU A CA 1
ATOM 2669 C C . LEU A 1 342 ? 38.612 -6.907 -3.775 1.00 39.34 342 LEU A C 1
ATOM 2671 O O . LEU A 1 342 ? 38.843 -6.420 -4.884 1.00 39.34 342 LEU A O 1
ATOM 2675 N N . THR A 1 343 ? 38.755 -8.212 -3.552 1.00 38.59 343 THR A N 1
ATOM 2676 C CA . THR A 1 343 ? 39.059 -9.192 -4.590 1.00 38.59 343 THR A CA 1
ATOM 2677 C C . THR A 1 343 ? 37.815 -9.465 -5.422 1.00 38.59 343 THR A C 1
ATOM 2679 O O . THR A 1 343 ? 36.998 -10.297 -5.055 1.00 38.59 343 THR A O 1
ATOM 2682 N N . GLN A 1 344 ? 37.718 -8.790 -6.568 1.00 43.19 344 GLN A N 1
ATOM 2683 C CA . GLN A 1 344 ? 36.976 -9.241 -7.752 1.00 43.19 344 GLN A CA 1
ATOM 2684 C C . GLN A 1 344 ? 35.567 -9.821 -7.484 1.00 43.19 344 GLN A C 1
ATOM 2686 O O . GLN A 1 344 ? 35.296 -10.974 -7.814 1.00 43.19 344 GLN A O 1
ATOM 2691 N N . GLY A 1 345 ? 34.650 -9.008 -6.954 1.00 43.50 345 GLY A N 1
ATOM 2692 C CA . GLY A 1 345 ? 33.219 -9.336 -6.970 1.00 43.50 345 GLY A CA 1
ATOM 2693 C C . GLY A 1 345 ? 32.406 -8.709 -5.846 1.00 43.50 345 GLY A C 1
ATOM 2694 O O . GLY A 1 345 ? 31.315 -8.220 -6.103 1.00 43.50 345 GLY A O 1
ATOM 2695 N N . ASP A 1 346 ? 32.933 -8.667 -4.626 1.00 48.62 346 ASP A N 1
ATOM 2696 C CA . ASP A 1 346 ? 32.113 -8.269 -3.481 1.00 48.62 346 ASP A CA 1
ATOM 2697 C C . ASP A 1 346 ? 31.878 -6.748 -3.406 1.00 48.62 346 ASP A C 1
ATOM 2699 O O . ASP A 1 346 ? 32.819 -5.953 -3.342 1.00 48.62 346 ASP A O 1
ATOM 2703 N N . ILE A 1 347 ? 30.601 -6.352 -3.372 1.00 54.12 347 ILE A N 1
ATOM 2704 C CA . ILE A 1 347 ? 30.147 -5.073 -2.803 1.00 54.12 347 ILE A CA 1
ATOM 2705 C C . ILE A 1 347 ? 29.861 -5.318 -1.311 1.00 54.12 347 ILE A C 1
ATOM 2707 O O . ILE A 1 347 ? 29.395 -6.415 -0.990 1.00 54.12 347 ILE A O 1
ATOM 2711 N N . PRO A 1 348 ? 30.078 -4.354 -0.394 1.00 59.44 348 PRO A N 1
ATOM 2712 C CA . PRO A 1 348 ? 29.354 -4.370 0.878 1.00 59.44 348 PRO A CA 1
ATOM 2713 C C . PRO A 1 348 ? 27.839 -4.483 0.645 1.00 59.44 348 PRO A C 1
ATOM 2715 O O . PRO A 1 348 ? 27.337 -4.022 -0.380 1.00 59.44 348 PRO A O 1
ATOM 2718 N N . ASP A 1 349 ? 27.127 -5.058 1.611 1.00 67.75 349 ASP A N 1
ATOM 2719 C CA . ASP A 1 349 ? 25.663 -5.062 1.632 1.00 67.75 349 ASP A CA 1
ATOM 2720 C C . ASP A 1 349 ? 25.150 -3.610 1.594 1.00 67.75 349 ASP A C 1
ATOM 2722 O O . ASP A 1 349 ? 25.532 -2.785 2.430 1.00 67.75 349 ASP A O 1
ATOM 2726 N N . ILE A 1 350 ? 24.328 -3.279 0.594 1.00 76.94 350 ILE A N 1
ATOM 2727 C CA . ILE A 1 350 ? 23.802 -1.922 0.385 1.00 76.94 350 ILE A CA 1
ATOM 2728 C C . ILE A 1 350 ? 22.289 -1.924 0.549 1.00 76.94 350 ILE A C 1
ATOM 2730 O O . ILE A 1 350 ? 21.576 -2.671 -0.119 1.00 76.94 350 ILE A O 1
ATOM 2734 N N . ARG A 1 351 ? 21.810 -1.026 1.410 1.00 84.88 351 ARG A N 1
ATOM 2735 C CA . ARG A 1 351 ? 20.392 -0.746 1.623 1.00 84.88 351 ARG A CA 1
ATOM 2736 C C . ARG A 1 351 ? 19.926 0.358 0.680 1.00 84.88 351 ARG A C 1
ATOM 2738 O O . ARG A 1 351 ? 20.628 1.354 0.507 1.00 84.88 351 ARG A O 1
ATOM 2745 N N . VAL A 1 352 ? 18.766 0.161 0.061 1.00 87.50 352 VAL A N 1
ATOM 2746 C CA . VAL A 1 352 ? 18.079 1.164 -0.766 1.00 87.50 352 VAL A CA 1
ATOM 2747 C C . VAL A 1 352 ? 16.562 1.101 -0.544 1.00 87.50 352 VAL A C 1
ATOM 2749 O O . VAL A 1 352 ? 16.052 0.013 -0.248 1.00 87.50 352 VAL A O 1
ATOM 2752 N N . PRO A 1 353 ? 15.824 2.213 -0.737 1.00 91.81 353 PRO A N 1
ATOM 2753 C CA . PRO A 1 353 ? 14.363 2.192 -0.745 1.00 91.81 353 PRO A CA 1
ATOM 2754 C C . PRO A 1 353 ? 13.838 1.217 -1.802 1.00 91.81 353 PRO A C 1
ATOM 2756 O O . PRO A 1 353 ? 14.384 1.127 -2.900 1.00 91.81 353 PRO A O 1
ATOM 2759 N N . ALA A 1 354 ? 12.769 0.494 -1.483 1.00 93.19 354 ALA A N 1
ATOM 2760 C CA . ALA A 1 354 ? 12.148 -0.454 -2.402 1.00 93.19 354 ALA A CA 1
ATOM 2761 C C . ALA A 1 354 ? 10.822 0.051 -2.999 1.00 93.19 354 ALA A C 1
ATOM 2763 O O . ALA A 1 354 ? 10.292 -0.576 -3.911 1.00 93.19 354 ALA A O 1
ATOM 2764 N N . ASP A 1 355 ? 10.287 1.174 -2.517 1.00 89.56 355 ASP A N 1
ATOM 2765 C CA . ASP A 1 355 ? 9.047 1.800 -3.000 1.00 89.56 355 ASP A CA 1
ATOM 2766 C C . ASP A 1 355 ? 9.201 2.511 -4.357 1.00 89.56 355 ASP A C 1
ATOM 2768 O O . ASP A 1 355 ? 8.218 2.696 -5.077 1.00 89.56 355 ASP A O 1
ATOM 2772 N N . ILE A 1 356 ? 10.435 2.835 -4.753 1.00 86.12 356 ILE A N 1
ATOM 2773 C CA . ILE A 1 356 ? 10.773 3.449 -6.044 1.00 86.12 356 ILE A CA 1
ATOM 2774 C C . ILE A 1 356 ? 11.575 2.500 -6.956 1.00 86.12 356 ILE A C 1
ATOM 2776 O O . ILE A 1 356 ? 12.365 1.694 -6.463 1.00 86.12 356 ILE A O 1
ATOM 2780 N N . PRO A 1 357 ? 11.413 2.564 -8.295 1.00 87.38 357 PRO A N 1
ATOM 2781 C CA . PRO A 1 357 ? 12.240 1.788 -9.217 1.00 87.38 357 PRO A CA 1
ATOM 2782 C C . PRO A 1 357 ? 13.680 2.307 -9.243 1.00 87.38 357 PRO A C 1
ATOM 2784 O O . PRO A 1 357 ? 13.915 3.508 -9.415 1.00 87.38 357 PRO A O 1
ATOM 2787 N N . ILE A 1 358 ? 14.651 1.399 -9.132 1.00 85.81 358 ILE A N 1
ATOM 2788 C CA . ILE A 1 358 ? 16.072 1.748 -9.004 1.00 85.81 358 ILE A CA 1
ATOM 2789 C C . ILE A 1 358 ? 16.888 1.210 -10.175 1.00 85.81 358 ILE A C 1
ATOM 2791 O O . ILE A 1 358 ? 16.680 0.103 -10.672 1.00 85.81 358 ILE A O 1
ATOM 2795 N N . ILE A 1 359 ? 17.880 1.992 -10.592 1.00 83.25 359 ILE A N 1
ATOM 2796 C CA . ILE A 1 359 ? 18.902 1.590 -11.551 1.00 83.25 359 ILE A CA 1
ATOM 2797 C C . ILE A 1 359 ? 20.235 1.447 -10.813 1.00 83.25 359 ILE A C 1
ATOM 2799 O O . ILE A 1 359 ? 20.856 2.435 -10.413 1.00 83.25 359 ILE A O 1
ATOM 2803 N N . GLN A 1 360 ? 20.714 0.209 -10.694 1.00 82.56 360 GLN A N 1
ATOM 2804 C CA . GLN A 1 360 ? 22.099 -0.063 -10.315 1.00 82.56 360 GLN A CA 1
ATOM 2805 C C . GLN A 1 360 ? 23.021 0.300 -11.483 1.00 82.56 360 GLN A C 1
ATOM 2807 O O . GLN A 1 360 ? 22.765 -0.094 -12.625 1.00 82.56 360 GLN A O 1
ATOM 2812 N N . ARG A 1 361 ? 24.121 1.004 -11.205 1.00 78.06 361 ARG A N 1
ATOM 2813 C CA . ARG A 1 361 ? 25.167 1.371 -12.170 1.00 78.06 361 ARG A CA 1
ATOM 2814 C C . ARG A 1 361 ? 26.533 0.964 -11.624 1.00 78.06 361 ARG A C 1
ATOM 2816 O O . ARG A 1 361 ? 26.881 1.311 -10.499 1.00 78.06 361 ARG A O 1
ATOM 2823 N N . VAL A 1 362 ? 27.319 0.227 -12.410 1.00 73.12 362 VAL A N 1
ATOM 2824 C CA . VAL A 1 362 ? 28.578 -0.384 -11.931 1.00 73.12 362 VAL A CA 1
ATOM 2825 C C . VAL A 1 362 ? 29.713 -0.125 -12.912 1.00 73.12 362 VAL A C 1
ATOM 2827 O O . VAL A 1 362 ? 29.547 -0.330 -14.114 1.00 73.12 362 VAL A O 1
ATOM 2830 N N . GLN A 1 363 ? 30.855 0.354 -12.415 1.00 70.94 363 GLN A N 1
ATOM 2831 C CA . GLN A 1 363 ? 31.967 0.840 -13.233 1.00 70.94 363 GLN A CA 1
ATOM 2832 C C . GLN A 1 363 ? 33.245 0.024 -13.024 1.00 70.94 363 GLN A C 1
ATOM 2834 O O . GLN A 1 363 ? 33.696 -0.116 -11.891 1.00 70.94 363 GLN A O 1
ATOM 2839 N N . GLU A 1 364 ? 33.866 -0.454 -14.108 1.00 65.62 364 GLU A N 1
ATOM 2840 C CA . GLU A 1 364 ? 35.189 -1.107 -14.071 1.00 65.62 364 GLU A CA 1
ATOM 2841 C C . GLU A 1 364 ? 36.346 -0.096 -13.917 1.00 65.62 364 GLU A C 1
ATOM 2843 O O . GLU A 1 364 ? 36.294 1.022 -14.442 1.00 65.62 364 GLU A O 1
ATOM 2848 N N . HIS A 1 365 ? 37.431 -0.532 -13.264 1.00 58.75 365 HIS A N 1
ATOM 2849 C CA . HIS A 1 365 ? 38.652 0.249 -13.043 1.00 58.75 365 HIS A CA 1
ATOM 2850 C C . HIS A 1 365 ? 39.334 0.707 -14.349 1.00 58.75 365 HIS A C 1
ATOM 2852 O O . HIS A 1 365 ? 39.532 -0.069 -15.293 1.00 58.75 365 HIS A O 1
ATOM 2858 N N . ARG A 1 366 ? 39.742 1.986 -14.390 1.00 60.12 366 ARG A N 1
ATOM 2859 C CA . ARG A 1 366 ? 40.389 2.610 -15.557 1.00 60.12 366 ARG A CA 1
ATOM 2860 C C . ARG A 1 366 ? 41.892 2.339 -15.575 1.00 60.12 366 ARG A C 1
ATOM 2862 O O . ARG A 1 366 ? 42.577 2.694 -14.626 1.00 60.12 366 ARG A O 1
ATOM 2869 N N . ASP A 1 367 ? 42.406 1.881 -16.717 1.00 51.38 367 ASP A N 1
ATOM 2870 C CA . ASP A 1 367 ? 43.858 1.857 -16.978 1.00 51.38 367 ASP A CA 1
ATOM 2871 C C . ASP A 1 367 ? 44.294 2.887 -18.033 1.00 51.38 367 ASP A C 1
ATOM 2873 O O . ASP A 1 367 ? 45.416 3.374 -17.977 1.00 51.38 367 ASP A O 1
ATOM 2877 N N . THR A 1 368 ? 43.430 3.220 -19.005 1.00 48.22 368 THR A N 1
ATOM 2878 C CA . THR A 1 368 ? 43.509 4.395 -19.911 1.00 48.22 368 THR A CA 1
ATOM 2879 C C . THR A 1 368 ? 42.322 4.369 -20.896 1.00 48.22 368 THR A C 1
ATOM 2881 O O . THR A 1 368 ? 42.265 3.537 -21.793 1.00 48.22 368 THR A O 1
ATOM 2884 N N . ASN A 1 369 ? 41.370 5.294 -20.745 1.00 47.50 369 ASN A N 1
ATOM 2885 C CA . ASN A 1 369 ? 40.234 5.594 -21.648 1.00 47.50 369 ASN A CA 1
ATOM 2886 C C . ASN A 1 369 ? 38.988 4.678 -21.682 1.00 47.50 369 ASN A C 1
ATOM 2888 O O . ASN A 1 369 ? 37.941 5.183 -22.068 1.00 47.50 369 ASN A O 1
ATOM 2892 N N . SER A 1 370 ? 39.003 3.414 -21.248 1.00 45.69 370 SER A N 1
ATOM 2893 C CA . SER A 1 370 ? 37.751 2.624 -21.149 1.00 45.69 370 SER A CA 1
ATOM 2894 C C . SER A 1 370 ? 37.183 2.613 -19.729 1.00 45.69 370 SER A C 1
ATOM 2896 O O . SER A 1 370 ? 37.861 2.174 -18.801 1.00 45.69 370 SER A O 1
ATOM 2898 N N . SER A 1 371 ? 35.921 3.026 -19.575 1.00 48.59 371 SER A N 1
ATOM 2899 C CA . SER A 1 371 ? 35.081 2.673 -18.429 1.00 48.59 371 SER A CA 1
ATOM 2900 C C . SER A 1 371 ? 33.775 2.052 -18.920 1.00 48.59 371 SER A C 1
ATOM 2902 O O . SER A 1 371 ? 32.964 2.695 -19.591 1.00 48.59 371 SER A O 1
ATOM 2904 N N . TRP A 1 372 ? 33.567 0.780 -18.582 1.00 51.25 372 TRP A N 1
ATOM 2905 C CA . TRP A 1 372 ? 32.221 0.224 -18.595 1.00 51.25 372 TRP A CA 1
ATOM 2906 C C . TRP A 1 372 ? 31.385 0.934 -17.545 1.00 51.25 372 TRP A C 1
ATOM 2908 O O . TRP A 1 372 ? 31.869 1.172 -16.446 1.00 51.25 372 TRP A O 1
ATOM 2918 N N . VAL A 1 373 ? 30.131 1.203 -17.871 1.00 61.31 373 VAL A N 1
ATOM 2919 C CA . VAL A 1 373 ? 29.024 1.244 -16.920 1.00 61.31 373 VAL A CA 1
ATOM 2920 C C . VAL A 1 373 ? 28.039 0.180 -17.385 1.00 61.31 373 VAL A C 1
ATOM 2922 O O . VAL A 1 373 ? 27.448 0.329 -18.459 1.00 61.31 373 VAL A O 1
ATOM 2925 N N . ALA A 1 374 ? 27.913 -0.904 -16.626 1.00 70.56 374 ALA A N 1
ATOM 2926 C CA . ALA A 1 374 ? 26.830 -1.868 -16.805 1.00 70.56 374 ALA A CA 1
ATOM 2927 C C . ALA A 1 374 ? 25.670 -1.495 -15.869 1.00 70.56 374 ALA A C 1
ATOM 2929 O O . ALA A 1 374 ? 25.889 -0.840 -14.844 1.00 70.56 374 ALA A O 1
ATOM 2930 N N . LYS A 1 375 ? 24.440 -1.854 -16.250 1.00 77.19 375 LYS A N 1
ATOM 2931 C CA . LYS A 1 375 ? 23.224 -1.462 -15.528 1.00 77.19 375 LYS A CA 1
ATOM 2932 C C . LYS A 1 375 ? 22.326 -2.649 -15.219 1.00 77.19 375 LYS A C 1
ATOM 2934 O O . LYS A 1 375 ? 22.247 -3.594 -16.004 1.00 77.19 375 LYS A O 1
ATOM 2939 N N . ALA A 1 376 ? 21.593 -2.559 -14.119 1.00 81.19 376 ALA A N 1
ATOM 2940 C CA . ALA A 1 376 ? 20.474 -3.443 -13.830 1.00 81.19 376 ALA A CA 1
ATOM 2941 C C . ALA A 1 376 ? 19.292 -2.644 -13.277 1.00 81.19 376 ALA A C 1
ATOM 2943 O O . ALA A 1 376 ? 19.482 -1.660 -12.564 1.00 81.19 376 ALA A O 1
ATOM 2944 N N . PHE A 1 377 ? 18.088 -3.070 -13.648 1.00 86.69 377 PHE A N 1
ATOM 2945 C CA . PHE A 1 377 ? 16.839 -2.556 -13.104 1.00 86.69 377 PHE A CA 1
ATOM 2946 C C . PHE A 1 377 ? 16.484 -3.348 -11.846 1.00 86.69 377 PHE A C 1
ATOM 2948 O O . PHE A 1 377 ? 16.534 -4.581 -11.862 1.00 86.69 377 PHE A O 1
ATOM 2955 N N . VAL A 1 378 ? 16.112 -2.639 -10.789 1.00 89.06 378 VAL A N 1
ATOM 2956 C CA . VAL A 1 378 ? 15.558 -3.187 -9.555 1.00 89.06 378 VAL A CA 1
ATOM 2957 C C . VAL A 1 378 ? 14.109 -2.729 -9.503 1.00 89.06 378 VAL A C 1
ATOM 2959 O O . VAL A 1 378 ? 13.837 -1.528 -9.452 1.00 89.06 378 VAL A O 1
ATOM 2962 N N . ALA A 1 379 ? 13.192 -3.689 -9.591 1.00 90.75 379 ALA A N 1
ATOM 2963 C CA . ALA A 1 379 ? 11.767 -3.404 -9.591 1.00 90.75 379 ALA A CA 1
ATOM 2964 C C . ALA A 1 379 ? 11.322 -2.891 -8.220 1.00 90.75 379 ALA A C 1
ATOM 2966 O O . ALA A 1 379 ? 11.750 -3.437 -7.200 1.00 90.75 379 ALA A O 1
ATOM 2967 N N . SER A 1 380 ? 10.453 -1.883 -8.189 1.00 91.50 380 SER A N 1
ATOM 2968 C CA . SER A 1 380 ? 9.841 -1.453 -6.932 1.00 91.50 380 SER A CA 1
ATOM 2969 C C . SER A 1 380 ? 8.859 -2.497 -6.395 1.00 91.50 380 SER A C 1
ATOM 2971 O O . SER A 1 380 ? 8.365 -3.362 -7.121 1.00 91.50 380 SER A O 1
ATOM 2973 N N . THR A 1 381 ? 8.555 -2.395 -5.109 1.00 93.00 381 THR A N 1
ATOM 2974 C CA . THR A 1 381 ? 7.439 -3.059 -4.441 1.00 93.00 381 THR A CA 1
ATOM 2975 C C . THR A 1 381 ? 6.604 -2.008 -3.727 1.00 93.00 381 THR A C 1
ATOM 2977 O O . THR A 1 381 ? 7.119 -0.987 -3.281 1.00 93.00 381 THR A O 1
ATOM 2980 N N . LYS A 1 382 ? 5.306 -2.262 -3.565 1.00 92.50 382 LYS A N 1
ATOM 2981 C CA . LYS A 1 382 ? 4.480 -1.428 -2.691 1.00 92.50 382 LYS A CA 1
ATOM 2982 C C . LYS A 1 382 ? 4.965 -1.507 -1.227 1.00 92.50 382 LYS A C 1
ATOM 2984 O O . LYS A 1 382 ? 5.511 -2.548 -0.838 1.00 92.50 382 LYS A O 1
ATOM 2989 N N . PRO A 1 383 ? 4.728 -0.460 -0.414 1.00 94.06 383 PRO A N 1
ATOM 2990 C CA . PRO A 1 383 ? 4.830 -0.542 1.040 1.00 94.06 383 PRO A CA 1
ATOM 2991 C C . PRO A 1 383 ? 3.979 -1.679 1.617 1.00 94.06 383 PRO A C 1
ATOM 2993 O O . PRO A 1 383 ? 2.999 -2.123 1.011 1.00 94.06 383 PRO A O 1
ATOM 2996 N N . LEU A 1 384 ? 4.353 -2.131 2.810 1.00 95.25 384 LEU A N 1
ATOM 2997 C CA . LEU A 1 384 ? 3.566 -3.065 3.606 1.00 95.25 384 LEU A CA 1
ATOM 2998 C C . LEU A 1 384 ? 2.293 -2.378 4.126 1.00 95.25 384 LEU A C 1
ATOM 3000 O O . LEU A 1 384 ? 2.218 -1.154 4.219 1.00 95.25 384 LEU A O 1
ATOM 3004 N N . SER A 1 385 ? 1.280 -3.166 4.480 1.00 93.44 385 SER A N 1
ATOM 3005 C CA . SER A 1 385 ? 0.069 -2.648 5.118 1.00 93.44 385 SER A CA 1
ATOM 3006 C C . SER A 1 385 ? -0.559 -3.692 6.038 1.00 93.44 385 SER A C 1
ATOM 3008 O O . SER A 1 385 ? -0.450 -4.898 5.789 1.00 93.44 385 SER A O 1
ATOM 3010 N N . VAL A 1 386 ? -1.271 -3.239 7.075 1.00 94.56 386 VAL A N 1
ATOM 3011 C CA . VAL A 1 386 ? -2.087 -4.129 7.921 1.00 94.56 386 VAL A CA 1
ATOM 3012 C C . VAL A 1 386 ? -3.140 -4.852 7.081 1.00 94.56 386 VAL A C 1
ATOM 3014 O O . VAL A 1 386 ? -3.365 -6.041 7.271 1.00 94.56 386 VAL A O 1
ATOM 3017 N N . LYS A 1 387 ? -3.706 -4.192 6.066 1.00 94.69 387 LYS A N 1
ATOM 3018 C CA . LYS A 1 387 ? -4.670 -4.779 5.126 1.00 94.69 387 LYS A CA 1
ATOM 3019 C C . LYS A 1 387 ? -4.098 -5.936 4.299 1.00 94.69 387 LYS A C 1
ATOM 3021 O O . LYS A 1 387 ? -4.794 -6.919 4.038 1.00 94.69 387 LYS A O 1
ATOM 3026 N N . ASP A 1 388 ? -2.829 -5.869 3.899 1.00 94.88 388 ASP A N 1
ATOM 3027 C CA . ASP A 1 388 ? -2.143 -6.986 3.240 1.00 94.88 388 ASP A CA 1
ATOM 3028 C C . ASP A 1 388 ? -1.877 -8.144 4.205 1.00 94.88 388 ASP A C 1
ATOM 3030 O O . ASP A 1 388 ? -2.157 -9.296 3.865 1.00 94.88 388 ASP A O 1
ATOM 3034 N N . TYR A 1 389 ? -1.424 -7.845 5.426 1.00 97.06 389 TYR A N 1
ATOM 3035 C CA . TYR A 1 389 ? -1.297 -8.842 6.489 1.00 97.06 389 TYR A CA 1
ATOM 3036 C C . TYR A 1 389 ? -2.643 -9.515 6.799 1.00 97.06 389 TYR A C 1
ATOM 3038 O O . TYR A 1 389 ? -2.725 -10.741 6.849 1.00 97.06 389 TYR A O 1
ATOM 3046 N N . TYR A 1 390 ? -3.726 -8.747 6.895 1.00 96.44 390 TYR A N 1
ATOM 3047 C CA . TYR A 1 390 ? -5.087 -9.239 7.084 1.00 96.44 390 TYR A CA 1
ATOM 3048 C C . TYR A 1 390 ? -5.526 -10.197 5.973 1.00 96.44 390 TYR A C 1
ATOM 3050 O O . TYR A 1 390 ? -6.122 -11.241 6.239 1.00 96.44 390 TYR A O 1
ATOM 3058 N N . ASN A 1 391 ? -5.171 -9.906 4.719 1.00 95.62 391 ASN A N 1
ATOM 3059 C CA . ASN A 1 391 ? -5.430 -10.799 3.591 1.00 95.62 391 ASN A CA 1
ATOM 3060 C C . ASN A 1 391 ? -4.649 -12.128 3.670 1.00 95.62 391 ASN A C 1
ATOM 3062 O O . ASN A 1 391 ? -5.081 -13.119 3.069 1.00 95.62 391 ASN A O 1
ATOM 3066 N N . GLU A 1 392 ? -3.516 -12.186 4.377 1.00 95.50 392 GLU A N 1
ATOM 3067 C CA . GLU A 1 392 ? -2.845 -13.439 4.754 1.00 95.50 392 GLU A CA 1
ATOM 3068 C C . GLU A 1 392 ? -3.543 -14.090 5.969 1.00 95.50 392 GLU A C 1
ATOM 3070 O O . GLU A 1 392 ? -4.001 -15.233 5.876 1.00 95.50 392 GLU A O 1
ATOM 3075 N N . PHE A 1 393 ? -3.722 -13.345 7.065 1.00 95.50 393 PHE A N 1
ATOM 3076 C CA . PHE A 1 393 ? -4.365 -13.751 8.323 1.00 95.50 393 PHE A CA 1
ATOM 3077 C C . PHE A 1 393 ? -5.752 -14.379 8.128 1.00 95.50 393 PHE A C 1
ATOM 3079 O O . PHE A 1 393 ? -6.046 -15.441 8.684 1.00 95.50 393 PHE A O 1
ATOM 3086 N N . ASN A 1 394 ? -6.596 -13.794 7.278 1.00 93.19 394 ASN A N 1
ATOM 3087 C CA . ASN A 1 394 ? -7.952 -14.272 7.014 1.00 93.19 394 ASN A CA 1
ATOM 3088 C C . ASN A 1 394 ? -7.960 -15.709 6.437 1.00 93.19 394 ASN A C 1
ATOM 3090 O O . ASN A 1 394 ? -8.895 -16.477 6.671 1.00 93.19 394 ASN A O 1
ATOM 3094 N N . LYS A 1 395 ? -6.872 -16.140 5.781 1.00 93.25 395 LYS A N 1
ATOM 3095 C CA . LYS A 1 395 ? -6.693 -17.509 5.256 1.00 93.25 395 LYS A CA 1
ATOM 3096 C C . LYS A 1 395 ? -6.146 -18.505 6.292 1.00 93.25 395 LYS A C 1
ATOM 3098 O O . LYS A 1 395 ? -6.152 -19.706 6.029 1.00 93.25 395 LYS A O 1
ATOM 3103 N N . THR A 1 396 ? -5.669 -18.041 7.449 1.00 92.06 396 THR A N 1
ATOM 3104 C CA . THR A 1 396 ? -5.071 -18.896 8.494 1.00 92.06 396 THR A CA 1
ATOM 3105 C C . THR A 1 396 ? -6.129 -19.625 9.330 1.00 92.06 396 THR A C 1
ATOM 3107 O O . THR A 1 396 ? -7.285 -19.201 9.411 1.00 92.06 396 THR A O 1
ATOM 3110 N N . ILE A 1 397 ? -5.742 -20.730 9.972 1.00 91.75 397 ILE A N 1
ATOM 3111 C CA . ILE A 1 397 ? -6.561 -21.396 10.994 1.00 91.75 397 ILE A CA 1
ATOM 3112 C C . ILE A 1 397 ? -6.156 -20.813 12.347 1.00 91.75 397 ILE A C 1
ATOM 3114 O O . ILE A 1 397 ? -5.001 -20.952 12.746 1.00 91.75 397 ILE A O 1
ATOM 3118 N N . LEU A 1 398 ? -7.095 -20.166 13.037 1.00 92.06 398 LEU A N 1
ATOM 3119 C CA . LEU A 1 398 ? -6.831 -19.537 14.330 1.00 92.06 398 LEU A CA 1
ATOM 3120 C C . LEU A 1 398 ? -6.837 -20.578 15.463 1.00 92.06 398 LEU A C 1
ATOM 3122 O O . LEU A 1 398 ? -7.626 -21.528 15.413 1.00 92.06 398 LEU A O 1
ATOM 3126 N N . PRO A 1 399 ? -5.982 -20.420 16.488 1.00 91.62 399 PRO A N 1
ATOM 3127 C CA . PRO A 1 399 ? -6.045 -21.232 17.694 1.00 91.62 399 PRO A CA 1
ATOM 3128 C C . PRO A 1 399 ? -7.244 -20.820 18.567 1.00 91.62 399 PRO A C 1
ATOM 3130 O O . PRO A 1 399 ? -7.766 -19.711 18.458 1.00 91.62 399 PRO A O 1
ATOM 3133 N N . ASN A 1 400 ? -7.693 -21.718 19.448 1.00 88.50 400 ASN A N 1
ATOM 3134 C CA . ASN A 1 400 ? -8.903 -21.511 20.261 1.00 88.50 400 ASN A CA 1
ATOM 3135 C C . ASN A 1 400 ? -8.775 -20.373 21.297 1.00 88.50 400 ASN A C 1
ATOM 3137 O O . ASN A 1 400 ? -9.785 -19.913 21.823 1.00 88.50 400 ASN A O 1
ATOM 3141 N N . ASP A 1 401 ? -7.547 -19.975 21.623 1.00 91.50 401 ASP A N 1
ATOM 3142 C CA . ASP A 1 401 ? -7.144 -18.947 22.588 1.00 91.50 401 ASP A CA 1
ATOM 3143 C C . ASP A 1 401 ? -6.630 -17.653 21.920 1.00 91.50 401 ASP A C 1
ATOM 3145 O O . ASP A 1 401 ? -5.993 -16.820 22.569 1.00 91.50 401 ASP A O 1
ATOM 3149 N N . PHE A 1 402 ? -6.936 -17.471 20.628 1.00 94.25 402 PHE A N 1
ATOM 3150 C CA . PHE A 1 402 ? -6.635 -16.254 19.872 1.00 94.25 402 PHE A CA 1
ATOM 3151 C C . PHE A 1 402 ? -7.163 -14.980 20.560 1.00 94.25 402 PHE A C 1
ATOM 3153 O O . PHE A 1 402 ? -8.290 -14.943 21.056 1.00 94.25 402 PHE A O 1
ATOM 3160 N N . ASN A 1 403 ? -6.331 -13.939 20.553 1.00 94.31 403 ASN A N 1
ATOM 3161 C CA . ASN A 1 403 ? -6.544 -12.637 21.188 1.00 94.31 403 ASN A CA 1
ATOM 3162 C C . ASN A 1 403 ? -5.764 -11.542 20.432 1.00 94.31 403 ASN A C 1
ATOM 3164 O O . ASN A 1 403 ? -4.906 -11.848 19.595 1.00 94.31 403 ASN A O 1
ATOM 3168 N N . ALA A 1 404 ? -6.024 -10.274 20.746 1.00 95.38 404 ALA A N 1
ATOM 3169 C CA . ALA A 1 404 ? -5.405 -9.124 20.089 1.00 95.38 404 ALA A CA 1
ATOM 3170 C C . ALA A 1 404 ? -3.872 -9.116 20.135 1.00 95.38 404 ALA A C 1
ATOM 3172 O O . ALA A 1 404 ? -3.235 -8.795 19.133 1.00 95.38 404 ALA A O 1
ATOM 3173 N N . SER A 1 405 ? -3.258 -9.524 21.251 1.00 95.81 405 SER A N 1
ATOM 3174 C CA . SER A 1 405 ? -1.793 -9.566 21.363 1.00 95.81 405 SER A CA 1
ATOM 3175 C C . SER A 1 405 ? -1.169 -10.536 20.352 1.00 95.81 405 SER A C 1
ATOM 3177 O O . SER A 1 405 ? -0.113 -10.241 19.795 1.00 95.81 405 SER A O 1
ATOM 3179 N N . MET A 1 406 ? -1.847 -11.646 20.035 1.00 96.88 406 MET A N 1
ATOM 3180 C CA . MET A 1 406 ? -1.404 -12.575 18.988 1.00 96.88 406 MET A CA 1
ATOM 3181 C C . MET A 1 406 ? -1.529 -11.984 17.577 1.00 96.88 406 MET A C 1
ATOM 3183 O O . MET A 1 406 ? -0.687 -12.276 16.730 1.00 96.88 406 MET A O 1
ATOM 3187 N N . PHE A 1 407 ? -2.544 -11.151 17.319 1.00 97.19 407 PHE A N 1
ATOM 3188 C CA . PHE A 1 407 ? -2.676 -10.429 16.048 1.00 97.19 407 PHE A CA 1
ATOM 3189 C C . PHE A 1 407 ? -1.569 -9.382 15.884 1.00 97.19 407 PHE A C 1
ATOM 3191 O O . PHE A 1 407 ? -0.868 -9.386 14.876 1.00 97.19 407 PHE A O 1
ATOM 3198 N N . VAL A 1 408 ? -1.361 -8.539 16.902 1.00 96.62 408 VAL A N 1
ATOM 3199 C CA . VAL A 1 408 ? -0.316 -7.501 16.902 1.00 96.62 408 VAL A CA 1
ATOM 3200 C C . VAL A 1 408 ? 1.073 -8.127 16.754 1.00 96.62 408 VAL A C 1
ATOM 3202 O O . VAL A 1 408 ? 1.847 -7.687 15.908 1.00 96.62 408 VAL A O 1
ATOM 3205 N N . GLN A 1 409 ? 1.379 -9.203 17.489 1.00 96.12 409 GLN A N 1
ATOM 3206 C CA . GLN A 1 409 ? 2.658 -9.903 17.337 1.00 96.12 409 GLN A CA 1
ATOM 3207 C C . GLN A 1 409 ? 2.816 -10.513 15.938 1.00 96.12 409 GLN A C 1
ATOM 3209 O O . GLN A 1 409 ? 3.877 -10.385 15.336 1.00 96.12 409 GLN A O 1
ATOM 3214 N N . GLY A 1 410 ? 1.762 -11.123 15.387 1.00 97.00 410 GLY A N 1
ATOM 3215 C CA . GLY A 1 410 ? 1.790 -11.660 14.028 1.00 97.00 410 GLY A CA 1
ATOM 3216 C C . GLY A 1 410 ? 1.986 -10.583 12.954 1.00 97.00 410 GLY A C 1
ATOM 3217 O O . GLY A 1 410 ? 2.644 -10.851 11.949 1.00 97.00 410 GLY A O 1
ATOM 3218 N N . PHE A 1 411 ? 1.479 -9.365 13.173 1.00 97.19 411 PHE A N 1
ATOM 3219 C CA . PHE A 1 411 ? 1.759 -8.220 12.307 1.00 97.19 411 PHE A CA 1
ATOM 3220 C C . PHE A 1 411 ? 3.208 -7.732 12.457 1.00 97.19 411 PHE A C 1
ATOM 3222 O O . PHE A 1 411 ? 3.884 -7.530 11.452 1.00 97.19 411 PHE A O 1
ATOM 3229 N N . ILE A 1 412 ? 3.733 -7.631 13.684 1.00 95.75 412 ILE A N 1
ATOM 3230 C CA . ILE A 1 412 ? 5.150 -7.310 13.941 1.00 95.75 412 ILE A CA 1
ATOM 3231 C C . ILE A 1 412 ? 6.076 -8.321 13.249 1.00 95.75 412 ILE A C 1
ATOM 3233 O O . ILE A 1 412 ? 7.063 -7.923 12.633 1.00 95.75 412 ILE A O 1
ATOM 3237 N N . ASP A 1 413 ? 5.758 -9.613 13.307 1.00 96.12 413 ASP A N 1
ATOM 3238 C CA . ASP A 1 413 ? 6.538 -10.666 12.651 1.00 96.12 413 ASP A CA 1
ATOM 3239 C C . ASP A 1 413 ? 6.426 -10.569 11.115 1.00 96.12 413 ASP A C 1
ATOM 3241 O O . ASP A 1 413 ? 7.435 -10.643 10.412 1.00 96.12 413 ASP A O 1
ATOM 3245 N N . TYR A 1 414 ? 5.228 -10.287 10.583 1.00 96.88 414 TYR A N 1
ATOM 3246 C CA . TYR A 1 414 ? 5.014 -9.997 9.158 1.00 96.88 414 TYR A CA 1
ATOM 3247 C C . TYR A 1 414 ? 5.863 -8.813 8.666 1.00 96.88 414 TYR A C 1
ATOM 3249 O O . TYR A 1 414 ? 6.442 -8.900 7.579 1.00 96.88 414 TYR A O 1
ATOM 3257 N N . LEU A 1 415 ? 5.969 -7.740 9.463 1.00 95.69 415 LEU A N 1
ATOM 3258 C CA . LEU A 1 415 ? 6.841 -6.599 9.180 1.00 95.69 415 LEU A CA 1
ATOM 3259 C C . LEU A 1 415 ? 8.318 -6.999 9.238 1.00 95.69 415 LEU A C 1
ATOM 3261 O O . LEU A 1 415 ? 9.053 -6.693 8.306 1.00 95.69 415 LEU A O 1
ATOM 3265 N N . LYS A 1 416 ? 8.763 -7.711 10.279 1.00 94.06 416 LYS A N 1
ATOM 3266 C CA . LYS A 1 416 ? 10.164 -8.152 10.435 1.00 94.06 416 LYS A CA 1
ATOM 3267 C C . LYS A 1 416 ? 10.658 -8.983 9.253 1.00 94.06 416 LYS A C 1
ATOM 3269 O O . LYS A 1 416 ? 11.753 -8.744 8.754 1.00 94.06 416 LYS A O 1
ATOM 3274 N N . ASP A 1 417 ? 9.825 -9.893 8.759 1.00 93.06 417 ASP A N 1
ATOM 3275 C CA . ASP A 1 417 ? 10.144 -10.752 7.614 1.00 93.06 417 ASP A CA 1
ATOM 3276 C C . ASP A 1 417 ? 10.220 -10.000 6.267 1.00 93.06 417 ASP A C 1
ATOM 3278 O O . ASP A 1 417 ? 10.722 -10.554 5.285 1.00 93.06 417 ASP A O 1
ATOM 3282 N N . ARG A 1 418 ? 9.669 -8.778 6.173 1.00 95.00 418 ARG A N 1
ATOM 3283 C CA . ARG A 1 418 ? 9.413 -8.089 4.889 1.00 95.00 418 ARG A CA 1
ATOM 3284 C C . ARG A 1 418 ? 9.871 -6.630 4.822 1.00 95.00 418 ARG A C 1
ATOM 3286 O O . ARG A 1 418 ? 9.906 -6.079 3.728 1.00 95.00 418 ARG A O 1
ATOM 3293 N N . ALA A 1 419 ? 10.226 -5.994 5.936 1.00 93.62 419 ALA A N 1
ATOM 3294 C CA . ALA A 1 419 ? 10.702 -4.609 5.967 1.00 93.62 419 ALA A CA 1
ATOM 3295 C C . ALA A 1 419 ? 12.091 -4.467 5.327 1.00 93.62 419 ALA A C 1
ATOM 3297 O O . ALA A 1 419 ? 12.388 -3.434 4.732 1.00 93.62 419 ALA A O 1
ATOM 3298 N N . VAL A 1 420 ? 12.920 -5.515 5.410 1.00 92.25 420 VAL A N 1
ATOM 3299 C CA . VAL A 1 420 ? 14.253 -5.581 4.797 1.00 92.25 420 VAL A CA 1
ATOM 3300 C C . VAL A 1 420 ? 14.365 -6.863 3.976 1.00 92.25 420 VAL A C 1
ATOM 3302 O O . VAL A 1 420 ? 14.571 -7.948 4.516 1.00 92.25 420 VAL A O 1
ATOM 3305 N N . VAL A 1 421 ? 14.238 -6.747 2.655 1.00 90.62 421 VAL A N 1
ATOM 3306 C CA . VAL A 1 421 ? 14.215 -7.898 1.740 1.00 90.62 421 VAL A CA 1
ATOM 3307 C C . VAL A 1 421 ? 15.573 -8.051 1.046 1.00 90.62 421 VAL A C 1
ATOM 3309 O O . VAL A 1 421 ? 16.020 -7.115 0.380 1.00 90.62 421 VAL A O 1
ATOM 3312 N N . PRO A 1 422 ? 16.255 -9.208 1.142 1.00 86.38 422 PRO A N 1
ATOM 3313 C CA . PRO A 1 422 ? 17.492 -9.439 0.403 1.00 86.38 422 PRO A CA 1
ATOM 3314 C C . PRO A 1 422 ? 17.219 -9.585 -1.101 1.00 86.38 422 PRO A C 1
ATOM 3316 O O . PRO A 1 422 ? 16.373 -10.384 -1.508 1.00 86.38 422 PRO A O 1
ATOM 3319 N N . VAL A 1 423 ? 17.966 -8.857 -1.937 1.00 83.56 423 VAL A N 1
ATOM 3320 C CA . VAL A 1 423 ? 17.825 -8.885 -3.403 1.00 83.56 423 VAL A CA 1
ATOM 3321 C C . VAL A 1 423 ? 19.148 -9.245 -4.078 1.00 83.56 423 VAL A C 1
ATOM 3323 O O . VAL A 1 423 ? 20.132 -8.508 -4.010 1.00 83.56 423 VAL A O 1
ATOM 3326 N N . ASP A 1 424 ? 19.141 -10.365 -4.803 1.00 77.38 424 ASP A N 1
ATOM 3327 C CA . ASP A 1 424 ? 20.225 -10.777 -5.699 1.00 77.38 424 ASP A CA 1
ATOM 3328 C C . ASP A 1 424 ? 20.023 -10.127 -7.083 1.00 77.38 424 ASP A C 1
ATOM 3330 O O . ASP A 1 424 ? 19.392 -10.698 -7.979 1.00 77.38 424 ASP A O 1
ATOM 3334 N N . ILE A 1 425 ? 20.562 -8.921 -7.277 1.00 74.94 425 ILE A N 1
ATOM 3335 C CA . ILE A 1 425 ? 20.578 -8.267 -8.595 1.00 74.94 425 ILE A CA 1
ATOM 3336 C C . ILE A 1 425 ? 21.600 -8.978 -9.490 1.00 74.94 425 ILE A C 1
ATOM 3338 O O . ILE A 1 425 ? 22.668 -9.362 -9.032 1.00 74.94 425 ILE A O 1
ATOM 3342 N N . ARG A 1 426 ? 21.319 -9.149 -10.785 1.00 72.00 426 ARG A N 1
ATOM 3343 C CA . ARG A 1 426 ? 22.328 -9.621 -11.747 1.00 72.00 426 ARG A CA 1
ATOM 3344 C C . ARG A 1 426 ? 22.613 -8.548 -12.775 1.00 72.00 426 ARG A C 1
ATOM 3346 O O . ARG A 1 426 ? 21.767 -8.260 -13.619 1.00 72.00 426 ARG A O 1
ATOM 3353 N N . VAL A 1 427 ? 23.818 -7.988 -12.719 1.00 70.19 427 VAL A N 1
ATOM 3354 C CA . VAL A 1 427 ? 24.301 -7.084 -13.760 1.00 70.19 427 VAL A CA 1
ATOM 3355 C C . VAL A 1 427 ? 24.907 -7.897 -14.902 1.00 70.19 427 VAL A C 1
ATOM 3357 O O . VAL A 1 427 ? 25.986 -8.477 -14.772 1.00 70.19 427 VAL A O 1
ATOM 3360 N N . ASP A 1 428 ? 24.222 -7.909 -16.043 1.00 68.81 428 ASP A N 1
ATOM 3361 C CA . ASP A 1 428 ? 24.720 -8.481 -17.288 1.00 68.81 428 ASP A CA 1
ATOM 3362 C C . ASP A 1 428 ? 24.424 -7.570 -18.501 1.00 68.81 428 ASP A C 1
ATOM 3364 O O . ASP A 1 428 ? 23.981 -6.419 -18.400 1.00 68.81 428 ASP A O 1
ATOM 3368 N N . LYS A 1 429 ? 24.727 -8.071 -19.700 1.00 67.00 429 LYS A N 1
ATOM 3369 C CA . LYS A 1 429 ? 24.459 -7.372 -20.962 1.00 67.00 429 LYS A CA 1
ATOM 3370 C C . LYS A 1 429 ? 22.952 -7.153 -21.195 1.00 67.00 429 LYS A C 1
ATOM 3372 O O . LYS A 1 429 ? 22.550 -6.102 -21.684 1.00 67.00 429 LYS A O 1
ATOM 3377 N N . ASN A 1 430 ? 22.120 -8.143 -20.892 1.00 70.62 430 ASN A N 1
ATOM 3378 C CA . ASN A 1 430 ? 20.679 -8.138 -21.136 1.00 70.62 430 ASN A CA 1
ATOM 3379 C C . ASN A 1 430 ? 19.936 -7.226 -20.145 1.00 70.62 430 ASN A C 1
ATOM 3381 O O . ASN A 1 430 ? 18.981 -6.554 -20.544 1.00 70.62 430 ASN A O 1
ATOM 3385 N N . SER A 1 431 ? 20.386 -7.156 -18.887 1.00 74.50 431 SER A N 1
ATOM 3386 C CA . SER A 1 431 ? 19.913 -6.153 -17.924 1.00 74.50 431 SER A CA 1
ATOM 3387 C C . SER A 1 431 ? 20.277 -4.743 -18.402 1.00 74.50 431 SER A C 1
ATOM 3389 O O . SER A 1 431 ? 19.413 -3.871 -18.456 1.00 74.50 431 SER A O 1
ATOM 3391 N N . SER A 1 432 ? 21.515 -4.548 -18.874 1.00 74.88 432 SER A N 1
ATOM 3392 C CA . SER A 1 432 ? 21.999 -3.248 -19.361 1.00 74.88 432 SER A CA 1
ATOM 3393 C C . SER A 1 432 ? 21.226 -2.741 -20.586 1.00 74.88 432 SER A C 1
ATOM 3395 O O . SER A 1 432 ? 20.928 -1.552 -20.673 1.00 74.88 432 SER A O 1
ATOM 3397 N N . ILE A 1 433 ? 20.866 -3.633 -21.519 1.00 74.12 433 ILE A N 1
ATOM 3398 C CA . ILE A 1 433 ? 20.041 -3.288 -22.690 1.00 74.12 433 ILE A CA 1
ATOM 3399 C C . ILE A 1 433 ? 18.613 -2.945 -22.274 1.00 74.12 433 ILE A C 1
ATOM 3401 O O . ILE A 1 433 ? 18.079 -1.950 -22.749 1.00 74.12 433 ILE A O 1
ATOM 3405 N N . GLY A 1 434 ? 18.006 -3.731 -21.381 1.00 77.75 434 GLY A N 1
ATOM 3406 C CA . GLY A 1 434 ? 16.654 -3.455 -20.892 1.00 77.75 434 GLY A CA 1
ATOM 3407 C C . GLY A 1 434 ? 16.549 -2.091 -20.220 1.00 77.75 434 GLY A C 1
ATOM 3408 O O . GLY A 1 434 ? 15.654 -1.318 -20.541 1.00 77.75 434 GLY A O 1
ATOM 3409 N N . VAL A 1 435 ? 17.512 -1.766 -19.351 1.00 77.38 435 VAL A N 1
ATOM 3410 C CA . VAL A 1 435 ? 17.594 -0.443 -18.716 1.00 77.38 435 VAL A CA 1
ATOM 3411 C C . VAL A 1 435 ? 17.780 0.661 -19.755 1.00 77.38 435 VAL A C 1
ATOM 3413 O O . VAL A 1 435 ? 17.157 1.703 -19.624 1.00 77.38 435 VAL A O 1
ATOM 3416 N N . ALA A 1 436 ? 18.587 0.453 -20.800 1.00 73.81 436 ALA A N 1
ATOM 3417 C CA . ALA A 1 436 ? 18.763 1.461 -21.845 1.00 73.81 436 ALA A CA 1
ATOM 3418 C C . ALA A 1 436 ? 17.499 1.676 -22.695 1.00 73.81 436 ALA A C 1
ATOM 3420 O O . ALA A 1 436 ? 17.214 2.810 -23.059 1.00 73.81 436 ALA A O 1
ATOM 3421 N N . LEU A 1 437 ? 16.723 0.626 -22.990 1.00 76.62 437 LEU A N 1
ATOM 3422 C CA . LEU A 1 437 ? 15.414 0.769 -23.642 1.00 76.62 437 LEU A CA 1
ATOM 3423 C C . LEU A 1 437 ? 14.435 1.540 -22.738 1.00 76.62 437 LEU A C 1
ATOM 3425 O O . LEU A 1 437 ? 13.732 2.423 -23.219 1.00 76.62 437 LEU A O 1
ATOM 3429 N N . LEU A 1 438 ? 14.449 1.250 -21.432 1.00 77.75 438 LEU A N 1
ATOM 3430 C CA . LEU A 1 438 ? 13.608 1.889 -20.417 1.00 77.75 438 LEU A CA 1
ATOM 3431 C C . LEU A 1 438 ? 13.955 3.375 -20.221 1.00 77.75 438 LEU A C 1
ATOM 3433 O O . LEU A 1 438 ? 13.116 4.234 -20.471 1.00 77.75 438 LEU A O 1
ATOM 3437 N N . GLU A 1 439 ? 15.207 3.692 -19.860 1.00 72.50 439 GLU A N 1
ATOM 3438 C CA . GLU A 1 439 ? 15.739 5.069 -19.814 1.00 72.50 439 GLU A CA 1
ATOM 3439 C C . GLU A 1 439 ? 15.490 5.803 -21.141 1.00 72.50 439 GLU A C 1
ATOM 3441 O O . GLU A 1 439 ? 15.390 7.029 -21.166 1.00 72.50 439 GLU A O 1
ATOM 3446 N N . GLY A 1 440 ? 15.390 5.053 -22.241 1.00 68.12 440 GLY A N 1
ATOM 3447 C CA . GLY A 1 440 ? 15.125 5.588 -23.557 1.00 68.12 440 GLY A CA 1
ATOM 3448 C C . GLY A 1 440 ? 13.702 6.070 -23.799 1.00 68.12 440 GLY A C 1
ATOM 3449 O O . GLY A 1 440 ? 13.536 7.095 -24.458 1.00 68.12 440 GLY A O 1
ATOM 3450 N N . ALA A 1 441 ? 12.707 5.378 -23.244 1.00 70.38 441 ALA A N 1
ATOM 3451 C CA . ALA A 1 441 ? 11.312 5.811 -23.278 1.00 70.38 441 ALA A CA 1
ATOM 3452 C C . ALA A 1 441 ? 11.086 7.072 -22.438 1.00 70.38 441 ALA A C 1
ATOM 3454 O O . ALA A 1 441 ? 10.405 7.995 -22.868 1.00 70.38 441 ALA A O 1
ATOM 3455 N N . PHE A 1 442 ? 11.719 7.157 -21.267 1.00 65.69 442 PHE A N 1
ATOM 3456 C CA . PHE A 1 442 ? 11.420 8.211 -20.295 1.00 65.69 442 PHE A CA 1
ATOM 3457 C C . PHE A 1 442 ? 12.152 9.548 -20.495 1.00 65.69 442 PHE A C 1
ATOM 3459 O O . PHE A 1 442 ? 11.835 10.514 -19.796 1.00 65.69 442 PHE A O 1
ATOM 3466 N N . LYS A 1 443 ? 13.148 9.641 -21.388 1.00 55.12 443 LYS A N 1
ATOM 3467 C CA . LYS A 1 443 ? 14.065 10.794 -21.420 1.00 55.12 443 LYS A CA 1
ATOM 3468 C C . LYS A 1 443 ? 13.769 11.818 -22.519 1.00 55.12 443 LYS A C 1
ATOM 3470 O O . LYS A 1 443 ? 14.075 11.600 -23.691 1.00 55.12 443 LYS A O 1
ATOM 3475 N N . SER A 1 444 ? 13.293 12.987 -22.096 1.00 47.16 444 SER A N 1
ATOM 3476 C CA . SER A 1 444 ? 13.080 14.172 -22.932 1.00 47.16 444 SER A CA 1
ATOM 3477 C C . SER A 1 444 ? 14.303 15.109 -23.017 1.00 47.16 444 SER A C 1
ATOM 3479 O O . SER A 1 444 ? 15.361 14.886 -22.420 1.00 47.16 444 SER A O 1
ATOM 3481 N N . ARG A 1 445 ? 14.174 16.143 -23.858 1.00 47.44 445 ARG A N 1
ATOM 3482 C CA . ARG A 1 445 ? 15.262 16.906 -24.496 1.00 47.44 445 ARG A CA 1
ATOM 3483 C C . ARG A 1 445 ? 15.734 18.135 -23.707 1.00 47.44 445 ARG A C 1
ATOM 3485 O O . ARG A 1 445 ? 15.749 19.234 -24.249 1.00 47.44 445 ARG A O 1
ATOM 3492 N N . GLU A 1 446 ? 16.147 17.972 -22.452 1.00 38.66 446 GLU A N 1
ATOM 3493 C CA . GLU A 1 446 ? 16.590 19.133 -21.654 1.00 38.66 446 GLU A CA 1
ATOM 3494 C C . GLU A 1 446 ? 18.022 19.621 -21.918 1.00 38.66 446 GLU A C 1
ATOM 3496 O O . GLU A 1 446 ? 18.307 20.787 -21.660 1.00 38.66 446 GLU A O 1
ATOM 3501 N N . ASP A 1 447 ? 18.931 18.788 -22.438 1.00 37.03 447 ASP A N 1
ATOM 3502 C CA . ASP A 1 447 ? 20.362 19.109 -22.366 1.00 37.03 447 ASP A CA 1
ATOM 3503 C C . ASP A 1 447 ? 21.115 18.868 -23.685 1.00 37.03 447 ASP A C 1
ATOM 3505 O O . ASP A 1 447 ? 21.289 17.732 -24.131 1.00 37.03 447 ASP A O 1
ATOM 3509 N N . SER A 1 448 ? 21.659 19.941 -24.274 1.00 39.22 448 SER A N 1
ATOM 3510 C CA . SER A 1 448 ? 22.421 19.962 -25.543 1.00 39.22 448 SER A CA 1
ATOM 3511 C C . SER A 1 448 ? 23.648 19.033 -25.587 1.00 39.22 448 SER A C 1
ATOM 3513 O O . SER A 1 448 ? 24.287 18.902 -26.629 1.00 39.22 448 SER A O 1
ATOM 3515 N N . ASN A 1 449 ? 24.008 18.418 -24.455 1.00 37.09 449 ASN A N 1
ATOM 3516 C CA . ASN A 1 449 ? 25.167 17.545 -24.280 1.00 37.09 449 ASN A CA 1
ATOM 3517 C C . ASN A 1 449 ? 24.829 16.140 -23.735 1.00 37.09 449 ASN A C 1
ATOM 3519 O O . ASN A 1 449 ? 25.756 15.373 -23.456 1.00 37.09 449 ASN A O 1
ATOM 3523 N N . ARG A 1 450 ? 23.548 15.756 -23.592 1.00 38.81 450 ARG A N 1
ATOM 3524 C CA . ARG A 1 450 ? 23.158 14.381 -23.218 1.00 38.81 450 ARG A CA 1
ATOM 3525 C C . ARG A 1 450 ? 22.125 13.801 -24.188 1.00 38.81 450 ARG A C 1
ATOM 3527 O O . ARG A 1 450 ? 21.171 14.443 -24.591 1.00 38.81 450 ARG A O 1
ATOM 3534 N N . THR A 1 451 ? 22.401 12.567 -24.584 1.00 36.41 451 THR A N 1
ATOM 3535 C CA . THR A 1 451 ? 21.821 11.847 -25.724 1.00 36.41 451 THR A CA 1
ATOM 3536 C C . THR A 1 451 ? 20.376 11.386 -25.494 1.00 36.41 451 THR A C 1
ATOM 3538 O O . THR A 1 451 ? 20.0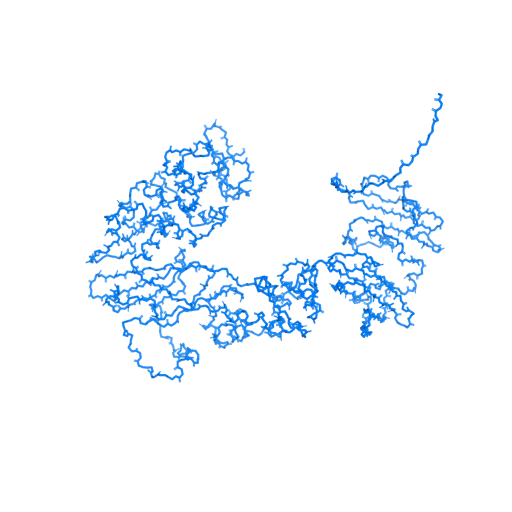38 10.963 -24.387 1.00 36.41 451 THR A O 1
ATOM 3541 N N . LEU A 1 452 ? 19.562 11.461 -26.554 1.00 47.78 452 LEU A N 1
ATOM 3542 C CA . LEU A 1 452 ? 18.132 11.121 -26.603 1.00 47.78 452 LEU A CA 1
ATOM 3543 C C . LEU A 1 452 ? 17.913 9.661 -27.010 1.00 47.78 452 LEU A C 1
ATOM 3545 O O . LEU A 1 452 ? 18.828 9.015 -27.510 1.00 47.78 452 LEU A O 1
ATOM 3549 N N . LEU A 1 453 ? 16.692 9.146 -26.847 1.00 45.50 453 LEU A N 1
ATOM 3550 C CA . LEU A 1 453 ? 16.300 7.854 -27.423 1.00 45.50 453 LEU A CA 1
ATOM 3551 C C . LEU A 1 453 ? 14.893 7.898 -28.056 1.00 45.50 453 LEU A C 1
ATOM 3553 O O . LEU A 1 453 ? 14.774 7.513 -29.218 1.00 45.50 453 LEU A O 1
ATOM 3557 N N . LEU A 1 454 ? 13.863 8.398 -27.350 1.00 43.19 454 LEU A N 1
ATOM 3558 C CA . LEU A 1 454 ? 12.464 8.451 -27.831 1.00 43.19 454 LEU A CA 1
ATOM 3559 C C . LEU A 1 454 ? 11.789 9.834 -27.714 1.00 43.19 454 LEU A C 1
ATOM 3561 O O . LEU A 1 454 ? 10.646 9.951 -27.290 1.00 43.19 454 LEU A O 1
ATOM 3565 N N . GLY A 1 455 ? 12.473 10.899 -28.134 1.00 42.12 455 GLY A N 1
ATOM 3566 C CA . GLY A 1 455 ? 11.790 12.155 -28.467 1.00 42.12 455 GLY A CA 1
ATOM 3567 C C . GLY A 1 455 ? 11.310 12.145 -29.921 1.00 42.12 455 GLY A C 1
ATOM 3568 O O . GLY A 1 455 ? 12.018 11.633 -30.792 1.00 42.12 455 GLY A O 1
ATOM 3569 N N . ASN A 1 456 ? 10.155 12.750 -30.209 1.00 40.50 456 ASN A N 1
ATOM 3570 C CA . ASN A 1 456 ? 9.763 13.041 -31.587 1.00 40.50 456 ASN A CA 1
ATOM 3571 C C . ASN A 1 456 ? 10.740 14.086 -32.182 1.00 40.50 456 ASN A C 1
ATOM 3573 O O . ASN A 1 456 ? 10.849 15.188 -31.637 1.00 40.50 456 ASN A O 1
ATOM 3577 N N . PRO A 1 457 ? 11.494 13.767 -33.256 1.00 39.66 457 PRO A N 1
ATOM 3578 C CA . PRO A 1 457 ? 12.520 14.662 -33.793 1.00 39.66 457 PRO A CA 1
ATOM 3579 C C . PRO A 1 457 ? 11.946 15.912 -34.472 1.00 39.66 457 PRO A C 1
ATOM 3581 O O . PRO A 1 457 ? 12.687 16.879 -34.662 1.00 39.66 457 PRO A O 1
ATOM 3584 N N . ASP A 1 458 ? 10.657 15.899 -34.821 1.00 40.00 458 ASP A N 1
ATOM 3585 C CA . ASP A 1 458 ? 10.001 16.952 -35.597 1.00 40.00 458 ASP A CA 1
ATOM 3586 C C . ASP A 1 458 ? 9.567 18.156 -34.730 1.00 40.00 458 ASP A C 1
ATOM 3588 O O . ASP A 1 458 ? 9.204 19.203 -35.268 1.00 40.00 458 ASP A O 1
ATOM 3592 N N . PHE A 1 459 ? 9.670 18.058 -33.393 1.00 41.66 459 PHE A N 1
ATOM 3593 C CA . PHE A 1 459 ? 9.228 19.092 -32.445 1.00 41.66 459 PHE A CA 1
ATOM 3594 C C . PHE A 1 459 ? 10.317 19.515 -31.435 1.00 41.66 459 PHE A C 1
ATOM 3596 O O . PHE A 1 459 ? 11.282 18.800 -31.145 1.00 41.66 459 PHE A O 1
ATOM 3603 N N . SER A 1 460 ? 10.193 20.739 -30.907 1.00 38.94 460 SER A N 1
ATOM 3604 C CA . SER A 1 460 ? 11.227 21.411 -30.101 1.00 38.94 460 SER A CA 1
ATOM 3605 C C . SER A 1 460 ? 10.721 21.897 -28.738 1.00 38.94 460 SER A C 1
ATOM 3607 O O . SER A 1 460 ? 10.967 23.046 -28.370 1.00 38.94 460 SER A O 1
ATOM 3609 N N . VAL A 1 461 ? 9.998 21.050 -28.002 1.00 43.75 461 VAL A N 1
ATOM 3610 C CA . VAL A 1 461 ? 9.435 21.402 -26.687 1.00 43.75 461 VAL A CA 1
ATOM 3611 C C . VAL A 1 461 ? 10.081 20.576 -25.574 1.00 43.75 461 VAL A C 1
ATOM 3613 O O . VAL A 1 461 ? 10.485 19.428 -25.761 1.00 43.75 461 VAL A O 1
ATOM 3616 N N . VAL A 1 462 ? 10.236 21.228 -24.424 1.00 44.81 462 VAL A N 1
ATOM 3617 C CA . VAL A 1 462 ? 10.899 20.729 -23.224 1.00 44.81 462 VAL A CA 1
ATOM 3618 C C . VAL A 1 462 ? 9.829 20.500 -22.160 1.00 44.81 462 VAL A C 1
ATOM 3620 O O . VAL A 1 462 ? 9.338 21.449 -21.556 1.00 44.81 462 VAL A O 1
ATOM 3623 N N . GLY A 1 463 ? 9.461 19.240 -21.951 1.00 50.38 463 GLY A N 1
ATOM 3624 C CA . GLY A 1 463 ? 8.608 18.792 -20.852 1.00 50.38 463 GLY A CA 1
ATOM 3625 C C . GLY A 1 463 ? 9.157 17.487 -20.287 1.00 50.38 463 GLY A C 1
ATOM 3626 O O . GLY A 1 463 ? 9.795 16.723 -21.014 1.00 50.38 463 GLY A O 1
ATOM 3627 N N . ASN A 1 464 ? 8.961 17.221 -18.996 1.00 54.59 464 ASN A N 1
ATOM 3628 C CA . ASN A 1 464 ? 9.409 15.969 -18.387 1.00 54.59 464 ASN A CA 1
ATOM 3629 C C . ASN A 1 464 ? 8.553 14.809 -18.924 1.00 54.59 464 ASN A C 1
ATOM 3631 O O . ASN A 1 464 ? 7.397 14.672 -18.539 1.00 54.59 464 ASN A O 1
ATOM 3635 N N . ALA A 1 465 ? 9.115 13.956 -19.787 1.00 63.97 465 ALA A N 1
ATOM 3636 C CA . ALA A 1 465 ? 8.378 12.808 -20.331 1.00 63.97 465 ALA A CA 1
ATOM 3637 C C . ALA A 1 465 ? 8.057 11.752 -19.255 1.00 63.97 465 ALA A C 1
ATOM 3639 O O . ALA A 1 465 ? 7.080 11.021 -19.383 1.00 63.97 465 ALA A O 1
ATOM 3640 N N . TYR A 1 466 ? 8.846 11.698 -18.176 1.00 70.31 466 TYR A N 1
ATOM 3641 C CA . TYR A 1 466 ? 8.682 10.722 -17.101 1.00 70.31 466 TYR A CA 1
ATOM 3642 C C . TYR A 1 466 ? 7.322 10.806 -16.364 1.00 70.31 466 TYR A C 1
ATOM 3644 O O . TYR A 1 466 ? 6.618 9.796 -16.361 1.00 70.31 466 TYR A O 1
ATOM 3652 N N . PRO A 1 467 ? 6.881 11.961 -15.814 1.00 73.44 467 PRO A N 1
ATOM 3653 C CA . PRO A 1 467 ? 5.534 12.108 -15.255 1.00 73.44 467 PRO A CA 1
ATOM 3654 C C . PRO A 1 467 ? 4.402 11.787 -16.237 1.00 73.44 467 PRO A C 1
ATOM 3656 O O . PRO A 1 467 ? 3.425 11.164 -15.834 1.00 73.44 467 PRO A O 1
ATOM 3659 N N . ASN A 1 468 ? 4.534 12.173 -17.510 1.00 73.44 468 ASN A N 1
ATOM 3660 C CA . ASN A 1 468 ? 3.471 11.965 -18.498 1.00 73.44 468 ASN A CA 1
ATOM 3661 C C . ASN A 1 468 ? 3.305 10.474 -18.823 1.00 73.44 468 ASN A C 1
ATOM 3663 O O . ASN A 1 468 ? 2.191 9.972 -18.763 1.00 73.44 468 ASN A O 1
ATOM 3667 N N . ILE A 1 469 ? 4.402 9.737 -19.030 1.00 76.81 469 ILE A N 1
ATOM 3668 C CA . ILE A 1 469 ? 4.337 8.275 -19.198 1.00 76.81 469 ILE A CA 1
ATOM 3669 C C . ILE A 1 469 ? 3.807 7.597 -17.929 1.00 76.81 469 ILE A C 1
ATOM 3671 O O . ILE A 1 469 ? 3.066 6.625 -18.021 1.00 76.81 469 ILE A O 1
ATOM 3675 N N . LEU A 1 470 ? 4.156 8.091 -16.736 1.00 79.44 470 LEU A N 1
ATOM 3676 C CA . LEU A 1 470 ? 3.623 7.531 -15.493 1.00 79.44 470 LEU A CA 1
ATOM 3677 C C . LEU A 1 470 ? 2.096 7.709 -15.394 1.00 79.44 470 LEU A C 1
ATOM 3679 O O . LEU A 1 470 ? 1.425 6.784 -14.946 1.00 79.44 470 LEU A O 1
ATOM 3683 N N . LYS A 1 471 ? 1.537 8.837 -15.863 1.00 80.38 471 LYS A N 1
ATOM 3684 C CA . LYS A 1 471 ? 0.080 9.006 -16.008 1.00 80.38 471 LYS A CA 1
ATOM 3685 C C . LYS A 1 471 ? -0.514 7.974 -16.977 1.00 80.38 471 LYS A C 1
ATOM 3687 O O . LYS A 1 471 ? -1.417 7.245 -16.576 1.00 80.38 471 LYS A O 1
ATOM 3692 N N . SER A 1 472 ? 0.035 7.840 -18.187 1.00 80.81 472 SER A N 1
ATOM 3693 C CA . SER A 1 472 ? -0.454 6.885 -19.201 1.00 80.81 472 SER A CA 1
ATOM 3694 C C . SER A 1 472 ? -0.396 5.428 -18.732 1.00 80.81 472 SER A C 1
ATOM 3696 O O . SER A 1 472 ? -1.333 4.660 -18.940 1.00 80.81 472 SER A O 1
ATOM 3698 N N . LEU A 1 473 ? 0.683 5.041 -18.042 1.00 85.94 473 LEU A N 1
ATOM 3699 C CA . LEU A 1 473 ? 0.800 3.719 -17.423 1.00 85.94 473 LEU A CA 1
ATOM 3700 C C . LEU A 1 473 ? -0.297 3.502 -16.371 1.00 85.94 473 LEU A C 1
ATOM 3702 O O . LEU A 1 473 ? -0.931 2.449 -16.374 1.00 85.94 473 LEU A O 1
ATOM 3706 N N . ASN A 1 474 ? -0.562 4.493 -15.514 1.00 87.56 474 ASN A N 1
ATOM 3707 C CA . ASN A 1 474 ? -1.577 4.378 -14.466 1.00 87.56 474 ASN A CA 1
ATOM 3708 C C . ASN A 1 474 ? -2.997 4.183 -15.030 1.00 87.56 474 ASN A C 1
ATOM 3710 O O . ASN A 1 474 ? -3.743 3.379 -14.471 1.00 87.56 474 ASN A O 1
ATOM 3714 N N . LEU A 1 475 ? -3.360 4.844 -16.138 1.00 85.38 475 LEU A N 1
ATOM 3715 C CA . LEU A 1 475 ? -4.657 4.645 -16.814 1.00 85.38 475 LEU A CA 1
ATOM 3716 C C . LEU A 1 475 ? -4.839 3.193 -17.280 1.00 85.38 475 LEU A C 1
ATOM 3718 O O . LEU A 1 475 ? -5.874 2.568 -17.052 1.00 85.38 475 LEU A O 1
ATOM 3722 N N . GLU A 1 476 ? -3.773 2.596 -17.812 1.00 86.94 476 GLU A N 1
ATOM 3723 C CA . GLU A 1 476 ? -3.727 1.179 -18.191 1.00 86.94 476 GLU A CA 1
ATOM 3724 C C . GLU A 1 476 ? -3.565 0.213 -16.996 1.00 86.94 476 GLU A C 1
ATOM 3726 O O . GLU A 1 476 ? -3.436 -0.996 -17.193 1.00 86.94 476 GLU A O 1
ATOM 3731 N N . ASN A 1 477 ? -3.596 0.710 -15.751 1.00 89.50 477 ASN A N 1
ATOM 3732 C CA . ASN A 1 477 ? -3.320 -0.044 -14.517 1.00 89.50 477 ASN A CA 1
ATOM 3733 C C . ASN A 1 477 ? -1.935 -0.731 -14.532 1.00 89.50 477 ASN A C 1
ATOM 3735 O O . ASN A 1 477 ? -1.752 -1.843 -14.025 1.00 89.50 477 ASN A O 1
ATOM 3739 N N . ARG A 1 478 ? -0.953 -0.063 -15.142 1.00 89.62 478 ARG A N 1
ATOM 3740 C CA . ARG A 1 478 ? 0.438 -0.494 -15.311 1.00 89.62 478 ARG A CA 1
ATOM 3741 C C . ARG A 1 478 ? 1.381 0.368 -14.479 1.00 89.62 478 ARG A C 1
ATOM 3743 O O . ARG A 1 478 ? 1.088 1.505 -14.133 1.00 89.62 478 ARG A O 1
ATOM 3750 N N . ASP A 1 479 ? 2.562 -0.173 -14.216 1.00 89.12 479 ASP A N 1
ATOM 3751 C CA . ASP A 1 479 ? 3.669 0.528 -13.570 1.00 89.12 479 ASP A CA 1
ATOM 3752 C C . ASP A 1 479 ? 4.966 0.430 -14.397 1.00 89.12 479 ASP A C 1
ATOM 3754 O O . ASP A 1 479 ? 5.060 -0.283 -15.404 1.00 89.12 479 ASP A O 1
ATOM 3758 N N . ILE A 1 480 ? 6.010 1.129 -13.949 1.00 86.56 480 ILE A N 1
ATOM 3759 C CA . ILE A 1 480 ? 7.339 1.124 -14.584 1.00 86.56 480 ILE A CA 1
ATOM 3760 C C . ILE A 1 480 ? 7.955 -0.288 -14.601 1.00 86.56 480 ILE A C 1
ATOM 3762 O O . ILE A 1 480 ? 8.691 -0.631 -15.531 1.00 86.56 480 ILE A O 1
ATOM 3766 N N . ASN A 1 481 ? 7.634 -1.128 -13.611 1.00 91.75 481 ASN A N 1
ATOM 3767 C CA . ASN A 1 481 ? 8.112 -2.508 -13.543 1.00 91.75 481 ASN A CA 1
ATOM 3768 C C . ASN A 1 481 ? 7.546 -3.337 -14.707 1.00 91.75 481 ASN A C 1
ATOM 3770 O O . ASN A 1 481 ? 8.296 -4.034 -15.394 1.00 91.75 481 ASN A O 1
ATOM 3774 N N . SER A 1 482 ? 6.245 -3.213 -14.977 1.00 91.44 482 SER A N 1
ATOM 3775 C CA . SER A 1 482 ? 5.575 -3.847 -16.113 1.00 91.44 482 SER A CA 1
ATOM 3776 C C . SER A 1 482 ? 6.109 -3.325 -17.451 1.00 91.44 482 SER A C 1
ATOM 3778 O O . SER A 1 482 ? 6.460 -4.130 -18.313 1.00 91.44 482 SER A O 1
ATOM 3780 N N . ALA A 1 483 ? 6.313 -2.008 -17.591 1.00 88.94 483 ALA A N 1
ATOM 3781 C CA . ALA A 1 483 ? 6.897 -1.408 -18.791 1.00 88.94 483 ALA A CA 1
ATOM 3782 C C . ALA A 1 483 ? 8.309 -1.950 -19.085 1.00 88.94 483 ALA A C 1
ATOM 3784 O O . ALA A 1 483 ? 8.618 -2.301 -20.225 1.00 88.94 483 ALA A O 1
ATOM 3785 N N . TYR A 1 484 ? 9.153 -2.116 -18.060 1.00 88.31 484 TYR A N 1
ATOM 3786 C CA . TYR A 1 484 ? 10.452 -2.778 -18.206 1.00 88.31 484 TYR A CA 1
ATOM 3787 C C . TYR A 1 484 ? 10.320 -4.234 -18.680 1.00 88.31 484 TYR A C 1
ATOM 3789 O O . TYR A 1 484 ? 11.055 -4.654 -19.577 1.00 88.31 484 TYR A O 1
ATOM 3797 N N . LEU A 1 485 ? 9.379 -5.010 -18.132 1.00 90.19 485 LEU A N 1
ATOM 3798 C CA . LEU A 1 485 ? 9.148 -6.395 -18.559 1.00 90.19 485 LEU A CA 1
ATOM 3799 C C . LEU A 1 485 ? 8.656 -6.482 -20.014 1.00 90.19 485 LEU A C 1
ATOM 3801 O O . LEU A 1 485 ? 9.141 -7.327 -20.769 1.00 90.19 485 LEU A O 1
ATOM 3805 N N . ASP A 1 486 ? 7.750 -5.600 -20.432 1.00 90.06 486 ASP A N 1
ATOM 3806 C CA . ASP A 1 486 ? 7.241 -5.519 -21.806 1.00 90.06 486 ASP A CA 1
ATOM 3807 C C . ASP A 1 486 ? 8.341 -5.121 -22.809 1.00 90.06 486 ASP A C 1
ATOM 3809 O O . ASP A 1 486 ? 8.501 -5.755 -23.857 1.00 90.06 486 ASP A O 1
ATOM 3813 N N . LEU A 1 487 ? 9.199 -4.159 -22.453 1.00 85.38 487 LEU A N 1
ATOM 3814 C CA . LEU A 1 487 ? 10.374 -3.795 -23.252 1.00 85.38 487 LEU A CA 1
ATOM 3815 C C . LEU A 1 487 ? 11.369 -4.955 -23.397 1.00 85.38 487 LEU A C 1
ATOM 3817 O O . LEU A 1 487 ? 11.914 -5.177 -24.483 1.00 85.38 487 LEU A O 1
ATOM 3821 N N . GLN A 1 488 ? 11.575 -5.745 -22.339 1.00 84.88 488 GLN A N 1
ATOM 3822 C CA . GLN A 1 488 ? 12.411 -6.946 -22.399 1.00 84.88 488 GLN A CA 1
ATOM 3823 C C . GLN A 1 488 ? 11.787 -8.059 -23.264 1.00 84.88 488 GLN A C 1
ATOM 3825 O O . GLN A 1 488 ? 12.536 -8.866 -23.824 1.00 84.88 488 GLN A O 1
ATOM 3830 N N . GLN A 1 489 ? 10.457 -8.095 -23.425 1.00 87.12 489 GLN A N 1
ATOM 3831 C CA . GLN A 1 489 ? 9.770 -8.981 -24.373 1.00 87.12 489 GLN A CA 1
ATOM 3832 C C . GLN A 1 489 ? 9.941 -8.501 -25.821 1.00 87.12 489 GLN A C 1
ATOM 3834 O O . GLN A 1 489 ? 10.441 -9.274 -26.646 1.00 87.12 489 GLN A O 1
ATOM 3839 N N . ILE A 1 490 ? 9.640 -7.228 -26.121 1.00 82.12 490 ILE A N 1
ATOM 3840 C CA . ILE A 1 490 ? 9.849 -6.639 -27.459 1.00 82.12 490 ILE A CA 1
ATOM 3841 C C . ILE A 1 490 ? 11.287 -6.825 -27.929 1.00 82.12 490 ILE A C 1
ATOM 3843 O O . ILE A 1 490 ? 11.509 -7.227 -29.074 1.00 82.12 490 ILE A O 1
ATOM 3847 N N . ARG A 1 491 ? 12.266 -6.609 -27.043 1.00 78.81 491 ARG A N 1
ATOM 3848 C CA . ARG A 1 491 ? 13.693 -6.771 -27.346 1.00 78.81 491 ARG A CA 1
ATOM 3849 C C . ARG A 1 491 ? 14.025 -8.122 -27.983 1.00 78.81 491 ARG A C 1
ATOM 3851 O O . ARG A 1 491 ? 14.880 -8.179 -28.860 1.00 78.81 491 ARG A O 1
ATOM 3858 N N . ASN A 1 492 ? 13.369 -9.197 -27.545 1.00 75.81 492 ASN A N 1
ATOM 3859 C CA . ASN A 1 492 ? 13.637 -10.556 -28.024 1.00 75.81 492 ASN A CA 1
ATOM 3860 C C . ASN A 1 492 ? 12.899 -10.895 -29.333 1.00 75.81 492 ASN A C 1
ATOM 3862 O O . ASN A 1 492 ? 13.246 -11.885 -29.971 1.00 75.81 492 ASN A O 1
ATOM 3866 N N . GLN A 1 493 ? 11.875 -10.116 -29.699 1.00 75.38 493 GLN A N 1
ATOM 3867 C CA . GLN A 1 493 ? 10.959 -10.394 -30.815 1.00 75.38 493 GLN A CA 1
ATOM 3868 C C . GLN A 1 493 ? 11.152 -9.445 -32.008 1.00 75.38 493 GLN A C 1
ATOM 3870 O O . GLN A 1 493 ? 10.931 -9.834 -33.151 1.00 75.38 493 GLN A O 1
ATOM 3875 N N . THR A 1 494 ? 11.536 -8.191 -31.750 1.00 69.56 494 THR A N 1
ATOM 3876 C CA . THR A 1 494 ? 11.584 -7.119 -32.759 1.00 69.56 494 THR A CA 1
ATOM 3877 C C . THR A 1 494 ? 12.989 -6.836 -33.276 1.00 69.56 494 THR A C 1
ATOM 3879 O O . THR A 1 494 ? 13.160 -6.683 -34.484 1.00 69.56 494 THR A O 1
ATOM 3882 N N . PHE A 1 495 ? 13.989 -6.731 -32.398 1.00 70.19 495 PHE A N 1
ATOM 3883 C CA . PHE A 1 495 ? 15.317 -6.279 -32.814 1.00 70.19 495 PHE A CA 1
ATOM 3884 C C . PHE A 1 495 ? 16.104 -7.417 -33.455 1.00 70.19 495 PHE A C 1
ATOM 3886 O O . PHE A 1 495 ? 16.236 -8.500 -32.880 1.00 70.19 495 PHE A O 1
ATOM 3893 N N . ASP A 1 496 ? 16.655 -7.163 -34.644 1.00 65.00 496 ASP A N 1
ATOM 3894 C CA . ASP A 1 496 ? 17.472 -8.159 -35.327 1.00 65.00 496 ASP A CA 1
ATOM 3895 C C . ASP A 1 496 ? 18.766 -8.459 -34.542 1.00 65.00 496 ASP A C 1
ATOM 3897 O O . ASP A 1 496 ? 19.212 -7.705 -33.666 1.00 65.00 496 ASP A O 1
ATOM 3901 N N . SER A 1 497 ? 19.397 -9.590 -34.853 1.00 65.31 497 SER A N 1
ATOM 3902 C CA . SER A 1 497 ? 20.613 -10.017 -34.160 1.00 65.31 497 SER A CA 1
ATOM 3903 C C . SER A 1 497 ? 21.806 -9.075 -34.370 1.00 65.31 497 SER A C 1
ATOM 3905 O O . SER A 1 497 ? 22.741 -9.133 -33.574 1.00 65.31 497 SER A O 1
ATOM 3907 N N . ASN A 1 498 ? 21.785 -8.194 -35.379 1.00 60.22 498 ASN A N 1
ATOM 3908 C CA . ASN A 1 498 ? 22.846 -7.228 -35.673 1.00 60.22 498 ASN A CA 1
ATOM 3909 C C . ASN A 1 498 ? 22.673 -5.927 -34.882 1.00 60.22 498 ASN A C 1
ATOM 3911 O O . ASN A 1 498 ? 23.655 -5.383 -34.385 1.00 60.22 498 ASN A O 1
ATOM 3915 N N . LEU A 1 499 ? 21.443 -5.451 -34.715 1.00 60.88 499 LEU A N 1
ATOM 3916 C CA . LEU A 1 499 ? 21.079 -4.354 -33.832 1.00 60.88 499 LEU A CA 1
ATOM 3917 C C . LEU A 1 499 ? 21.334 -4.773 -32.382 1.00 60.88 499 LEU A C 1
ATOM 3919 O O . LEU A 1 499 ? 22.088 -4.107 -31.673 1.00 60.88 499 LEU A O 1
ATOM 3923 N N . LEU A 1 500 ? 20.863 -5.963 -31.985 1.00 62.19 500 LEU A N 1
ATOM 3924 C CA . LEU A 1 500 ? 21.254 -6.595 -30.721 1.00 62.19 500 LEU A CA 1
ATOM 3925 C C . LEU A 1 500 ? 22.777 -6.779 -30.604 1.00 62.19 500 LEU A C 1
ATOM 3927 O O . LEU A 1 500 ? 23.289 -6.702 -29.487 1.00 62.19 500 LEU A O 1
ATOM 3931 N N . ALA A 1 501 ? 23.513 -6.966 -31.710 1.00 58.75 501 ALA A N 1
ATOM 3932 C CA . ALA A 1 501 ? 24.981 -6.987 -31.725 1.00 58.75 501 ALA A CA 1
ATOM 3933 C C . ALA A 1 501 ? 25.634 -5.600 -31.598 1.00 58.75 501 ALA A C 1
ATOM 3935 O O . ALA A 1 501 ? 26.759 -5.528 -31.121 1.00 58.75 501 ALA A O 1
ATOM 3936 N N . GLN A 1 502 ? 24.969 -4.496 -31.945 1.00 56.31 502 GLN A N 1
ATOM 3937 C CA . GLN A 1 502 ? 25.478 -3.140 -31.684 1.00 56.31 502 GLN A CA 1
ATOM 3938 C C . GLN A 1 502 ? 25.350 -2.758 -30.206 1.00 56.31 502 GLN A C 1
ATOM 3940 O O . GLN A 1 502 ? 26.201 -2.047 -29.672 1.00 56.31 502 GLN A O 1
ATOM 3945 N N . PHE A 1 503 ? 24.338 -3.294 -29.520 1.00 53.59 503 PHE A N 1
ATOM 3946 C CA . PHE A 1 503 ? 24.290 -3.290 -28.060 1.00 53.59 503 PHE A CA 1
ATOM 3947 C C . PHE A 1 503 ? 25.327 -4.240 -27.420 1.00 53.59 503 PHE A C 1
ATOM 3949 O O . PHE A 1 503 ? 25.632 -4.112 -26.233 1.00 53.59 503 PHE A O 1
ATOM 3956 N N . VAL A 1 504 ? 25.903 -5.191 -28.175 1.00 49.44 504 VAL A N 1
ATOM 3957 C CA . VAL A 1 504 ? 27.092 -5.940 -27.735 1.00 49.44 504 VAL A CA 1
ATOM 3958 C C . VAL A 1 504 ? 28.327 -5.078 -27.960 1.00 49.44 504 VAL A C 1
ATOM 3960 O O . VAL A 1 504 ? 28.917 -5.064 -29.035 1.00 49.44 504 VAL A O 1
ATOM 3963 N N . TYR A 1 505 ? 28.730 -4.404 -26.891 1.00 47.81 505 TYR A N 1
ATOM 3964 C CA . TYR A 1 505 ? 30.111 -4.056 -26.571 1.00 47.81 505 TYR A CA 1
ATOM 3965 C C . TYR A 1 505 ? 31.169 -4.213 -27.684 1.00 47.81 505 TYR A C 1
ATOM 3967 O O . TYR A 1 505 ? 31.653 -5.312 -27.978 1.00 47.81 505 TYR A O 1
ATOM 3975 N N . LYS A 1 506 ? 31.663 -3.070 -28.166 1.00 44.84 506 LYS A N 1
ATOM 3976 C CA . LYS A 1 506 ? 33.058 -2.940 -28.600 1.00 44.84 506 LYS A CA 1
ATOM 3977 C C . LYS A 1 506 ? 33.835 -2.151 -27.545 1.00 44.84 506 LYS A C 1
ATOM 3979 O O . LYS A 1 506 ? 33.297 -1.261 -26.892 1.00 44.84 506 LYS A O 1
ATOM 3984 N N . ASN A 1 507 ? 35.093 -2.542 -27.347 1.00 45.56 507 ASN A N 1
ATOM 3985 C CA . ASN A 1 507 ? 35.981 -1.970 -26.338 1.00 45.56 507 ASN A CA 1
ATOM 3986 C C . ASN A 1 507 ? 36.805 -0.819 -26.927 1.00 45.56 507 ASN A C 1
ATOM 3988 O O . ASN A 1 507 ? 37.972 -0.998 -27.267 1.00 45.56 507 ASN A O 1
ATOM 3992 N N . ASP A 1 508 ? 36.180 0.340 -27.109 1.00 43.12 508 ASP A N 1
ATOM 3993 C CA . ASP A 1 508 ? 36.781 1.493 -27.793 1.00 43.12 508 ASP A CA 1
ATOM 3994 C C . ASP A 1 508 ? 36.551 2.828 -27.054 1.00 43.12 508 ASP A C 1
ATOM 3996 O O . ASP A 1 508 ? 36.350 3.881 -27.658 1.00 43.12 508 ASP A O 1
ATOM 4000 N N . GLY A 1 509 ? 36.638 2.786 -25.719 1.00 45.97 509 GLY A N 1
ATOM 4001 C CA . GLY A 1 509 ? 37.083 3.933 -24.916 1.00 45.97 509 GLY A CA 1
ATOM 4002 C C . GLY A 1 509 ? 36.152 5.147 -24.828 1.00 45.97 509 GLY A C 1
ATOM 4003 O O . GLY A 1 509 ? 36.626 6.259 -24.624 1.00 45.97 509 GLY A O 1
ATOM 4004 N N . ASN A 1 510 ? 34.842 4.961 -24.992 1.00 44.84 510 ASN A N 1
ATOM 4005 C CA . ASN A 1 510 ? 33.834 5.999 -24.755 1.00 44.84 510 ASN A CA 1
ATOM 4006 C C . ASN A 1 510 ? 32.769 5.482 -23.781 1.00 44.84 510 ASN A C 1
ATOM 4008 O O . ASN A 1 510 ? 32.424 4.301 -23.824 1.00 44.84 510 ASN A O 1
ATOM 4012 N N . THR A 1 511 ? 32.244 6.368 -22.930 1.00 48.25 511 THR A N 1
ATOM 4013 C CA . THR A 1 511 ? 31.296 6.039 -21.851 1.00 48.25 511 THR A CA 1
ATOM 4014 C C . THR A 1 511 ? 30.085 5.261 -22.367 1.00 48.25 511 THR A C 1
ATOM 4016 O O . THR A 1 511 ? 29.381 5.713 -23.275 1.00 48.25 511 THR A O 1
ATOM 4019 N N . THR A 1 512 ? 29.831 4.084 -21.784 1.00 52.19 512 THR A N 1
ATOM 4020 C CA . THR A 1 512 ? 28.784 3.167 -22.268 1.00 52.19 512 THR A CA 1
ATOM 4021 C C . THR A 1 512 ? 27.389 3.771 -22.196 1.00 52.19 512 THR A C 1
ATOM 4023 O O . THR A 1 512 ? 26.619 3.537 -23.113 1.00 52.19 512 THR A O 1
ATOM 4026 N N . GLU A 1 513 ? 27.061 4.593 -21.193 1.00 49.66 513 GLU A N 1
ATOM 4027 C CA . GLU A 1 513 ? 25.733 5.223 -21.085 1.00 49.66 513 GLU A CA 1
ATOM 4028 C C . GLU A 1 513 ? 25.413 6.093 -22.307 1.00 49.66 513 GLU A C 1
ATOM 4030 O O . GLU A 1 513 ? 24.424 5.869 -23.001 1.00 49.66 513 GLU A O 1
ATOM 4035 N N . THR A 1 514 ? 26.311 7.028 -22.635 1.00 48.62 514 THR A N 1
ATOM 4036 C CA . THR A 1 514 ? 26.202 7.891 -23.819 1.00 48.62 514 THR A CA 1
ATOM 4037 C C . THR A 1 514 ? 26.145 7.072 -25.106 1.00 48.62 514 THR A C 1
ATOM 4039 O O . THR A 1 514 ? 25.581 7.522 -26.095 1.00 48.62 514 THR A O 1
ATOM 4042 N N . ARG A 1 515 ? 26.739 5.875 -25.126 1.00 52.69 515 ARG A N 1
ATOM 4043 C CA . ARG A 1 515 ? 26.794 5.025 -26.315 1.00 52.69 515 ARG A CA 1
ATOM 4044 C C . ARG A 1 515 ? 25.652 4.041 -26.470 1.00 52.69 515 ARG A C 1
ATOM 4046 O O . ARG A 1 515 ? 25.242 3.868 -27.603 1.00 52.69 515 ARG A O 1
ATOM 4053 N N . LEU A 1 516 ? 25.103 3.449 -25.410 1.00 53.06 516 LEU A N 1
ATOM 4054 C CA . LEU A 1 516 ? 23.836 2.723 -25.522 1.00 53.06 516 LEU A CA 1
ATOM 4055 C C . LEU A 1 516 ? 22.733 3.694 -25.948 1.00 53.06 516 LEU A C 1
ATOM 4057 O O . LEU A 1 516 ? 22.004 3.388 -26.886 1.00 53.06 516 LEU A O 1
ATOM 4061 N N . ALA A 1 517 ? 22.711 4.897 -25.363 1.00 50.81 517 ALA A N 1
ATOM 4062 C CA . ALA A 1 517 ? 21.837 5.972 -25.810 1.00 50.81 517 ALA A CA 1
ATOM 4063 C C . ALA A 1 517 ? 22.061 6.311 -27.298 1.00 50.81 517 ALA A C 1
ATOM 4065 O O . ALA A 1 517 ? 21.115 6.261 -28.070 1.00 50.81 517 ALA A O 1
ATOM 4066 N N . LYS A 1 518 ? 23.308 6.544 -27.751 1.00 55.69 518 LYS A N 1
ATOM 4067 C CA . LYS A 1 518 ? 23.586 6.888 -29.166 1.00 55.69 518 LYS A CA 1
ATOM 4068 C C . LYS A 1 518 ? 23.300 5.731 -30.122 1.00 55.69 518 LYS A C 1
ATOM 4070 O O . LYS A 1 518 ? 22.886 5.971 -31.248 1.00 55.69 518 LYS A O 1
ATOM 4075 N N . THR A 1 519 ? 23.522 4.489 -29.700 1.00 57.25 519 THR A N 1
ATOM 4076 C CA . THR A 1 519 ? 23.168 3.297 -30.477 1.00 57.25 519 THR A CA 1
ATOM 4077 C C . THR A 1 519 ? 21.657 3.222 -30.667 1.00 57.25 519 THR A C 1
ATOM 4079 O O . THR A 1 519 ? 21.212 2.924 -31.769 1.00 57.25 519 THR A O 1
ATOM 4082 N N . VAL A 1 520 ? 20.865 3.555 -29.645 1.00 56.28 520 VAL A N 1
ATOM 4083 C CA . VAL A 1 520 ? 19.411 3.663 -29.803 1.00 56.28 520 VAL A CA 1
ATOM 4084 C C . VAL A 1 520 ? 19.032 4.852 -30.692 1.00 56.28 520 VAL A C 1
ATOM 4086 O O . VAL A 1 520 ? 18.328 4.662 -31.680 1.00 56.28 520 VAL A O 1
ATOM 4089 N N . GLU A 1 521 ? 19.534 6.052 -30.393 1.00 56.75 521 GLU A N 1
ATOM 4090 C CA . GLU A 1 521 ? 19.197 7.293 -31.106 1.00 56.75 521 GLU A CA 1
ATOM 4091 C C . GLU A 1 521 ? 19.460 7.184 -32.616 1.00 56.75 521 GLU A C 1
ATOM 4093 O O . GLU A 1 521 ? 18.583 7.472 -33.431 1.00 56.75 521 GLU A O 1
ATOM 4098 N N . PHE A 1 522 ? 20.665 6.734 -32.986 1.00 59.50 522 PHE A N 1
ATOM 4099 C CA . PHE A 1 522 ? 21.151 6.766 -34.366 1.00 59.50 522 PHE A CA 1
ATOM 4100 C C . PHE A 1 522 ? 20.951 5.463 -35.145 1.00 59.50 522 PHE A C 1
ATOM 4102 O O . PHE A 1 522 ? 20.950 5.520 -36.375 1.00 59.50 522 PHE A O 1
ATOM 4109 N N . ASN A 1 523 ? 20.785 4.311 -34.479 1.00 65.75 523 ASN A N 1
ATOM 4110 C CA . ASN A 1 523 ? 20.684 3.020 -35.173 1.00 65.75 523 ASN A CA 1
ATOM 4111 C C . ASN A 1 523 ? 19.308 2.345 -35.060 1.00 65.75 523 ASN A C 1
ATOM 4113 O O . ASN A 1 523 ? 19.079 1.380 -35.791 1.00 65.75 523 ASN A O 1
ATOM 4117 N N . LEU A 1 524 ? 18.380 2.829 -34.221 1.00 71.00 524 LEU A N 1
ATOM 4118 C CA . LEU A 1 524 ? 16.982 2.406 -34.343 1.00 71.00 524 LEU A CA 1
ATOM 4119 C C . LEU A 1 524 ? 16.318 3.041 -35.560 1.00 71.00 524 LEU A C 1
ATOM 4121 O O . LEU A 1 524 ? 16.454 4.237 -35.842 1.00 71.00 524 LEU A O 1
ATOM 4125 N N . SER A 1 525 ? 15.522 2.232 -36.249 1.00 76.31 525 SER A N 1
ATOM 4126 C CA . SER A 1 525 ? 14.590 2.727 -37.252 1.00 76.31 525 SER A CA 1
ATOM 4127 C C . SER A 1 525 ? 13.427 3.490 -36.596 1.00 76.31 525 SER A C 1
ATOM 4129 O O . SER A 1 525 ? 13.193 3.402 -35.388 1.00 76.31 525 SER A O 1
ATOM 4131 N N . SER A 1 526 ? 12.655 4.236 -37.390 1.00 77.00 526 SER A N 1
ATOM 4132 C CA . SER A 1 526 ? 11.426 4.881 -36.907 1.00 77.00 526 SER A CA 1
ATOM 4133 C C . SER A 1 526 ? 10.389 3.871 -36.398 1.00 77.00 526 SER A C 1
ATOM 4135 O O . SER A 1 526 ? 9.725 4.148 -35.404 1.00 77.00 526 SER A O 1
ATOM 4137 N N . ILE A 1 527 ? 10.294 2.691 -37.026 1.00 80.44 527 ILE A N 1
ATOM 4138 C CA . ILE A 1 527 ? 9.401 1.603 -36.595 1.00 80.44 527 ILE A CA 1
ATOM 4139 C C . ILE A 1 527 ? 9.866 0.962 -35.277 1.00 80.44 527 ILE A C 1
ATOM 4141 O O . ILE A 1 527 ? 9.032 0.593 -34.455 1.00 80.44 527 ILE A O 1
ATOM 4145 N N . ASP A 1 528 ? 11.175 0.877 -35.029 1.00 80.06 528 ASP A N 1
ATOM 4146 C CA . ASP A 1 528 ? 11.702 0.378 -33.752 1.00 80.06 528 ASP A CA 1
ATOM 4147 C C . ASP A 1 528 ? 11.464 1.368 -32.609 1.00 80.06 528 ASP A C 1
ATOM 4149 O O . ASP A 1 528 ? 11.051 0.952 -31.529 1.00 80.06 528 ASP A O 1
ATOM 4153 N N . ARG A 1 529 ? 11.665 2.675 -32.847 1.00 78.50 529 ARG A N 1
ATOM 4154 C CA . ARG A 1 529 ? 11.336 3.717 -31.858 1.00 78.50 529 ARG A CA 1
ATOM 4155 C C . ARG A 1 529 ? 9.854 3.688 -31.490 1.00 78.50 529 ARG A C 1
ATOM 4157 O O . ARG A 1 529 ? 9.535 3.591 -30.312 1.00 78.50 529 ARG A O 1
ATOM 4164 N N . TYR A 1 530 ? 8.978 3.663 -32.495 1.00 84.00 530 TYR A N 1
ATOM 4165 C CA . TYR A 1 530 ? 7.533 3.511 -32.310 1.00 84.00 530 TYR A CA 1
ATOM 4166 C C . TYR A 1 530 ? 7.175 2.310 -31.423 1.00 84.00 530 TYR A C 1
ATOM 4168 O O . TYR A 1 530 ? 6.441 2.462 -30.456 1.00 84.00 530 TYR A O 1
ATOM 4176 N N . LYS A 1 531 ? 7.744 1.126 -31.687 1.00 85.56 531 LYS A N 1
ATOM 4177 C CA . LYS A 1 531 ? 7.468 -0.079 -30.887 1.00 85.56 531 LYS A CA 1
ATOM 4178 C C . LYS A 1 531 ? 7.925 0.025 -29.432 1.00 85.56 531 LYS A C 1
ATOM 4180 O O . LYS A 1 531 ? 7.298 -0.582 -28.573 1.00 85.56 531 LYS A O 1
ATOM 4185 N N . ILE A 1 532 ? 9.012 0.742 -29.146 1.00 81.00 532 ILE A N 1
ATOM 4186 C CA . ILE A 1 532 ? 9.467 0.961 -27.764 1.00 81.00 532 ILE A CA 1
ATOM 4187 C C . ILE A 1 532 ? 8.504 1.921 -27.057 1.00 81.00 532 ILE A C 1
ATOM 4189 O O . ILE A 1 532 ? 8.063 1.604 -25.956 1.00 81.00 532 ILE A O 1
ATOM 4193 N N . SER A 1 533 ? 8.112 3.026 -27.701 1.00 81.69 533 SER A N 1
ATOM 4194 C CA . SER A 1 533 ? 7.144 3.974 -27.130 1.00 81.69 533 SER A CA 1
ATOM 4195 C C . SER A 1 533 ? 5.735 3.390 -26.979 1.00 81.69 533 SER A C 1
ATOM 4197 O O . SER A 1 533 ? 5.036 3.692 -26.016 1.00 81.69 533 SER A O 1
ATOM 4199 N N . LEU A 1 534 ? 5.337 2.467 -27.855 1.00 87.31 534 LEU A N 1
ATOM 4200 C CA . LEU A 1 534 ? 4.097 1.707 -27.701 1.00 87.31 534 LEU A CA 1
ATOM 4201 C C . LEU A 1 534 ? 4.057 0.951 -26.360 1.00 87.31 534 LEU A C 1
ATOM 4203 O O . LEU A 1 534 ? 3.003 0.861 -25.740 1.00 87.31 534 LEU A O 1
ATOM 4207 N N . MET A 1 535 ? 5.204 0.457 -25.871 1.00 88.38 535 MET A N 1
ATOM 4208 C CA . MET A 1 535 ? 5.286 -0.247 -24.581 1.00 88.38 535 MET A CA 1
ATOM 4209 C C . MET A 1 535 ? 5.266 0.673 -23.358 1.00 88.38 535 MET A C 1
ATOM 4211 O O . MET A 1 535 ? 4.999 0.186 -22.255 1.00 88.38 535 MET A O 1
ATOM 4215 N N . SER A 1 536 ? 5.498 1.982 -23.518 1.00 78.56 536 SER A N 1
ATOM 4216 C CA . SER A 1 536 ? 5.267 2.955 -22.440 1.00 78.56 536 SER A CA 1
ATOM 4217 C C . SER A 1 536 ? 3.786 3.259 -22.191 1.00 78.56 536 SER A C 1
ATOM 4219 O O . SER A 1 536 ? 3.485 3.827 -21.152 1.00 78.56 536 SER A O 1
ATOM 4221 N N . ILE A 1 537 ? 2.869 2.824 -23.064 1.00 85.25 537 ILE A N 1
ATOM 4222 C CA . ILE A 1 537 ? 1.413 2.962 -22.862 1.00 85.25 537 ILE A CA 1
ATOM 4223 C C . ILE A 1 537 ? 0.755 1.586 -22.756 1.00 85.25 537 ILE A C 1
ATOM 4225 O O . ILE A 1 537 ? 0.234 1.221 -21.704 1.00 85.25 537 ILE A O 1
ATOM 4229 N N . LEU A 1 538 ? 0.893 0.747 -23.786 1.00 90.06 538 LEU A N 1
ATOM 4230 C CA . LEU A 1 538 ? 0.273 -0.575 -23.860 1.00 90.06 538 LEU A CA 1
ATOM 4231 C C . LEU A 1 538 ? 1.198 -1.698 -23.382 1.00 90.06 538 LEU A C 1
ATOM 4233 O O . LEU A 1 538 ? 2.402 -1.695 -23.633 1.00 90.06 538 LEU A O 1
ATOM 4237 N N . SER A 1 539 ? 0.628 -2.720 -22.739 1.00 92.25 539 SER A N 1
ATOM 4238 C CA . SER A 1 539 ? 1.376 -3.957 -22.467 1.00 92.25 539 SER A CA 1
ATOM 4239 C C . SER A 1 539 ? 1.638 -4.743 -23.753 1.00 92.25 539 SER A C 1
ATOM 4241 O O . SER A 1 539 ? 0.840 -4.704 -24.696 1.00 92.25 539 SER A O 1
ATOM 4243 N N . TYR A 1 540 ? 2.715 -5.535 -23.784 1.00 91.50 540 TYR A N 1
ATOM 4244 C CA . TYR A 1 540 ? 3.050 -6.363 -24.944 1.00 91.50 540 TYR A CA 1
ATOM 4245 C C . TYR A 1 540 ? 1.912 -7.336 -25.280 1.00 91.50 540 TYR A C 1
ATOM 4247 O O . TYR A 1 540 ? 1.561 -7.515 -26.446 1.00 91.50 540 TYR A O 1
ATOM 4255 N N . THR A 1 541 ? 1.280 -7.914 -24.255 1.00 92.12 541 THR A N 1
ATOM 4256 C CA . THR A 1 541 ? 0.136 -8.823 -24.403 1.00 92.12 541 THR A CA 1
ATOM 4257 C C . THR A 1 541 ? -1.089 -8.125 -25.001 1.00 92.12 541 THR A C 1
ATOM 4259 O O . THR A 1 541 ? -1.704 -8.686 -25.908 1.00 92.12 541 THR A O 1
ATOM 4262 N N . LYS A 1 542 ? -1.433 -6.908 -24.544 1.00 92.88 542 LYS A N 1
ATOM 4263 C CA . LYS A 1 542 ? -2.564 -6.137 -25.095 1.00 92.88 542 LYS A CA 1
ATOM 4264 C C . LYS A 1 542 ? -2.283 -5.743 -26.548 1.00 92.88 542 LYS A C 1
ATOM 4266 O O . LYS A 1 542 ? -3.099 -6.031 -27.417 1.00 92.88 542 LYS A O 1
ATOM 4271 N N . ALA A 1 543 ? -1.086 -5.239 -26.851 1.00 92.31 543 ALA A N 1
ATOM 4272 C CA . ALA A 1 543 ? -0.698 -4.922 -28.224 1.00 92.31 543 ALA A CA 1
ATOM 4273 C C . ALA A 1 543 ? -0.718 -6.158 -29.152 1.00 92.31 543 ALA A C 1
ATOM 4275 O O . ALA A 1 543 ? -1.194 -6.081 -30.281 1.00 92.31 543 ALA A O 1
ATOM 4276 N N . GLN A 1 544 ? -0.269 -7.336 -28.699 1.00 91.81 544 GLN A N 1
ATOM 4277 C CA . GLN A 1 544 ? -0.345 -8.579 -29.492 1.00 91.81 544 GLN A CA 1
ATOM 4278 C C . GLN A 1 544 ? -1.783 -9.051 -29.783 1.00 91.81 544 GLN A C 1
ATOM 4280 O O . GLN A 1 544 ? -1.988 -9.777 -30.754 1.00 91.81 544 GLN A O 1
ATOM 4285 N N . ALA A 1 545 ? -2.779 -8.647 -28.989 1.00 94.38 545 ALA A N 1
ATOM 4286 C CA . ALA A 1 545 ? -4.182 -8.954 -29.266 1.00 94.38 545 ALA A CA 1
ATOM 4287 C C . ALA A 1 545 ? -4.800 -8.049 -30.356 1.00 94.38 545 ALA A C 1
ATOM 4289 O O . ALA A 1 545 ? -5.795 -8.437 -30.969 1.00 94.38 545 ALA A O 1
ATOM 4290 N N . HIS A 1 546 ? -4.198 -6.888 -30.646 1.00 94.56 546 HIS A N 1
ATOM 4291 C CA . HIS A 1 546 ? -4.729 -5.877 -31.567 1.00 94.56 546 HIS A CA 1
ATOM 4292 C C . HIS A 1 546 ? -3.745 -5.580 -32.712 1.00 94.56 546 HIS A C 1
ATOM 4294 O O . HIS A 1 546 ? -2.931 -4.666 -32.654 1.00 94.56 546 HIS A O 1
ATOM 4300 N N . ASN A 1 547 ? -3.821 -6.350 -33.802 1.00 89.50 547 ASN A N 1
ATOM 4301 C CA . ASN A 1 547 ? -2.837 -6.284 -34.897 1.00 89.50 547 ASN A CA 1
ATOM 4302 C C . ASN A 1 547 ? -2.689 -4.910 -35.588 1.00 89.50 547 ASN A C 1
ATOM 4304 O O . ASN A 1 547 ? -1.645 -4.654 -36.191 1.00 89.50 547 ASN A O 1
ATOM 4308 N N . THR A 1 548 ? -3.703 -4.039 -35.539 1.00 94.94 548 THR A N 1
ATOM 4309 C CA . THR A 1 548 ? -3.648 -2.683 -36.118 1.00 94.94 548 THR A CA 1
ATOM 4310 C C . THR A 1 548 ? -2.606 -1.809 -35.424 1.00 94.94 548 THR A C 1
ATOM 4312 O O . THR A 1 548 ? -1.868 -1.104 -36.112 1.00 94.94 548 THR A O 1
ATOM 4315 N N . VAL A 1 549 ? -2.448 -1.972 -34.107 1.00 94.38 549 VAL A N 1
ATOM 4316 C CA . VAL A 1 549 ? -1.570 -1.177 -33.233 1.00 94.38 549 VAL A CA 1
ATOM 4317 C C . VAL A 1 549 ? -0.071 -1.466 -33.403 1.00 94.38 549 VAL A C 1
ATOM 4319 O O . VAL A 1 549 ? 0.770 -0.915 -32.706 1.00 94.38 549 VAL A O 1
ATOM 4322 N N . TRP A 1 550 ? 0.298 -2.336 -34.348 1.00 92.50 550 TRP A N 1
ATOM 4323 C CA . TRP A 1 550 ? 1.691 -2.517 -34.781 1.00 92.50 550 TRP A CA 1
ATOM 4324 C C . TRP A 1 550 ? 2.032 -1.732 -36.053 1.00 92.50 550 TRP A C 1
ATOM 4326 O O . TRP A 1 550 ? 3.187 -1.749 -36.489 1.00 92.50 550 TRP A O 1
ATOM 4336 N N . SER A 1 551 ? 1.044 -1.069 -36.661 1.00 93.75 551 SER A N 1
ATOM 4337 C CA . SER A 1 551 ? 1.194 -0.276 -37.883 1.00 93.75 551 SER A CA 1
ATOM 4338 C C . SER A 1 551 ? 1.196 1.217 -37.518 1.00 93.75 551 SER A C 1
ATOM 4340 O O . SER A 1 551 ? 0.133 1.741 -37.205 1.00 93.75 551 SER A O 1
ATOM 4342 N N . PRO A 1 552 ? 2.334 1.939 -37.579 1.00 91.81 552 PRO A N 1
ATOM 4343 C CA . PRO A 1 552 ? 2.429 3.306 -37.046 1.00 91.81 552 PRO A CA 1
ATOM 4344 C C . PRO A 1 552 ? 1.446 4.298 -37.678 1.00 91.81 552 PRO A C 1
ATOM 4346 O O . PRO A 1 552 ? 0.962 5.192 -37.006 1.00 91.81 552 PRO A O 1
ATOM 4349 N N . ASN A 1 553 ? 1.151 4.127 -38.969 1.00 93.62 553 ASN A N 1
ATOM 4350 C CA . ASN A 1 553 ? 0.290 5.034 -39.734 1.00 93.62 553 ASN A CA 1
ATOM 4351 C C . ASN A 1 553 ? -1.177 4.570 -39.784 1.00 93.62 553 ASN A C 1
ATOM 4353 O O . ASN A 1 553 ? -1.950 5.115 -40.570 1.00 93.62 553 ASN A O 1
ATOM 4357 N N . ASN A 1 554 ? -1.530 3.510 -39.053 1.00 95.31 554 ASN A N 1
ATOM 4358 C CA . ASN A 1 554 ? -2.929 3.187 -38.824 1.00 95.31 554 ASN A CA 1
ATOM 4359 C C . ASN A 1 554 ? -3.448 4.052 -37.678 1.00 95.31 554 ASN A C 1
ATOM 4361 O O . ASN A 1 554 ? -2.688 4.456 -36.808 1.00 95.31 554 ASN A O 1
ATOM 4365 N N . ASP A 1 555 ? -4.749 4.235 -37.701 1.00 94.00 555 ASP A N 1
ATOM 4366 C CA . ASP A 1 555 ? -5.611 4.690 -36.624 1.00 94.00 555 ASP A CA 1
ATOM 4367 C C . ASP A 1 555 ? -6.379 3.416 -36.187 1.00 94.00 555 ASP A C 1
ATOM 4369 O O . ASP A 1 555 ? -6.822 2.646 -37.058 1.00 94.00 555 ASP A O 1
ATOM 4373 N N . SER A 1 556 ? -6.370 3.065 -34.895 1.00 95.62 556 SER A N 1
ATOM 4374 C CA . SER A 1 556 ? -6.802 1.732 -34.411 1.00 95.62 556 SER A CA 1
ATOM 4375 C C . SER A 1 556 ? -8.152 1.726 -33.695 1.00 95.62 556 SER A C 1
ATOM 4377 O O . SER A 1 556 ? -8.833 0.696 -33.708 1.00 95.62 556 SER A O 1
ATOM 4379 N N . ASP A 1 557 ? -8.521 2.845 -33.093 1.00 92.88 557 ASP A N 1
ATOM 4380 C CA . ASP A 1 557 ? -9.764 3.165 -32.382 1.00 92.88 557 ASP A CA 1
ATOM 4381 C C . ASP A 1 557 ? -10.691 4.066 -33.213 1.00 92.88 557 ASP A C 1
ATOM 4383 O O . ASP A 1 557 ? -11.902 4.027 -32.996 1.00 92.88 557 ASP A O 1
ATOM 4387 N N . SER A 1 558 ? -10.171 4.707 -34.266 1.00 92.75 558 SER A N 1
ATOM 4388 C CA . SER A 1 558 ? -10.887 5.570 -35.219 1.00 92.75 558 SER A CA 1
ATOM 4389 C C . SER A 1 558 ? -11.211 6.975 -34.705 1.00 92.75 558 SER A C 1
ATOM 4391 O O . SER A 1 558 ? -12.247 7.524 -35.091 1.00 92.75 558 SER A O 1
ATOM 4393 N N . ASP A 1 559 ? -10.326 7.548 -33.883 1.00 87.31 559 ASP A N 1
ATOM 4394 C CA . ASP A 1 559 ? -10.388 8.935 -33.388 1.00 87.31 559 ASP A CA 1
ATOM 4395 C C . ASP A 1 559 ? -9.834 9.966 -34.405 1.00 87.31 559 ASP A C 1
ATOM 4397 O O . ASP A 1 559 ? -10.138 11.156 -34.346 1.00 87.31 559 ASP A O 1
ATOM 4401 N N . GLY A 1 560 ? -9.067 9.526 -35.407 1.00 87.94 560 GLY A N 1
ATOM 4402 C CA . GLY A 1 560 ? -8.425 10.380 -36.409 1.00 87.94 560 GLY A CA 1
ATOM 4403 C C . GLY A 1 560 ? -6.961 10.744 -36.127 1.00 87.94 560 GLY A C 1
ATOM 4404 O O . GLY A 1 560 ? -6.328 11.364 -36.993 1.00 87.94 560 GLY A O 1
ATOM 4405 N N . ILE A 1 561 ? -6.388 10.331 -34.995 1.00 87.81 561 ILE A N 1
ATOM 4406 C CA . ILE A 1 561 ? -4.944 10.337 -34.745 1.00 87.81 561 ILE A CA 1
ATOM 4407 C C . ILE A 1 561 ? -4.350 9.022 -35.283 1.00 87.81 561 ILE A C 1
ATOM 4409 O O . ILE A 1 561 ? -5.006 7.992 -35.402 1.00 87.81 561 ILE A O 1
ATOM 4413 N N . SER A 1 562 ? -3.084 9.043 -35.713 1.00 91.94 562 SER A N 1
ATOM 4414 C CA . SER A 1 562 ? -2.383 7.794 -36.035 1.00 91.94 562 SER A CA 1
ATOM 4415 C C . SER A 1 562 ? -1.702 7.233 -34.794 1.00 91.94 562 SER A C 1
ATOM 4417 O O . SER A 1 562 ? -1.067 7.998 -34.068 1.00 91.94 562 SER A O 1
ATOM 4419 N N . ASN A 1 563 ? -1.681 5.903 -34.638 1.00 92.31 563 ASN A N 1
ATOM 4420 C CA . ASN A 1 563 ? -1.009 5.200 -33.538 1.00 92.31 563 ASN A CA 1
ATOM 4421 C C . ASN A 1 563 ? 0.395 5.766 -33.249 1.00 92.31 563 ASN A C 1
ATOM 4423 O O . ASN A 1 563 ? 0.889 5.723 -32.127 1.00 92.31 563 ASN A O 1
ATOM 4427 N N . LYS A 1 564 ? 1.125 6.208 -34.285 1.00 87.81 564 LYS A N 1
ATOM 4428 C CA . LYS A 1 564 ? 2.453 6.814 -34.141 1.00 87.81 564 LYS A CA 1
ATOM 4429 C C . LYS A 1 564 ? 2.406 8.137 -33.394 1.00 87.81 564 LYS A C 1
ATOM 4431 O O . LYS A 1 564 ? 3.313 8.396 -32.613 1.00 87.81 564 LYS A O 1
ATOM 4436 N N . ASP A 1 565 ? 1.461 8.996 -33.734 1.00 84.62 565 ASP A N 1
ATOM 4437 C CA . ASP A 1 565 ? 1.381 10.355 -33.220 1.00 84.62 565 ASP A CA 1
ATOM 4438 C C . ASP A 1 565 ? 0.834 10.356 -31.785 1.00 84.62 565 ASP A C 1
ATOM 4440 O O . ASP A 1 565 ? 1.339 11.122 -30.975 1.00 84.62 565 ASP A O 1
ATOM 4444 N N . GLU A 1 566 ? -0.015 9.384 -31.442 1.00 86.06 566 GLU A N 1
ATOM 4445 C CA . GLU A 1 566 ? -0.441 9.037 -30.076 1.00 86.06 566 GLU A CA 1
ATOM 4446 C C . GLU A 1 566 ? 0.693 8.554 -29.154 1.00 86.06 566 GLU A C 1
ATOM 4448 O O . GLU A 1 566 ? 0.773 8.924 -27.981 1.00 86.06 566 GLU A O 1
ATOM 4453 N N . VAL A 1 567 ? 1.619 7.731 -29.676 1.00 83.75 567 VAL A N 1
ATOM 4454 C CA . VAL A 1 567 ? 2.746 7.184 -28.886 1.00 83.75 567 VAL A CA 1
ATOM 4455 C C . VAL A 1 567 ? 4.075 7.930 -29.076 1.00 83.75 567 VAL A C 1
ATOM 4457 O O . VAL A 1 567 ? 5.071 7.592 -28.437 1.00 83.75 567 VAL A O 1
ATOM 4460 N N . LEU A 1 568 ? 4.135 8.937 -29.952 1.00 77.38 568 LEU A N 1
ATOM 4461 C CA . LEU A 1 568 ? 5.244 9.898 -30.084 1.00 77.38 568 LEU A CA 1
ATOM 4462 C C . LEU A 1 568 ? 4.778 11.381 -30.143 1.00 77.38 568 LEU A C 1
ATOM 4464 O O . LEU A 1 568 ? 5.304 12.142 -30.970 1.00 77.38 568 LEU A O 1
ATOM 4468 N N . PRO A 1 569 ? 3.837 11.837 -29.299 1.00 63.38 569 PRO A N 1
ATOM 4469 C CA . PRO A 1 569 ? 3.349 13.210 -29.321 1.00 63.38 569 PRO A CA 1
ATOM 4470 C C . PRO A 1 569 ? 4.356 14.178 -28.686 1.00 63.38 569 PRO A C 1
ATOM 4472 O O . PRO A 1 569 ? 5.270 13.773 -27.960 1.00 63.38 569 PRO A O 1
ATOM 4475 N N . PRO A 1 570 ? 4.217 15.489 -28.945 1.00 55.09 570 PRO A N 1
ATOM 4476 C CA . PRO A 1 570 ? 5.118 16.495 -28.392 1.00 55.09 570 PRO A CA 1
ATOM 4477 C C . PRO A 1 570 ? 4.923 16.756 -26.888 1.00 55.09 570 PRO A C 1
ATOM 4479 O O . PRO A 1 570 ? 5.828 17.337 -26.285 1.00 55.09 570 PRO A O 1
ATOM 4482 N N . ILE A 1 571 ? 3.774 16.387 -26.293 1.00 57.19 571 ILE A N 1
ATOM 4483 C CA . ILE A 1 571 ? 3.433 16.721 -24.896 1.00 57.19 571 ILE A CA 1
ATOM 4484 C C . ILE A 1 571 ? 2.777 15.546 -24.140 1.00 57.19 571 ILE A C 1
ATOM 4486 O O . ILE A 1 571 ? 3.396 15.046 -23.198 1.00 57.19 571 ILE A O 1
ATOM 4490 N N . TYR A 1 572 ? 1.581 15.089 -24.529 1.00 69.31 572 TYR A N 1
ATOM 4491 C CA . TYR A 1 572 ? 0.822 14.037 -23.828 1.00 69.31 572 TYR A CA 1
ATOM 4492 C C . TYR A 1 572 ? 0.576 12.838 -24.735 1.00 69.31 572 TYR A C 1
ATOM 4494 O O . TYR A 1 572 ? 0.181 13.028 -25.876 1.00 69.31 572 TYR A O 1
ATOM 4502 N N . TYR A 1 573 ? 0.868 11.641 -24.226 1.00 79.12 573 TYR A N 1
ATOM 4503 C CA . TYR A 1 573 ? 0.634 10.351 -24.886 1.00 79.12 573 TYR A CA 1
ATOM 4504 C C . TYR A 1 573 ? -0.870 10.063 -24.998 1.00 79.12 573 TYR A C 1
ATOM 4506 O O . TYR A 1 573 ? -1.629 10.590 -24.202 1.00 79.12 573 TYR A O 1
ATOM 4514 N N . SER A 1 574 ? -1.316 9.199 -25.896 1.00 86.75 574 SER A N 1
ATOM 4515 C CA . SER A 1 574 ? -2.674 8.634 -25.836 1.00 86.75 574 SER A CA 1
ATOM 4516 C C . SER A 1 574 ? -2.633 7.123 -26.048 1.00 86.75 574 SER A C 1
ATOM 4518 O O . SER A 1 574 ? -1.567 6.536 -26.278 1.00 86.75 574 SER A O 1
ATOM 4520 N N . ASN A 1 575 ? -3.764 6.469 -25.828 1.00 90.81 575 ASN A N 1
ATOM 4521 C CA . ASN A 1 575 ? -3.934 5.031 -25.848 1.00 90.81 575 ASN A CA 1
ATOM 4522 C C . ASN A 1 575 ? -4.478 4.597 -27.214 1.00 90.81 575 ASN A C 1
ATOM 4524 O O . ASN A 1 575 ? -5.689 4.671 -27.383 1.00 90.81 575 ASN A O 1
ATOM 4528 N N . PRO A 1 576 ? -3.652 4.008 -28.107 1.00 93.50 576 PRO A N 1
ATOM 4529 C CA . PRO A 1 576 ? -4.015 3.68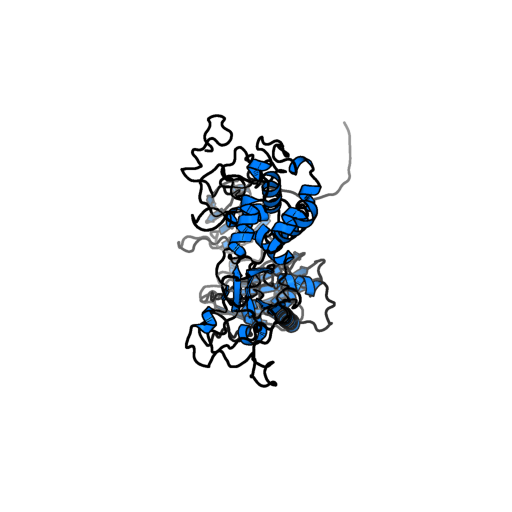9 -29.499 1.00 93.50 576 PRO A CA 1
ATOM 4530 C C . PRO A 1 576 ? -4.934 2.462 -29.636 1.00 93.50 576 PRO A C 1
ATOM 4532 O O . PRO A 1 576 ? -4.739 1.593 -30.493 1.00 93.50 576 PRO A O 1
ATOM 4535 N N . LEU A 1 577 ? -5.853 2.307 -28.684 1.00 93.62 577 LEU A N 1
ATOM 4536 C CA . LEU A 1 577 ? -6.947 1.346 -28.579 1.00 93.62 577 LEU A CA 1
ATOM 4537 C C . LEU A 1 577 ? -8.172 1.940 -27.833 1.00 93.62 577 LEU A C 1
ATOM 4539 O O . LEU A 1 577 ? -9.066 1.170 -27.465 1.00 93.62 577 LEU A O 1
ATOM 4543 N N . SER A 1 578 ? -8.198 3.247 -27.552 1.00 93.00 578 SER A N 1
ATOM 4544 C CA . SER A 1 578 ? -9.228 3.969 -26.801 1.00 93.00 578 SER A CA 1
ATOM 4545 C C . SER A 1 578 ? -9.208 5.446 -27.196 1.00 93.00 578 SER A C 1
ATOM 4547 O O . SER A 1 578 ? -8.466 6.207 -26.597 1.00 93.00 578 SER A O 1
ATOM 4549 N N . GLY A 1 579 ? -10.072 5.847 -28.134 1.00 91.00 579 GLY A N 1
ATOM 4550 C CA . GLY A 1 579 ? -10.135 7.229 -28.636 1.00 91.00 579 GLY A CA 1
ATOM 4551 C C . GLY A 1 579 ? -10.559 8.300 -27.621 1.00 91.00 579 GLY A C 1
ATOM 4552 O O . GLY A 1 579 ? -10.610 9.457 -27.991 1.00 91.00 579 GLY A O 1
ATOM 4553 N N . ASP A 1 580 ? -10.858 7.915 -26.380 1.00 90.81 580 ASP A N 1
ATOM 4554 C CA . ASP A 1 580 ? -10.870 8.757 -25.176 1.00 90.81 580 ASP A CA 1
ATOM 4555 C C . ASP A 1 580 ? -9.988 8.001 -24.161 1.00 90.81 580 ASP A C 1
ATOM 4557 O O . ASP A 1 580 ? -10.329 6.886 -23.721 1.00 90.81 580 ASP A O 1
ATOM 4561 N N . SER A 1 581 ? -8.793 8.526 -23.877 1.00 90.00 581 SER A N 1
ATOM 4562 C CA . SER A 1 581 ? -7.766 7.801 -23.120 1.00 90.00 581 SER A CA 1
ATOM 4563 C C . SER A 1 581 ? -7.970 7.817 -21.607 1.00 90.00 581 SER A C 1
ATOM 4565 O O . SER A 1 581 ? -7.612 6.841 -20.935 1.00 90.00 581 SER A O 1
ATOM 4567 N N . ASP A 1 582 ? -8.536 8.887 -21.045 1.00 87.81 582 ASP A N 1
ATOM 4568 C CA . ASP A 1 582 ? -8.682 9.074 -19.592 1.00 87.81 582 ASP A CA 1
ATOM 4569 C C . ASP A 1 582 ? -10.134 9.048 -19.077 1.00 87.81 582 ASP A C 1
ATOM 4571 O O . ASP A 1 582 ? -10.365 8.981 -17.859 1.00 87.81 582 ASP A O 1
ATOM 4575 N N . ASN A 1 583 ? -11.076 8.922 -20.015 1.00 90.38 583 ASN A N 1
ATOM 4576 C CA . ASN A 1 583 ? -12.512 8.741 -19.843 1.00 90.38 583 ASN A CA 1
ATOM 4577 C C . ASN A 1 583 ? -13.209 9.974 -19.242 1.00 90.38 583 ASN A C 1
ATOM 4579 O O . ASN A 1 583 ? -14.129 9.826 -18.425 1.00 90.38 583 ASN A O 1
ATOM 4583 N N . ASP A 1 584 ? -12.775 11.182 -19.624 1.00 87.31 584 ASP A N 1
ATOM 4584 C CA . ASP A 1 584 ? -13.434 12.446 -19.265 1.00 87.31 584 ASP A CA 1
ATOM 4585 C C . ASP A 1 584 ? -14.586 12.850 -20.209 1.00 87.31 584 ASP A C 1
ATOM 4587 O O . ASP A 1 584 ? -15.497 13.577 -19.788 1.00 87.31 584 ASP A O 1
ATOM 4591 N N . GLY A 1 585 ? -14.633 12.266 -21.412 1.00 86.69 585 GLY A N 1
ATOM 4592 C CA . GLY A 1 585 ? -15.680 12.469 -22.411 1.00 86.69 585 GLY A CA 1
ATOM 4593 C C . GLY A 1 585 ? -15.312 13.387 -23.580 1.00 86.69 585 GLY A C 1
ATOM 4594 O O . GLY A 1 585 ? -16.214 13.713 -24.360 1.00 86.69 585 GLY A O 1
ATOM 4595 N N . LEU A 1 586 ? -14.049 13.801 -23.698 1.00 84.19 586 LEU A N 1
ATOM 4596 C CA . LEU A 1 586 ? -13.445 14.319 -24.927 1.00 84.19 586 LEU A CA 1
ATOM 4597 C C . LEU A 1 586 ? -12.690 13.191 -25.651 1.00 84.19 586 LEU A C 1
ATOM 4599 O O . LEU A 1 586 ? -12.041 12.370 -25.008 1.00 84.19 586 LEU A O 1
ATOM 4603 N N . ASP A 1 587 ? -12.772 13.148 -26.984 1.00 87.31 587 ASP A N 1
ATOM 4604 C CA . ASP A 1 587 ? -11.923 12.245 -27.769 1.00 87.31 587 ASP A CA 1
ATOM 4605 C C . ASP A 1 587 ? -10.477 12.813 -27.800 1.00 87.31 587 ASP A C 1
ATOM 4607 O O . ASP A 1 587 ? -10.280 14.029 -27.776 1.00 87.31 587 ASP A O 1
ATOM 4611 N N . ASP A 1 588 ? -9.443 11.968 -27.877 1.00 86.19 588 ASP A N 1
ATOM 4612 C CA . ASP A 1 588 ? -8.019 12.347 -27.740 1.00 86.19 588 ASP A CA 1
ATOM 4613 C C . ASP A 1 588 ? -7.528 13.344 -28.818 1.00 86.19 588 ASP A C 1
ATOM 4615 O O . ASP A 1 588 ? -6.475 13.976 -28.678 1.00 86.19 588 ASP A O 1
ATOM 4619 N N . ASN A 1 589 ? -8.289 13.499 -29.906 1.00 84.81 589 ASN A N 1
ATOM 4620 C CA . ASN A 1 589 ? -8.076 14.479 -30.976 1.00 84.81 589 ASN A CA 1
ATOM 4621 C C . ASN A 1 589 ? -8.557 15.903 -30.616 1.00 84.81 589 ASN A C 1
ATOM 4623 O O . ASN A 1 589 ? -8.036 16.878 -31.167 1.00 84.81 589 ASN A O 1
ATOM 4627 N N . GLU A 1 590 ? -9.517 16.000 -29.698 1.00 80.25 590 GLU A N 1
ATOM 4628 C CA . GLU A 1 590 ? -10.155 17.202 -29.162 1.00 80.25 590 GLU A CA 1
ATOM 4629 C C . GLU A 1 590 ? -9.650 17.513 -27.736 1.00 80.25 590 GLU A C 1
ATOM 4631 O O . GLU A 1 590 ? -9.763 18.656 -27.290 1.00 80.25 590 GLU A O 1
ATOM 4636 N N . ASP A 1 591 ? -9.054 16.542 -27.029 1.00 82.31 591 ASP A N 1
ATOM 4637 C CA . ASP A 1 591 ? -8.542 16.715 -25.666 1.00 82.31 591 ASP A CA 1
ATOM 4638 C C . ASP A 1 591 ? -7.097 17.278 -25.612 1.00 82.31 591 ASP A C 1
ATOM 4640 O O . ASP A 1 591 ? -6.123 16.597 -25.951 1.00 82.31 591 ASP A O 1
ATOM 4644 N N . PRO A 1 592 ? -6.884 18.504 -25.095 1.00 77.75 592 PRO A N 1
ATOM 4645 C CA . PRO A 1 592 ? -5.549 19.057 -24.871 1.00 77.75 592 PRO A CA 1
ATOM 4646 C C . PRO A 1 592 ? -4.775 18.402 -23.708 1.00 77.75 592 PRO A C 1
ATOM 4648 O O . PRO A 1 592 ? -3.617 18.789 -23.482 1.00 77.75 592 PRO A O 1
ATOM 4651 N N . CYS A 1 593 ? -5.382 17.471 -22.958 1.00 80.69 593 CYS A N 1
ATOM 4652 C CA . CYS A 1 593 ? -4.848 16.887 -21.729 1.00 80.69 593 CYS A CA 1
ATOM 4653 C C . CYS A 1 593 ? -4.759 15.348 -21.636 1.00 80.69 593 CYS A C 1
ATOM 4655 O O . CYS A 1 593 ? -4.159 14.940 -20.640 1.00 80.69 593 CYS A O 1
ATOM 4657 N N . THR A 1 594 ? -5.227 14.565 -22.624 1.00 83.19 594 THR A N 1
ATOM 4658 C CA . THR A 1 594 ? -5.263 13.088 -22.923 1.00 83.19 594 THR A CA 1
ATOM 4659 C C . THR A 1 594 ? -4.889 12.006 -21.879 1.00 83.19 594 THR A C 1
ATOM 4661 O O . THR A 1 594 ? -4.861 10.812 -22.174 1.00 83.19 594 THR A O 1
ATOM 4664 N N . ASN A 1 595 ? -4.480 12.351 -20.661 1.00 82.06 595 ASN A N 1
ATOM 4665 C CA . ASN A 1 595 ? -4.172 11.450 -19.547 1.00 82.06 595 ASN A CA 1
ATOM 4666 C C . ASN A 1 595 ? -4.494 12.102 -18.184 1.00 82.06 595 ASN A C 1
ATOM 4668 O O . ASN A 1 595 ? -3.840 11.813 -17.171 1.00 82.06 595 ASN A O 1
ATOM 4672 N N . ASP A 1 596 ? -5.382 13.086 -18.156 1.00 83.81 596 ASP A N 1
ATOM 4673 C CA . ASP A 1 596 ? -5.725 13.899 -17.000 1.00 83.81 596 ASP A CA 1
ATOM 4674 C C . ASP A 1 596 ? -7.179 14.375 -17.073 1.00 83.81 596 ASP A C 1
ATOM 4676 O O . ASP A 1 596 ? -7.437 15.549 -17.323 1.00 83.81 596 ASP A O 1
ATOM 4680 N N . ASN A 1 597 ? -8.107 13.486 -16.714 1.00 85.88 597 ASN A N 1
ATOM 4681 C CA . ASN A 1 597 ? -9.555 13.730 -16.677 1.00 85.88 597 ASN A CA 1
ATOM 4682 C C . ASN A 1 597 ? -10.032 14.830 -15.705 1.00 85.88 597 ASN A C 1
ATOM 4684 O O . ASN A 1 597 ? -11.229 15.047 -15.513 1.00 85.88 597 ASN A O 1
ATOM 4688 N N . THR A 1 598 ? -9.105 15.520 -15.035 1.00 84.94 598 THR A N 1
ATOM 4689 C CA . THR A 1 598 ? -9.392 16.757 -14.293 1.00 84.94 598 THR A CA 1
ATOM 4690 C C . THR A 1 598 ? -9.066 18.009 -15.104 1.00 84.94 598 THR A C 1
ATOM 4692 O O . THR A 1 598 ? -9.241 19.128 -14.616 1.00 84.94 598 THR A O 1
ATOM 4695 N N . ASN A 1 599 ? -8.558 17.816 -16.322 1.00 79.81 599 ASN A N 1
ATOM 4696 C CA . ASN A 1 599 ? -8.061 18.819 -17.243 1.00 79.81 599 ASN A CA 1
ATOM 4697 C C . ASN A 1 599 ? -7.021 19.769 -16.600 1.00 79.81 599 ASN A C 1
ATOM 4699 O O . ASN A 1 599 ? -6.851 20.922 -16.997 1.00 79.81 599 ASN A O 1
ATOM 4703 N N . SER A 1 600 ? -6.269 19.289 -15.591 1.00 80.00 600 SER A N 1
ATOM 4704 C CA . SER A 1 600 ? -5.349 20.129 -14.793 1.00 80.00 600 SER A CA 1
ATOM 4705 C C . SER A 1 600 ? -4.151 20.669 -15.583 1.00 80.00 600 SER A C 1
ATOM 4707 O O . SER A 1 600 ? -3.462 21.593 -15.142 1.00 80.00 600 SER A O 1
ATOM 4709 N N . CYS A 1 601 ? -3.910 20.100 -16.764 1.00 73.38 601 CYS A N 1
ATOM 4710 C CA . CYS A 1 601 ? -2.875 20.523 -17.692 1.00 73.38 601 CYS A CA 1
ATOM 4711 C C . CYS A 1 601 ? -3.244 21.815 -18.460 1.00 73.38 601 CYS A C 1
ATOM 4713 O O . CYS A 1 601 ? -2.363 22.478 -19.025 1.00 73.38 601 CYS A O 1
ATOM 4715 N N . MET A 1 602 ? -4.526 22.203 -18.454 1.00 73.69 602 MET A N 1
ATOM 4716 C CA . MET A 1 602 ? -5.027 23.393 -19.136 1.00 73.69 602 MET A CA 1
ATOM 4717 C C . MET A 1 602 ? -4.470 24.692 -18.556 1.00 73.69 602 MET A C 1
ATOM 4719 O O . MET A 1 602 ? -4.510 24.973 -17.358 1.00 73.69 602 MET A O 1
ATOM 4723 N N . ASN A 1 603 ? -3.969 25.536 -19.451 1.00 68.94 603 ASN A N 1
ATOM 4724 C CA . ASN A 1 603 ? -3.486 26.879 -19.177 1.00 68.94 603 ASN A CA 1
ATOM 4725 C C . ASN A 1 603 ? -3.740 27.782 -20.395 1.00 68.94 603 ASN A C 1
ATOM 4727 O O . ASN A 1 603 ? -4.023 27.306 -21.488 1.00 68.94 603 ASN A O 1
ATOM 4731 N N . ASN A 1 604 ? -3.571 29.099 -20.247 1.00 61.06 604 ASN A N 1
ATOM 4732 C CA . ASN A 1 604 ? -3.858 30.080 -21.310 1.00 61.06 604 ASN A CA 1
ATOM 4733 C C . ASN A 1 604 ? -3.086 29.884 -22.640 1.00 61.06 604 ASN A C 1
ATOM 4735 O O . ASN A 1 604 ? -3.327 30.649 -23.571 1.00 61.06 604 ASN A O 1
ATOM 4739 N N . SER A 1 605 ? -2.126 28.954 -22.719 1.00 64.25 605 SER A N 1
ATOM 4740 C CA . SER A 1 605 ? -1.329 28.693 -23.927 1.00 64.25 605 SER A CA 1
ATOM 4741 C C . SER A 1 605 ? -1.774 27.450 -24.703 1.00 64.25 605 SER A C 1
ATOM 4743 O O . SER A 1 605 ? -1.663 27.481 -25.921 1.00 64.25 605 SER A O 1
ATOM 4745 N N . ASN A 1 606 ? -2.259 26.384 -24.046 1.00 65.88 606 ASN A N 1
ATOM 4746 C CA . ASN A 1 606 ? -2.888 25.237 -24.727 1.00 65.88 606 ASN A CA 1
ATOM 4747 C C . ASN A 1 606 ? -4.410 25.388 -24.841 1.00 65.88 606 ASN A C 1
ATOM 4749 O O . ASN A 1 606 ? -4.962 25.001 -25.855 1.00 65.88 606 ASN A O 1
ATOM 4753 N N . ALA A 1 607 ? -5.067 26.099 -23.922 1.00 62.00 607 ALA A N 1
ATOM 4754 C CA . ALA A 1 607 ? -6.486 26.462 -24.026 1.00 62.00 607 ALA A CA 1
ATOM 4755 C C . ALA A 1 607 ? -6.809 27.459 -25.173 1.00 62.00 607 ALA A C 1
ATOM 4757 O O . ALA A 1 607 ? -7.894 28.020 -25.241 1.00 62.00 607 ALA A O 1
ATOM 4758 N N . GLN A 1 608 ? -5.846 27.787 -26.035 1.00 63.94 608 GLN A N 1
ATOM 4759 C CA . GLN A 1 608 ? -6.046 28.575 -27.262 1.00 63.94 608 GLN A CA 1
ATOM 4760 C C . GLN A 1 608 ? -5.564 27.808 -28.504 1.00 63.94 608 GLN A C 1
ATOM 4762 O O . GLN A 1 608 ? -5.372 28.406 -29.565 1.00 63.94 608 GLN A O 1
ATOM 4767 N N . ASN A 1 609 ? -5.315 26.506 -28.348 1.00 68.19 609 ASN A N 1
ATOM 4768 C CA . ASN A 1 609 ? -5.126 25.593 -29.458 1.00 68.19 609 ASN A CA 1
ATOM 4769 C C . ASN A 1 609 ? -6.483 25.256 -30.096 1.00 68.19 609 ASN A C 1
ATOM 4771 O O . ASN A 1 609 ? -7.540 25.625 -29.588 1.00 68.19 609 ASN A O 1
ATOM 4775 N N . ASP A 1 610 ? -6.370 24.612 -31.248 1.00 65.25 610 ASP A N 1
ATOM 4776 C CA . ASP A 1 610 ? -7.410 24.124 -32.150 1.00 65.25 610 ASP A CA 1
ATOM 4777 C C . ASP A 1 610 ? -6.877 22.741 -32.553 1.00 65.25 610 ASP A C 1
ATOM 4779 O O . ASP A 1 610 ? -6.092 22.607 -33.506 1.00 65.25 610 ASP A O 1
ATOM 4783 N N . SER A 1 611 ? -7.065 21.769 -31.652 1.00 65.44 611 SER A N 1
ATOM 4784 C CA . SER A 1 611 ? -6.316 20.504 -31.669 1.00 65.44 611 SER A CA 1
ATOM 4785 C C . SER A 1 611 ? -6.719 19.619 -32.860 1.00 65.44 611 SER A C 1
ATOM 4787 O O . SER A 1 611 ? -5.843 19.160 -33.622 1.00 65.44 611 SER A O 1
ATOM 4789 N N . ASP A 1 612 ? -8.024 19.533 -33.127 1.00 63.91 612 ASP A N 1
ATOM 4790 C CA . ASP A 1 612 ? -8.633 18.824 -34.259 1.00 63.91 612 ASP A CA 1
ATOM 4791 C C . ASP A 1 612 ? -8.531 19.600 -35.600 1.00 63.91 612 ASP A C 1
ATOM 4793 O O . ASP A 1 612 ? -8.461 18.992 -36.676 1.00 63.91 612 ASP A O 1
ATOM 4797 N N . LYS A 1 613 ? -8.357 20.931 -35.537 1.00 68.19 613 LYS A N 1
ATOM 4798 C CA . LYS A 1 613 ? -8.235 21.887 -36.660 1.00 68.19 613 LYS A CA 1
ATOM 4799 C C . LYS A 1 613 ? -9.562 22.225 -37.342 1.00 68.19 613 LYS A C 1
ATOM 4801 O O . LYS A 1 613 ? -9.561 22.566 -38.538 1.00 68.19 613 LYS A O 1
ATOM 4806 N N . ASP A 1 614 ? -10.684 22.163 -36.625 1.00 75.88 614 ASP A N 1
ATOM 4807 C CA . ASP A 1 614 ? -11.977 22.625 -37.136 1.00 75.88 614 ASP A CA 1
ATOM 4808 C C . ASP A 1 614 ? -12.142 24.162 -37.121 1.00 75.88 614 ASP A C 1
ATOM 4810 O O . ASP A 1 614 ? -13.020 24.690 -37.818 1.00 75.88 614 ASP A O 1
ATOM 4814 N N . ASN A 1 615 ? -11.191 24.896 -36.521 1.00 75.44 615 ASN A N 1
ATOM 4815 C CA . ASN A 1 615 ? -11.162 26.353 -36.287 1.00 75.44 615 ASN A CA 1
ATOM 4816 C C . ASN A 1 615 ? -12.001 26.830 -35.082 1.00 75.44 615 ASN A C 1
ATOM 4818 O O . ASN A 1 615 ? -12.306 28.030 -34.981 1.00 75.44 615 ASN A O 1
ATOM 4822 N N . ILE A 1 616 ? -12.364 25.930 -34.173 1.00 70.81 616 ILE A N 1
ATOM 4823 C CA . ILE A 1 616 ? -12.824 26.210 -32.813 1.00 70.81 616 ILE A CA 1
ATOM 4824 C C . ILE A 1 616 ? -11.606 26.107 -31.873 1.00 70.81 616 ILE A C 1
ATOM 4826 O O . ILE A 1 616 ? -10.559 25.579 -32.224 1.00 70.81 616 ILE A O 1
ATOM 4830 N N . SER A 1 617 ? -11.681 26.758 -30.714 1.00 70.62 617 SER A N 1
ATOM 4831 C CA . SER A 1 617 ? -10.634 26.675 -29.689 1.00 70.62 617 SER A CA 1
ATOM 4832 C C . SER A 1 617 ? -10.996 25.564 -28.711 1.00 70.62 617 SER A C 1
ATOM 4834 O O . SER A 1 617 ? -12.183 25.405 -28.437 1.00 70.62 617 SER A O 1
ATOM 4836 N N . ASP A 1 618 ? -10.006 24.913 -28.099 1.00 63.88 618 ASP A N 1
ATOM 4837 C CA . ASP A 1 618 ? -10.170 23.854 -27.082 1.00 63.88 618 ASP A CA 1
ATOM 4838 C C . ASP A 1 618 ? -10.818 24.358 -25.738 1.00 63.88 618 ASP A C 1
ATOM 4840 O O . ASP A 1 618 ? -10.445 23.915 -24.653 1.00 63.88 618 ASP A O 1
ATOM 4844 N N . THR A 1 619 ? -11.733 25.349 -25.757 1.00 62.00 619 THR A N 1
ATOM 4845 C CA . THR A 1 619 ? -12.348 26.057 -24.594 1.00 62.00 619 THR A CA 1
ATOM 4846 C C . THR A 1 619 ? -13.826 26.389 -24.742 1.00 62.00 619 THR A C 1
ATOM 4848 O O . THR A 1 619 ? -14.181 26.965 -25.798 1.00 62.00 619 THR A O 1
#

pLDDT: mean 71.37, std 21.06, range [20.78, 97.19]

Secondary structure (DSSP, 8-state):
-----------------------EEEEETTEEEEEESSS-GGGTEEEETTEEEETTEEEEE-SSS---EEEE--TT----S--S---SEEEES-PSP---GGGTTTS-EEEEES-SEEESS-EEEEEEEE--TT-EEEEEEEETTSPPEEEEEEGGGTB-EEEEEE-SSEEEEEEEEETTPPPEEEEEEE--SS-TTS--SSSSSS-HHHHHHHT--TTS-TT--SSSSSS-HHHHHHTTT----SSSSS--HHHIIIII---TT-TTS----SSTT--EEEE-TT-B-TTT--S-EEEEEEEETT--EEEETTTTTS----TTTTS-STTTSTTS-------TTPPPPEEEESSS-EEEEEEEPPSSS---EEEEEE---PPP-HHHHHHHHTTSPPPTT--HHHHHHHHHHHHHTTSEEEE---B-HHHHHHHHHHHHHH--S--TTS--SS--TT------HHHHHHHHHHHTT--HHHHHHHHHHHHHHTS-HHHHHHSS---SSS-HHHHHHHHHHHHS-HHHHHHHHHHTTS-HHHHHH-GGGG-TT--SSSSSS-HHHHHS-SS----TT-SSSSSSSS-TTT-SSSS-TT-TT--TTTTT--SSSSS----

Sequence (619 aa):
MKTVQKVILLTILLLGSLYGDTANIWIDNGKISRSYHINDWSEIAKIKNNQVVVNRKSIVSFSQTTPSVLINNTPKSYPAYTNPKLPYLSLVGLDDAVGNLGEALDKPMVIISPNGGEFNSTIEVTLNVIAPAGFIGKLYYQIDNSSEVQTDININENNTGVKLYIYKNGIHVVQYKLNNNQFQKATFTISSNKDNLKKDTDGDGIPDSVESELGLDPTDGSMQDSDGNGWSDFDEIVRGHNLTDSDGDGWLDWDEINLRYTDKDNNRSKPTAHSLYGVEYNITSKAYDGNSIKKPLSRVSFVDIGSATLYDSLHLLDINLSIEYYNIAISSILNKDLNISLTQGDIPDIRVPADIPIIQRVQEHRDTNSSWVAKAFVASTKPLSVKDYYNEFNKTILPNDFNASMFVQGFIDYLKDRAVVPVDIRVDKNSSIGVALLEGAFKSREDSNRTLLLGNPDFSVVGNAYPNILKSLNLENRDINSAYLDLQQIRNQTFDSNLLAQFVYKNDGNTTETRLAKTVEFNLSSIDRYKISLMSILSYTKAQAHNTVWSPNNDSDSDGISNKDEVLPPIYYSNPLSGDSDNDGLDDNEDPCTNDNTNSCMNNSNAQNDSDKDNISDT

Radius of gyration: 34.55 Å; chains: 1; bounding box: 119×54×82 Å